Protein 2O2E (pdb70)

Structure (mmCIF, N/CA/C/O backbone):
data_2O2E
#
_entry.id   2O2E
#
_cell.length_a   125.984
_cell.length_b   56.461
_cell.length_c   120.545
_cell.angle_alpha   90.00
_cell.angle_beta   117.00
_cell.angle_gamma   90.00
#
_symmetry.space_group_name_H-M   'C 1 2 1'
#
loop_
_entity.id
_entity.type
_entity.pdbx_description
1 polymer 'Tryptophan synthase beta chain'
2 water water
#
loop_
_atom_site.group_PDB
_atom_site.id
_atom_site.type_symbol
_atom_site.label_atom_id
_atom_site.label_alt_id
_atom_site.label_comp_id
_atom_site.label_asym_id
_atom_site.label_entity_id
_atom_site.label_seq_id
_atom_site.pdbx_PDB_ins_code
_atom_site.Cartn_x
_atom_site.Cartn_y
_atom_site.Cartn_z
_atom_site.occupancy
_atom_site.B_iso_or_equiv
_atom_site.auth_seq_id
_atom_site.auth_comp_id
_atom_site.auth_asym_id
_atom_site.auth_atom_id
_atom_site.pdbx_PDB_model_num
ATOM 1 N N . TYR A 1 41 ? 39.953 -23.217 23.581 1.00 68.11 29 TYR A N 1
ATOM 2 C CA . TYR A 1 41 ? 38.982 -22.201 24.117 1.00 68.85 29 TYR A CA 1
ATOM 3 C C . TYR A 1 41 ? 39.167 -20.886 23.316 1.00 68.85 29 TYR A C 1
ATOM 4 O O . TYR A 1 41 ? 38.262 -20.456 22.588 1.00 68.70 29 TYR A O 1
ATOM 13 N N . VAL A 1 42 ? 40.358 -20.281 23.428 1.00 67.47 30 VAL A N 1
ATOM 14 C CA . VAL A 1 42 ? 40.835 -19.169 22.560 1.00 64.59 30 VAL A CA 1
ATOM 15 C C . VAL A 1 42 ? 42.022 -19.776 21.774 1.00 63.37 30 VAL A C 1
ATOM 16 O O . VAL A 1 42 ? 42.991 -20.275 22.361 1.00 62.57 30 VAL A O 1
ATOM 20 N N . PRO A 1 43 ? 41.972 -19.748 20.452 1.00 61.93 31 PRO A N 1
ATOM 21 C CA . PRO A 1 43 ? 43.167 -20.262 19.708 1.00 61.06 31 PRO A CA 1
ATOM 22 C C . PRO A 1 43 ? 44.482 -19.520 20.045 1.00 61.14 31 PRO A C 1
ATOM 23 O O . PRO A 1 43 ? 44.488 -18.275 20.244 1.00 60.18 31 PRO A O 1
ATOM 27 N N . GLU A 1 44 ? 45.584 -20.267 20.072 1.00 59.55 32 GLU A N 1
ATOM 28 C CA . GLU A 1 44 ? 46.845 -19.652 20.382 1.00 59.35 32 GLU A CA 1
ATOM 29 C C . GLU A 1 44 ? 47.295 -18.790 19.214 1.00 57.79 32 GLU A C 1
ATOM 30 O O . GLU A 1 44 ? 48.020 -17.772 19.410 1.00 57.27 32 GLU A O 1
ATOM 36 N N . ALA A 1 45 ? 46.799 -19.139 18.024 1.00 56.15 33 ALA A N 1
ATOM 37 C CA . ALA A 1 45 ? 47.009 -18.277 16.841 1.00 55.38 33 ALA A CA 1
ATOM 38 C C . ALA A 1 45 ? 46.595 -16.774 17.129 1.00 53.40 33 ALA A C 1
ATOM 39 O O . ALA A 1 45 ? 47.202 -15.816 16.669 1.00 53.02 33 ALA A O 1
ATOM 41 N N . LEU A 1 46 ? 45.685 -16.581 18.072 1.00 52.38 34 LEU A N 1
ATOM 42 C CA . LEU A 1 46 ? 45.186 -15.208 18.352 1.00 49.71 34 LEU A CA 1
ATOM 43 C C . LEU A 1 46 ? 46.093 -14.311 19.214 1.00 48.85 34 LEU A C 1
ATOM 44 O O . LEU A 1 46 ? 45.792 -13.098 19.372 1.00 47.23 34 LEU A O 1
ATOM 49 N N . MET A 1 47 ? 47.133 -14.906 19.796 1.00 46.92 35 M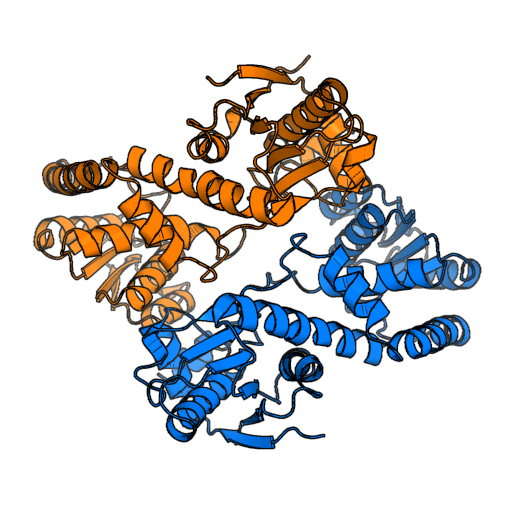ET A N 1
ATOM 50 C CA . MET A 1 47 ? 47.947 -14.194 20.805 1.00 44.78 35 MET A CA 1
ATOM 51 C C . MET A 1 47 ? 48.594 -12.938 20.348 1.00 42.54 35 MET A C 1
ATOM 52 O O . MET A 1 47 ? 48.621 -11.971 21.105 1.00 41.64 35 MET A O 1
ATOM 57 N N . ALA A 1 48 ? 49.180 -12.951 19.166 1.00 38.86 36 ALA A N 1
ATOM 58 C CA . ALA A 1 48 ? 49.823 -11.722 18.637 1.00 41.73 36 ALA A CA 1
ATOM 59 C C . ALA A 1 48 ? 48.874 -10.548 18.355 1.00 40.87 36 ALA A C 1
ATOM 60 O O . ALA A 1 48 ? 49.242 -9.382 18.457 1.00 41.34 36 ALA A O 1
ATOM 62 N N . VAL A 1 49 ? 47.664 -10.880 17.932 1.00 40.35 37 VAL A N 1
ATOM 63 C CA . VAL A 1 49 ? 46.688 -9.903 17.436 1.00 42.43 37 VAL A CA 1
ATOM 64 C C . VAL A 1 49 ? 46.097 -9.261 18.685 1.00 43.03 37 VAL A C 1
ATOM 65 O O . VAL A 1 49 ? 46.061 -7.999 18.790 1.00 42.78 37 VAL A O 1
ATOM 69 N N . ILE A 1 50 ? 45.801 -10.100 19.681 1.00 41.42 38 ILE A N 1
ATOM 70 C CA . ILE A 1 50 ? 45.317 -9.608 21.037 1.00 42.83 38 ILE A CA 1
ATOM 71 C C . ILE A 1 50 ? 46.406 -8.737 21.731 1.00 41.92 38 ILE A C 1
ATOM 72 O O . ILE A 1 50 ? 46.161 -7.703 22.343 1.00 41.64 38 ILE A O 1
ATOM 77 N N . GLU A 1 51 ? 47.653 -9.184 21.596 1.00 40.35 39 GLU A N 1
ATOM 78 C CA . GLU A 1 51 ? 48.749 -8.495 22.156 1.00 40.44 39 GLU A CA 1
ATOM 79 C C . GLU A 1 51 ? 48.902 -7.048 21.505 1.00 41.68 39 GLU A C 1
ATOM 80 O O . GLU A 1 51 ? 49.185 -6.113 22.218 1.00 39.52 39 GLU A O 1
ATOM 86 N N . GLU A 1 52 ? 48.693 -6.881 20.178 1.00 39.69 40 GLU A N 1
ATOM 87 C CA . GLU A 1 52 ? 48.775 -5.612 19.506 1.00 40.34 40 GLU A CA 1
ATOM 88 C C . GLU A 1 52 ? 47.713 -4.633 19.974 1.00 38.63 40 GLU A C 1
ATOM 89 O O . GLU A 1 52 ? 47.945 -3.514 20.134 1.00 37.18 40 GLU A O 1
ATOM 95 N N . VAL A 1 53 ? 46.475 -5.054 20.004 1.00 39.63 41 VAL A N 1
ATOM 96 C CA . VAL A 1 53 ? 45.373 -4.216 20.632 1.00 39.56 41 VAL A CA 1
ATOM 97 C C . VAL A 1 53 ? 45.613 -3.808 22.075 1.00 39.36 41 VAL A C 1
ATOM 98 O O . VAL A 1 53 ? 45.517 -2.604 22.405 1.00 41.69 41 VAL A O 1
ATOM 102 N N . THR A 1 54 ? 45.983 -4.743 22.949 1.00 37.00 42 THR A N 1
ATOM 103 C CA . THR A 1 54 ? 46.314 -4.352 24.355 1.00 37.45 42 THR A CA 1
ATOM 104 C C . THR A 1 54 ? 47.440 -3.361 24.431 1.00 37.01 42 THR A C 1
ATOM 105 O O . THR A 1 54 ? 47.363 -2.361 25.160 1.00 38.48 42 THR A O 1
ATOM 109 N N . ALA A 1 55 ? 48.511 -3.620 23.697 1.00 36.98 43 ALA A N 1
ATOM 110 C CA . ALA A 1 55 ? 49.680 -2.672 23.651 1.00 37.18 43 ALA A CA 1
ATOM 111 C C . ALA A 1 55 ? 49.176 -1.273 23.244 1.00 38.82 43 ALA A C 1
ATOM 112 O O . ALA A 1 55 ? 49.609 -0.226 23.763 1.00 41.65 43 ALA A O 1
ATOM 114 N N . ALA A 1 56 ? 48.292 -1.209 22.266 1.00 38.22 44 ALA A N 1
ATOM 115 C CA . ALA A 1 56 ? 47.961 0.130 21.641 1.00 38.03 44 ALA A CA 1
ATOM 116 C C . ALA A 1 56 ? 46.950 0.932 22.543 1.00 39.46 44 ALA A C 1
ATOM 117 O O . ALA A 1 56 ? 47.011 2.207 22.699 1.00 41.30 44 ALA A O 1
ATOM 119 N N . TYR A 1 57 ? 46.041 0.162 23.114 1.00 38.46 45 TYR A N 1
ATOM 120 C CA . TYR A 1 57 ? 45.156 0.631 24.116 1.00 39.93 45 TYR A CA 1
ATOM 121 C C . TYR A 1 57 ? 45.865 1.130 25.347 1.00 41.07 45 TYR A C 1
ATOM 122 O O . TYR A 1 57 ? 45.476 2.121 25.897 1.00 42.95 45 TYR A O 1
ATOM 131 N N . GLN A 1 58 ? 46.919 0.470 25.774 1.00 42.66 46 GLN A N 1
ATOM 132 C CA . GLN A 1 58 ? 47.613 0.904 26.976 1.00 45.08 46 GLN A CA 1
ATOM 133 C C . GLN A 1 58 ? 48.251 2.254 26.679 1.00 48.23 46 GLN A C 1
ATOM 134 O O . GLN A 1 58 ? 48.184 3.150 27.497 1.00 48.15 46 GLN A O 1
ATOM 140 N N . LYS A 1 59 ? 48.709 2.471 25.454 1.00 51.09 47 LYS A N 1
ATOM 141 C CA . LYS A 1 59 ? 49.192 3.803 25.058 1.00 52.38 47 LYS A CA 1
ATOM 142 C C . LYS A 1 59 ? 48.092 4.918 24.986 1.00 51.71 47 LYS A C 1
ATOM 143 O O . LYS A 1 59 ? 48.384 6.024 25.365 1.00 50.73 47 LYS A O 1
ATOM 149 N N . GLU A 1 60 ? 46.845 4.612 24.541 1.00 50.95 48 GLU A N 1
ATOM 150 C CA . GLU A 1 60 ? 45.710 5.539 24.683 1.00 50.66 48 GLU A CA 1
ATOM 151 C C . GLU A 1 60 ? 45.392 5.917 26.167 1.00 51.83 48 GLU A C 1
ATOM 152 O O . GLU A 1 60 ? 45.008 7.070 26.430 1.00 48.27 48 GLU A O 1
ATOM 158 N N . ARG A 1 61 ? 45.565 4.939 27.097 1.00 53.00 49 ARG A N 1
ATOM 159 C CA . ARG A 1 61 ? 45.155 5.040 28.521 1.00 55.46 49 ARG A CA 1
ATOM 160 C C . ARG A 1 61 ? 45.850 6.133 29.279 1.00 57.49 49 ARG A C 1
ATOM 161 O O . ARG A 1 61 ? 45.360 6.544 30.327 1.00 58.34 49 ARG A O 1
ATOM 169 N N . VAL A 1 62 ? 47.015 6.500 28.748 1.00 57.80 50 VAL A N 1
ATOM 170 C CA . VAL A 1 62 ? 47.919 7.560 29.173 1.00 58.13 50 VAL A CA 1
ATOM 171 C C . VAL A 1 62 ? 47.193 8.896 29.334 1.00 57.69 50 VAL A C 1
ATOM 172 O O . VAL A 1 62 ? 47.391 9.544 30.360 1.00 60.26 50 VAL A O 1
ATOM 176 N N . SER A 1 63 ? 46.414 9.354 28.328 1.00 55.27 51 SER A N 1
ATOM 177 C CA . SER A 1 63 ? 45.711 10.651 28.449 1.00 51.25 51 SER A CA 1
ATOM 178 C C . SER A 1 63 ? 44.214 10.508 28.243 1.00 48.68 51 SER A C 1
ATOM 179 O O . SER A 1 63 ? 43.795 9.464 27.802 1.00 46.13 51 SER A O 1
ATOM 182 N N . GLN A 1 64 ? 43.413 11.543 28.538 1.00 46.99 52 GLN A N 1
ATOM 183 C CA . GLN A 1 64 ? 41.927 11.497 28.337 1.00 47.44 52 GLN A CA 1
ATOM 184 C C . GLN A 1 64 ? 41.496 11.744 26.853 1.00 42.97 52 GLN A C 1
ATOM 185 O O . GLN A 1 64 ? 40.298 11.855 26.538 1.00 40.77 52 GLN A O 1
ATOM 191 N N . ASP A 1 65 ? 42.473 11.862 25.960 1.00 41.21 53 ASP A N 1
ATOM 192 C CA . ASP A 1 65 ? 42.257 12.075 24.522 1.00 41.27 53 ASP A CA 1
ATOM 193 C C . ASP A 1 65 ? 41.261 11.078 23.912 1.00 36.38 53 ASP A C 1
ATOM 194 O O . ASP A 1 65 ? 40.375 11.467 23.154 1.00 36.85 53 ASP A O 1
ATOM 199 N N . PHE A 1 66 ? 41.498 9.797 24.160 1.00 33.91 54 PHE A N 1
ATOM 200 C CA . PHE A 1 66 ? 40.709 8.772 23.572 1.00 33.85 54 PHE A CA 1
ATOM 201 C C . PHE A 1 66 ? 39.205 8.915 24.080 1.00 34.87 54 PHE A C 1
ATOM 202 O O . PHE A 1 66 ? 38.207 8.765 23.302 1.00 35.39 54 PHE A O 1
ATOM 210 N N . LEU A 1 67 ? 39.027 9.045 25.393 1.00 33.19 55 LEU A N 1
ATOM 211 C CA . LEU A 1 67 ? 37.721 9.218 25.953 1.00 34.87 55 LEU A CA 1
ATOM 212 C C . LEU A 1 67 ? 37.090 10.522 25.541 1.00 33.31 55 LEU A C 1
ATOM 213 O O . LEU A 1 67 ? 35.953 10.591 25.441 1.00 33.90 55 LEU A O 1
ATOM 218 N N . ASP A 1 68 ? 37.810 11.616 25.401 1.00 35.53 56 ASP A N 1
ATOM 219 C CA . ASP A 1 68 ? 37.191 12.874 25.004 1.00 36.32 56 ASP A CA 1
ATOM 220 C C . ASP A 1 68 ? 36.718 12.719 23.582 1.00 36.87 56 ASP A C 1
ATOM 221 O O . ASP A 1 68 ? 35.718 13.303 23.136 1.00 38.54 56 ASP A O 1
ATOM 226 N N . ASP A 1 69 ? 37.460 11.891 22.816 1.00 36.93 57 ASP A N 1
ATOM 227 C CA . ASP A 1 69 ? 37.069 11.642 21.394 1.00 36.13 57 ASP A CA 1
ATOM 228 C C . ASP A 1 69 ? 35.760 10.782 21.387 1.00 33.78 57 ASP A C 1
ATOM 229 O O . ASP A 1 69 ? 34.797 11.088 20.665 1.00 35.60 57 ASP A O 1
ATOM 234 N N . LEU A 1 70 ? 35.617 9.807 22.273 1.00 33.53 58 LEU A N 1
ATOM 235 C CA . LEU A 1 70 ? 34.390 8.959 22.327 1.00 33.97 58 LEU A CA 1
ATOM 236 C C . LEU A 1 70 ? 33.163 9.778 22.719 1.00 32.45 58 LEU A C 1
ATOM 237 O O . LEU A 1 70 ? 32.114 9.752 22.080 1.00 31.42 58 LEU A O 1
ATOM 242 N N . ASP A 1 71 ? 33.396 10.603 23.717 1.00 32.33 59 ASP A N 1
ATOM 243 C CA . ASP A 1 71 ? 32.383 11.521 24.273 1.00 34.44 59 ASP A CA 1
ATOM 244 C C . ASP A 1 71 ? 31.839 12.388 23.203 1.00 34.37 59 ASP A C 1
ATOM 245 O O . ASP A 1 71 ? 30.581 12.510 23.042 1.00 36.06 59 ASP A O 1
ATOM 250 N N . ARG A 1 72 ? 32.745 12.939 22.397 1.00 35.64 60 ARG A N 1
ATOM 251 C CA . ARG A 1 72 ? 32.344 13.887 21.336 1.00 37.77 60 ARG A CA 1
ATOM 252 C C . ARG A 1 72 ? 31.554 13.167 20.264 1.00 34.50 60 ARG A C 1
ATOM 253 O O . ARG A 1 72 ? 30.410 13.475 19.925 1.00 35.61 60 ARG A O 1
ATOM 261 N N . LEU A 1 73 ? 32.144 12.104 19.774 1.00 35.67 61 LEU A N 1
ATOM 262 C CA . LEU A 1 73 ? 31.515 11.204 18.808 1.00 33.88 61 LEU A CA 1
ATOM 263 C C . LEU A 1 73 ? 30.067 10.746 19.104 1.00 33.45 61 LEU A C 1
ATOM 264 O O . LEU A 1 73 ? 29.163 10.705 18.193 1.00 30.30 61 LEU A O 1
ATOM 269 N N . GLN A 1 74 ? 29.847 10.277 20.352 1.00 30.64 62 GLN A N 1
ATOM 270 C CA . GLN A 1 74 ? 28.588 9.709 20.713 1.00 25.76 62 GLN A CA 1
ATOM 271 C C . GLN A 1 74 ? 27.584 10.726 21.278 1.00 27.09 62 GLN A C 1
ATOM 272 O O . GLN A 1 74 ? 26.473 10.338 21.720 1.00 27.16 62 GLN A O 1
ATOM 278 N N . ALA A 1 75 ? 27.885 12.041 21.256 1.00 28.79 63 ALA A N 1
ATOM 279 C CA . ALA A 1 75 ? 26.977 12.974 21.912 1.00 27.90 63 ALA A CA 1
ATOM 280 C C . ALA A 1 75 ? 25.675 12.948 21.217 1.00 29.68 63 ALA A C 1
ATOM 281 O O . ALA A 1 75 ? 25.672 13.136 20.057 1.00 30.66 63 ALA A O 1
ATOM 283 N N . ASN A 1 76 ? 24.542 12.835 21.936 1.00 26.24 64 ASN A N 1
ATOM 284 C CA . ASN A 1 76 ? 23.281 12.852 21.290 1.00 29.39 64 ASN A CA 1
ATOM 285 C C . ASN A 1 76 ? 22.955 11.731 20.282 1.00 26.72 64 ASN A C 1
ATOM 286 O O . ASN A 1 76 ? 21.892 11.777 19.552 1.00 26.65 64 ASN A O 1
ATOM 291 N N . TYR A 1 77 ? 23.782 10.729 20.279 1.00 28.50 65 TYR A N 1
ATOM 292 C CA . TYR A 1 77 ? 23.713 9.739 19.224 1.00 28.18 65 TYR A CA 1
ATOM 293 C C . TYR A 1 77 ? 22.767 8.584 19.595 1.00 31.10 65 TYR A C 1
ATOM 294 O O . TYR A 1 77 ? 21.950 8.104 18.770 1.00 31.45 65 TYR A O 1
ATOM 303 N N . ALA A 1 78 ? 22.953 7.996 20.770 1.00 30.96 66 ALA A N 1
ATOM 304 C CA . ALA A 1 78 ? 22.145 6.814 21.024 1.00 33.31 66 ALA A CA 1
ATOM 305 C C . ALA A 1 78 ? 21.827 6.765 22.547 1.00 35.78 66 ALA A C 1
ATOM 306 O O . ALA A 1 78 ? 21.790 5.694 23.098 1.00 38.32 66 ALA A O 1
ATOM 308 N N . GLY A 1 79 ? 21.636 7.892 23.231 1.00 33.91 67 GLY A N 1
ATOM 309 C CA . GLY A 1 79 ? 21.462 7.798 24.655 1.00 34.50 67 GLY A CA 1
ATOM 310 C C . GLY A 1 79 ? 22.491 8.516 25.476 1.00 33.56 67 GLY A C 1
ATOM 311 O O . GLY A 1 79 ? 22.194 8.784 26.661 1.00 31.92 67 GLY A O 1
ATOM 312 N N . ARG A 1 80 ? 23.705 8.815 24.944 1.00 29.36 68 ARG A N 1
ATOM 313 C CA . ARG A 1 80 ? 24.657 9.417 25.916 1.00 28.65 68 ARG A CA 1
ATOM 314 C C . ARG A 1 80 ? 24.586 10.899 25.512 1.00 29.56 68 ARG A C 1
ATOM 315 O O . ARG A 1 80 ? 24.361 11.118 24.338 1.00 28.45 68 ARG A O 1
ATOM 323 N N . PRO A 1 81 ? 24.809 11.874 26.411 1.00 30.09 69 PRO A N 1
ATOM 324 C CA . PRO A 1 81 ? 25.121 11.787 27.869 1.00 30.54 69 PRO A CA 1
ATOM 325 C C . PRO A 1 81 ? 23.832 11.356 28.587 1.00 34.42 69 PRO A C 1
ATOM 326 O O . PRO A 1 81 ? 22.765 11.880 28.275 1.00 36.81 69 PRO A O 1
ATOM 330 N N . SER A 1 82 ? 23.866 10.339 29.489 1.00 32.57 70 SER A N 1
ATOM 331 C CA . SER A 1 82 ? 22.632 10.051 30.239 1.00 29.20 70 SER A CA 1
ATOM 332 C C . SER A 1 82 ? 22.307 11.330 31.032 1.00 29.14 70 SER A C 1
ATOM 333 O O . SER A 1 82 ? 23.191 12.126 31.292 1.00 30.38 70 SER A O 1
ATOM 336 N N . PRO A 1 83 ? 21.038 11.631 31.315 1.00 29.56 71 PRO A N 1
ATOM 337 C CA . PRO A 1 83 ? 20.648 12.895 32.035 1.00 30.77 71 PRO A CA 1
ATOM 338 C C . PRO A 1 83 ? 21.114 12.900 33.493 1.00 32.55 71 PRO A C 1
ATOM 339 O O . PRO A 1 83 ? 21.350 11.816 34.144 1.00 31.31 71 PRO A O 1
ATOM 343 N N . LEU A 1 84 ? 21.300 14.101 33.979 1.00 32.08 72 LEU A N 1
ATOM 344 C CA . LEU A 1 84 ? 21.574 14.340 35.375 1.00 35.10 72 LEU A CA 1
ATOM 345 C C . LEU A 1 84 ? 20.277 15.043 35.930 1.00 34.88 72 LEU A C 1
ATOM 346 O O . LEU A 1 84 ? 19.888 16.041 35.406 1.00 35.85 72 LEU A O 1
ATOM 351 N N . TYR A 1 85 ? 19.589 14.435 36.898 1.00 36.47 73 TYR A N 1
ATOM 352 C CA . TYR A 1 85 ? 18.280 14.855 37.339 1.00 35.20 73 TYR A CA 1
ATOM 353 C C . TYR A 1 85 ? 18.258 15.355 38.845 1.00 35.08 73 TYR A C 1
ATOM 354 O O . TYR A 1 85 ? 18.623 14.613 39.775 1.00 34.24 73 TYR A O 1
ATOM 363 N N . GLU A 1 86 ? 17.880 16.611 39.116 1.00 35.79 74 GLU A N 1
ATOM 364 C CA . GLU A 1 86 ? 17.909 17.115 40.532 1.00 37.54 74 GLU A CA 1
ATOM 365 C C . GLU A 1 86 ? 16.681 16.605 41.208 1.00 38.08 74 GLU A C 1
ATOM 366 O O . GLU A 1 86 ? 15.590 16.884 40.710 1.00 38.01 74 GLU A O 1
ATOM 372 N N . ALA A 1 87 ? 16.821 15.786 42.264 1.00 40.74 75 ALA A N 1
ATOM 373 C CA . ALA A 1 87 ? 15.676 15.021 42.844 1.00 42.39 75 ALA A CA 1
ATOM 374 C C . ALA A 1 87 ? 15.197 15.900 43.989 1.00 43.55 75 ALA A C 1
ATOM 375 O O . ALA A 1 87 ? 15.591 15.613 45.128 1.00 44.28 75 ALA A O 1
ATOM 377 N N . THR A 1 88 ? 14.456 16.991 43.696 1.00 43.50 76 THR A N 1
ATOM 378 C CA . THR A 1 88 ? 14.096 18.083 44.670 1.00 43.02 76 THR A CA 1
ATOM 379 C C . THR A 1 88 ? 13.082 17.574 45.740 1.00 43.07 76 THR A C 1
ATOM 380 O O . THR A 1 88 ? 13.136 18.004 46.896 1.00 41.30 76 THR A O 1
ATOM 384 N N . ARG A 1 89 ? 12.240 16.579 45.425 1.00 42.50 77 ARG A N 1
ATOM 385 C CA . ARG A 1 89 ? 11.396 15.972 46.539 1.00 45.02 77 ARG A CA 1
ATOM 386 C C . ARG A 1 89 ? 12.244 15.268 47.599 1.00 44.80 77 ARG A C 1
ATOM 387 O O . ARG A 1 89 ? 11.836 15.159 48.771 1.00 44.28 77 ARG A O 1
ATOM 395 N N . LEU A 1 90 ? 13.470 14.853 47.250 1.00 44.46 78 LEU A N 1
ATOM 396 C CA . LEU A 1 90 ? 14.331 14.096 48.252 1.00 44.81 78 LEU A CA 1
ATOM 397 C C . LEU A 1 90 ? 15.056 15.031 49.250 1.00 46.43 78 LEU A C 1
ATOM 398 O O . LEU A 1 90 ? 15.531 14.603 50.263 1.00 45.79 78 LEU A O 1
ATOM 403 N N . SER A 1 91 ? 15.170 16.301 48.897 1.00 47.90 79 SER A N 1
ATOM 404 C CA . SER A 1 91 ? 15.950 17.269 49.674 1.00 49.00 79 SER A CA 1
ATOM 405 C C . SER A 1 91 ? 15.490 17.367 51.117 1.00 52.34 79 SER A C 1
ATOM 406 O O . SER A 1 91 ? 16.296 17.649 52.026 1.00 55.50 79 SER A O 1
ATOM 409 N N . GLN A 1 92 ? 14.173 17.187 51.304 1.00 53.04 80 GLN A N 1
ATOM 410 C CA . GLN A 1 92 ? 13.461 17.255 52.589 1.00 54.42 80 GLN A CA 1
ATOM 411 C C . GLN A 1 92 ? 14.185 16.291 53.483 1.00 53.40 80 GLN A C 1
ATOM 412 O O . GLN A 1 92 ? 14.413 16.584 54.675 1.00 52.04 80 GLN A O 1
ATOM 418 N N . HIS A 1 93 ? 14.569 15.146 52.853 1.00 50.24 81 HIS A N 1
ATOM 419 C CA . HIS A 1 93 ? 15.101 14.001 53.553 1.00 48.48 81 HIS A CA 1
ATOM 420 C C . HIS A 1 93 ? 16.577 13.910 53.660 1.00 47.32 81 HIS A C 1
ATOM 421 O O . HIS A 1 93 ? 17.081 12.862 54.094 1.00 48.55 81 HIS A O 1
ATOM 428 N N . ALA A 1 94 ? 17.281 15.013 53.391 1.00 45.56 82 ALA A N 1
ATOM 429 C CA . ALA A 1 94 ? 18.758 14.936 53.282 1.00 44.23 82 ALA A CA 1
ATOM 430 C C . ALA A 1 94 ? 19.275 16.283 53.770 1.00 44.35 82 ALA A C 1
ATOM 431 O O . ALA A 1 94 ? 20.105 16.907 53.113 1.00 40.24 82 ALA A O 1
ATOM 433 N N . GLY A 1 95 ? 18.819 16.728 54.962 1.00 45.74 83 GLY A N 1
ATOM 434 C CA . GLY A 1 95 ? 19.490 17.898 55.574 1.00 44.94 83 GLY A CA 1
ATOM 435 C C . GLY A 1 95 ? 19.153 19.022 54.596 1.00 47.34 83 GLY A C 1
ATOM 436 O O . GLY A 1 95 ? 19.703 20.089 54.623 1.00 46.87 83 GLY A O 1
ATOM 437 N N . SER A 1 96 ? 18.235 18.776 53.677 1.00 49.10 84 SER A N 1
ATOM 438 C CA . SER A 1 96 ? 17.979 19.843 52.721 1.00 51.45 84 SER A CA 1
ATOM 439 C C . SER A 1 96 ? 19.241 20.128 51.797 1.00 49.20 84 SER A C 1
ATOM 440 O O . SER A 1 96 ? 19.423 21.179 51.151 1.00 49.13 84 SER A O 1
ATOM 443 N N . ALA A 1 97 ? 20.095 19.108 51.691 1.00 47.22 85 ALA A N 1
ATOM 444 C CA . ALA A 1 97 ? 21.094 19.078 50.615 1.00 45.20 85 ALA A CA 1
ATOM 445 C C . ALA A 1 97 ? 20.349 19.006 49.249 1.00 43.56 85 ALA A C 1
ATOM 446 O O . ALA A 1 97 ? 19.212 18.612 49.206 1.00 45.49 85 ALA A O 1
ATOM 448 N N . ARG A 1 98 ? 20.979 19.363 48.131 1.00 42.37 86 ARG A N 1
ATOM 449 C CA . ARG A 1 98 ? 20.423 19.014 46.778 1.00 38.70 86 ARG A CA 1
ATOM 450 C C . ARG A 1 98 ? 20.938 17.657 46.192 1.00 38.46 86 ARG A C 1
ATOM 451 O O . ARG A 1 98 ? 22.128 17.518 45.885 1.00 38.32 86 ARG A O 1
ATOM 459 N N . ILE A 1 99 ? 20.075 16.665 46.009 1.00 37.47 87 ILE A N 1
ATOM 460 C CA . ILE A 1 99 ? 20.489 15.359 45.498 1.00 35.90 87 ILE A CA 1
ATOM 461 C C . ILE A 1 99 ? 20.211 15.293 43.942 1.00 36.23 87 ILE A C 1
ATOM 462 O O . ILE A 1 99 ? 19.042 15.364 43.496 1.00 32.90 87 ILE A O 1
ATOM 467 N N . PHE A 1 100 ? 21.291 15.106 43.168 1.00 33.07 88 PHE A N 1
ATOM 468 C CA . PHE A 1 100 ? 21.239 14.964 41.684 1.00 33.67 88 PHE A CA 1
ATOM 469 C C . PHE A 1 100 ? 21.473 13.528 41.308 1.00 34.22 88 PHE A C 1
ATOM 470 O O . PHE A 1 100 ? 22.400 12.908 41.776 1.00 32.75 88 PHE A O 1
ATOM 478 N N . LEU A 1 101 ? 20.566 12.995 40.493 1.00 36.96 89 LEU A N 1
ATOM 479 C CA . LEU A 1 101 ? 20.654 11.602 40.094 1.00 35.94 89 LEU A CA 1
ATOM 480 C C . LEU A 1 101 ? 21.199 11.416 38.654 1.00 33.49 89 LEU A C 1
ATOM 481 O O . LEU A 1 101 ? 20.680 11.938 37.719 1.00 33.88 89 LEU A O 1
ATOM 486 N N . LYS A 1 102 ? 22.249 10.657 38.511 1.00 31.32 90 LYS A N 1
ATOM 487 C CA . LYS A 1 102 ? 22.963 10.463 37.210 1.00 31.72 90 LYS A CA 1
ATOM 488 C C . LYS A 1 102 ? 22.248 9.247 36.715 1.00 31.52 90 LYS A C 1
ATOM 489 O O . LYS A 1 102 ? 22.394 8.185 37.321 1.00 31.28 90 LYS A O 1
ATOM 495 N N . ARG A 1 103 ? 21.460 9.422 35.643 1.00 28.27 91 ARG A N 1
ATOM 496 C CA . ARG A 1 103 ? 20.356 8.551 35.337 1.00 30.16 91 ARG A CA 1
ATOM 497 C C . ARG A 1 103 ? 20.836 7.384 34.440 1.00 32.52 91 ARG A C 1
ATOM 498 O O . ARG A 1 103 ? 20.396 7.264 33.291 1.00 29.04 91 ARG A O 1
ATOM 506 N N . GLU A 1 104 ? 21.841 6.651 34.918 1.00 31.62 92 GLU A N 1
ATOM 507 C CA . GLU A 1 104 ? 22.240 5.399 34.224 1.00 35.00 92 GLU A CA 1
ATOM 508 C C . GLU A 1 104 ? 21.108 4.445 33.976 1.00 35.26 92 GLU A C 1
ATOM 509 O O . GLU A 1 104 ? 21.158 3.647 32.968 1.00 33.91 92 GLU A O 1
ATOM 515 N N . ASP A 1 105 ? 20.100 4.490 34.868 1.00 36.21 93 ASP A N 1
ATOM 516 C CA . ASP A 1 105 ? 18.842 3.650 34.774 1.00 36.14 93 ASP A CA 1
ATOM 517 C C . ASP A 1 105 ? 18.046 4.002 33.503 1.00 38.41 93 ASP A C 1
ATOM 518 O O . ASP A 1 105 ? 17.210 3.218 33.115 1.00 35.76 93 ASP A O 1
ATOM 523 N N . LEU A 1 106 ? 18.261 5.188 32.881 1.00 37.99 94 LEU A N 1
ATOM 524 C CA . LEU A 1 106 ? 17.461 5.474 31.690 1.00 42.24 94 LEU A CA 1
ATOM 525 C C . LEU A 1 106 ? 18.074 4.750 30.479 1.00 44.26 94 LEU A C 1
ATOM 526 O O . LEU A 1 106 ? 17.500 4.757 29.423 1.00 44.90 94 LEU A O 1
ATOM 531 N N . ASN A 1 107 ? 19.231 4.110 30.631 1.00 48.93 95 ASN A N 1
ATOM 532 C CA . ASN A 1 107 ? 19.673 3.105 29.564 1.00 54.72 95 ASN A CA 1
ATOM 533 C C . ASN A 1 107 ? 18.594 2.185 29.035 1.00 58.43 95 ASN A C 1
ATOM 534 O O . ASN A 1 107 ? 17.714 1.728 29.793 1.00 57.24 95 ASN A O 1
ATOM 539 N N . HIS A 1 108 ? 18.574 2.049 27.709 1.00 64.14 96 HIS A N 1
ATOM 540 C CA . HIS A 1 108 ? 17.784 0.939 27.114 1.00 70.98 96 HIS A CA 1
ATOM 541 C C . HIS A 1 108 ? 18.473 -0.435 27.456 1.00 72.02 96 HIS A C 1
ATOM 542 O O . HIS A 1 108 ? 19.668 -0.459 27.843 1.00 71.16 96 HIS A O 1
ATOM 549 N N . THR A 1 109 ? 17.695 -1.517 27.513 1.00 74.27 97 THR A N 1
ATOM 550 C CA . THR A 1 109 ? 18.342 -2.824 27.621 1.00 76.66 97 THR A CA 1
ATOM 551 C C . THR A 1 109 ? 18.792 -3.007 26.175 1.00 77.77 97 THR A C 1
ATOM 552 O O . THR A 1 109 ? 17.940 -3.182 25.289 1.00 78.07 97 THR A O 1
ATOM 556 N N . GLY A 1 110 ? 20.101 -2.927 25.937 1.00 78.15 98 GLY A N 1
ATOM 557 C CA . GLY A 1 110 ? 20.591 -2.577 24.590 1.00 78.93 98 GLY A CA 1
ATOM 558 C C . GLY A 1 110 ? 21.546 -1.381 24.637 1.00 79.22 98 GLY A C 1
ATOM 559 O O . GLY A 1 110 ? 22.675 -1.434 24.106 1.00 80.89 98 GLY A O 1
ATOM 560 N N . SER A 1 111 ? 21.128 -0.290 25.261 1.00 78.42 99 SER A N 1
ATOM 561 C CA . SER A 1 111 ? 22.045 0.837 25.434 1.00 77.20 99 SER A CA 1
ATOM 562 C C . SER A 1 111 ? 23.172 0.194 26.228 1.00 77.42 99 SER A C 1
ATOM 563 O O . SER A 1 111 ? 23.003 -0.104 27.433 1.00 79.03 99 SER A O 1
ATOM 566 N N . HIS A 1 112 ? 24.304 -0.077 25.577 1.00 75.61 100 HIS A N 1
ATOM 567 C CA . HIS A 1 112 ? 25.463 -0.520 26.329 1.00 74.69 100 HIS A CA 1
ATOM 568 C C . HIS A 1 112 ? 26.287 -1.349 25.375 1.00 71.65 100 HIS A C 1
ATOM 569 O O . HIS A 1 112 ? 27.557 -1.463 25.526 1.00 68.79 100 HIS A O 1
ATOM 576 N N . LYS A 1 113 ? 25.514 -1.943 24.433 1.00 67.41 101 LYS A N 1
ATOM 577 C CA . LYS A 1 113 ? 26.079 -2.732 23.351 1.00 62.67 101 LYS A CA 1
ATOM 578 C C . LYS A 1 113 ? 26.552 -1.701 22.368 1.00 57.78 101 LYS A C 1
ATOM 579 O O . LYS A 1 113 ? 27.693 -1.756 22.070 1.00 55.71 101 LYS A O 1
ATOM 585 N N . ILE A 1 114 ? 25.749 -0.737 21.878 1.00 52.69 102 ILE A N 1
ATOM 586 C CA . ILE A 1 114 ? 26.463 0.207 21.013 1.00 50.47 102 ILE A CA 1
ATOM 587 C C . ILE A 1 114 ? 27.561 0.977 21.788 1.00 46.58 102 ILE A C 1
ATOM 588 O O . ILE A 1 114 ? 28.582 1.322 21.207 1.00 45.86 102 ILE A O 1
ATOM 593 N N . ASN A 1 115 ? 27.344 1.291 23.055 1.00 43.58 103 ASN A N 1
ATOM 594 C CA . ASN A 1 115 ? 28.333 2.074 23.831 1.00 42.01 103 ASN A CA 1
ATOM 595 C C . ASN A 1 115 ? 29.708 1.331 23.840 1.00 40.66 103 ASN A C 1
ATOM 596 O O . ASN A 1 115 ? 30.747 1.838 23.525 1.00 39.82 103 ASN A O 1
ATOM 601 N N . ASN A 1 116 ? 29.693 0.079 24.111 1.00 38.94 104 ASN A N 1
ATOM 602 C CA . ASN A 1 116 ? 30.940 -0.605 24.046 1.00 41.66 104 ASN A CA 1
ATOM 603 C C . ASN A 1 116 ? 31.477 -0.781 22.672 1.00 38.62 104 ASN A C 1
ATOM 604 O O . ASN A 1 116 ? 32.683 -0.772 22.478 1.00 41.12 104 ASN A O 1
ATOM 609 N N . VAL A 1 117 ? 30.589 -1.033 21.726 1.00 36.82 105 VAL A N 1
ATOM 610 C CA . VAL A 1 117 ? 31.019 -1.241 20.319 1.00 37.19 105 VAL A CA 1
ATOM 611 C C . VAL A 1 117 ? 31.576 0.060 19.681 1.00 37.25 105 VAL A C 1
ATOM 612 O O . VAL A 1 117 ? 32.587 0.039 18.970 1.00 37.95 105 VAL A O 1
ATOM 616 N N . LEU A 1 118 ? 30.964 1.225 19.977 1.00 36.96 106 LEU A N 1
ATOM 617 C CA . LEU A 1 118 ? 31.478 2.482 19.450 1.00 38.05 106 LEU A CA 1
ATOM 618 C C . LEU A 1 118 ? 32.933 2.656 19.992 1.00 37.14 106 LEU A C 1
ATOM 619 O O . LEU A 1 118 ? 33.773 3.096 19.208 1.00 36.71 106 LEU A O 1
ATOM 624 N N . GLY A 1 119 ? 33.191 2.280 21.299 1.00 33.88 107 GLY A N 1
ATOM 625 C CA . GLY A 1 119 ? 34.501 2.544 21.902 1.00 30.90 107 GLY A CA 1
ATOM 626 C C . GLY A 1 119 ? 35.513 1.742 21.087 1.00 33.31 107 GLY A C 1
ATOM 627 O O . GLY A 1 119 ? 36.510 2.303 20.694 1.00 32.52 107 GLY A O 1
ATOM 628 N N . GLN A 1 120 ? 35.227 0.425 20.840 1.00 30.90 108 GLN A N 1
ATOM 629 C CA . GLN A 1 120 ? 36.184 -0.467 20.217 1.00 32.07 108 GLN A CA 1
ATOM 630 C C . GLN A 1 120 ? 36.389 0.017 18.805 1.00 31.14 108 GLN A C 1
ATOM 631 O O . GLN A 1 120 ? 37.542 0.176 18.348 1.00 31.52 108 GLN A O 1
ATOM 637 N N . ALA A 1 121 ? 35.271 0.343 18.139 1.00 32.78 109 ALA A N 1
ATOM 638 C CA . ALA A 1 121 ? 35.390 0.901 16.725 1.00 32.50 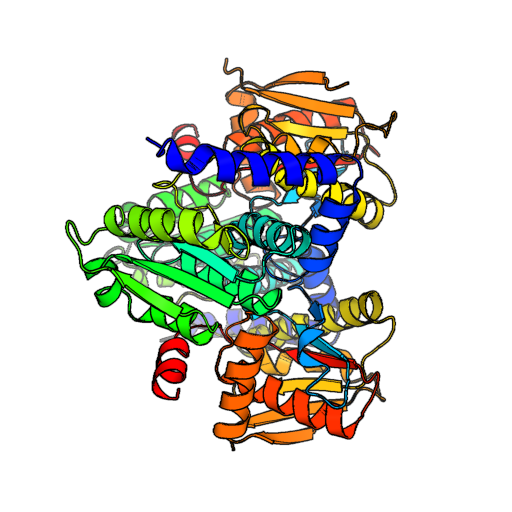109 ALA A CA 1
ATOM 639 C C . ALA A 1 121 ? 36.175 2.176 16.596 1.00 32.76 109 ALA A C 1
ATOM 640 O O . ALA A 1 121 ? 36.933 2.372 15.633 1.00 34.62 109 ALA A O 1
ATOM 642 N N . LEU A 1 122 ? 36.072 3.053 17.564 1.00 32.49 110 LEU A N 1
ATOM 643 C CA . LEU A 1 122 ? 36.896 4.276 17.516 1.00 34.05 110 LEU A CA 1
ATOM 644 C C . LEU A 1 122 ? 38.351 3.893 17.807 1.00 34.86 110 LEU A C 1
ATOM 645 O O . LEU A 1 122 ? 39.319 4.432 17.270 1.00 34.36 110 LEU A O 1
ATOM 650 N N . LEU A 1 123 ? 38.553 2.902 18.658 1.00 35.04 111 LEU A N 1
ATOM 651 C CA . LEU A 1 123 ? 39.954 2.534 18.838 1.00 37.58 111 LEU A CA 1
ATOM 652 C C . LEU A 1 123 ? 40.599 1.876 17.572 1.00 37.61 111 LEU A C 1
ATOM 653 O O . LEU A 1 123 ? 41.768 2.006 17.327 1.00 37.06 111 LEU A O 1
ATOM 658 N N . ALA A 1 124 ? 39.830 1.043 16.866 1.00 36.10 112 ALA A N 1
ATOM 659 C CA . ALA A 1 124 ? 40.303 0.461 15.637 1.00 35.25 112 ALA A CA 1
ATOM 660 C C . ALA A 1 124 ? 40.680 1.608 14.677 1.00 35.02 112 ALA A C 1
ATOM 661 O O . ALA A 1 124 ? 41.765 1.639 14.157 1.00 32.71 112 ALA A O 1
ATOM 663 N N . ARG A 1 125 ? 39.804 2.605 14.510 1.00 35.91 113 ARG A N 1
ATOM 664 C CA . ARG A 1 125 ? 40.167 3.688 13.623 1.00 37.69 113 ARG A CA 1
ATOM 665 C C . ARG A 1 125 ? 41.398 4.452 14.093 1.00 38.93 113 ARG A C 1
ATOM 666 O O . ARG A 1 125 ? 42.295 4.775 13.286 1.00 39.35 113 ARG A O 1
ATOM 674 N N . ARG A 1 126 ? 41.483 4.710 15.417 1.00 40.19 114 ARG A N 1
ATOM 675 C CA . ARG A 1 126 ? 42.654 5.431 15.976 1.00 38.72 114 ARG A CA 1
ATOM 676 C C . ARG A 1 126 ? 43.934 4.634 15.870 1.00 40.48 114 ARG A C 1
ATOM 677 O O . ARG A 1 126 ? 45.029 5.261 15.923 1.00 39.58 114 ARG A O 1
ATOM 685 N N . MET A 1 127 ? 43.829 3.253 15.866 1.00 38.51 115 MET A N 1
ATOM 686 C CA . MET A 1 127 ? 45.019 2.408 15.551 1.00 38.65 115 MET A CA 1
ATOM 687 C C . MET A 1 127 ? 45.384 2.341 14.027 1.00 38.63 115 MET A C 1
ATOM 688 O O . MET A 1 127 ? 46.378 1.702 13.692 1.00 39.28 115 MET A O 1
ATOM 693 N N . GLY A 1 128 ? 44.570 2.910 13.136 1.00 38.92 116 GLY A N 1
ATOM 694 C CA . GLY A 1 128 ? 44.819 2.776 11.701 1.00 41.31 116 GLY A CA 1
ATOM 695 C C . GLY A 1 128 ? 44.122 1.611 10.938 1.00 41.61 116 GLY A C 1
ATOM 696 O O . GLY A 1 128 ? 44.394 1.403 9.758 1.00 40.19 116 GLY A O 1
ATOM 697 N N . LYS A 1 129 ? 43.230 0.872 11.606 1.00 40.66 117 LYS A N 1
ATOM 698 C CA . LYS A 1 129 ? 42.535 -0.245 11.009 1.00 38.03 117 LYS A CA 1
ATOM 699 C C . LYS A 1 129 ? 41.509 0.466 10.136 1.00 39.16 117 LYS A C 1
ATOM 700 O O . LYS A 1 129 ? 41.077 1.594 10.525 1.00 36.59 117 LYS A O 1
ATOM 706 N N . THR A 1 130 ? 41.077 -0.196 9.011 1.00 38.59 118 THR A N 1
ATOM 707 C CA . THR A 1 130 ? 40.097 0.358 8.046 1.00 35.21 118 THR A CA 1
ATOM 708 C C . THR A 1 130 ? 38.854 -0.500 8.028 1.00 34.24 118 THR A C 1
ATOM 709 O O . THR A 1 130 ? 37.835 -0.183 7.371 1.00 31.43 118 THR A O 1
ATOM 713 N N . ARG A 1 131 ? 38.890 -1.585 8.808 1.00 32.99 119 ARG A N 1
ATOM 714 C CA . ARG A 1 131 ? 37.908 -2.672 8.613 1.00 30.44 119 ARG A CA 1
ATOM 715 C C . ARG A 1 131 ? 37.686 -3.340 9.945 1.00 29.72 119 ARG A C 1
ATOM 716 O O . ARG A 1 131 ? 38.611 -3.438 10.749 1.00 33.34 119 ARG A O 1
ATOM 724 N N . VAL A 1 132 ? 36.474 -3.734 10.230 1.00 30.61 120 VAL A N 1
ATOM 725 C CA . VAL A 1 132 ? 36.044 -4.325 11.551 1.00 32.02 120 VAL A CA 1
ATOM 726 C C . VAL A 1 132 ? 35.137 -5.504 11.265 1.00 31.07 120 VAL A C 1
ATOM 727 O O . VAL A 1 132 ? 34.325 -5.480 10.351 1.00 30.79 120 VAL A O 1
ATOM 731 N N . ILE A 1 133 ? 35.440 -6.599 11.934 1.00 32.69 121 ILE A N 1
ATOM 732 C CA . ILE A 1 133 ? 34.670 -7.910 11.731 1.00 32.53 121 ILE A CA 1
ATOM 733 C C . ILE A 1 133 ? 34.140 -8.377 13.105 1.00 33.73 121 ILE A C 1
ATOM 734 O O . ILE A 1 133 ? 34.640 -7.977 14.127 1.00 31.05 121 ILE A O 1
ATOM 739 N N . ALA A 1 134 ? 33.143 -9.266 13.108 1.00 35.00 122 ALA A N 1
ATOM 740 C CA . ALA A 1 134 ? 32.613 -9.760 14.358 1.00 37.06 122 ALA A CA 1
ATOM 741 C C . ALA A 1 134 ? 31.868 -11.040 14.000 1.00 36.05 122 ALA A C 1
ATOM 742 O O . ALA A 1 134 ? 31.609 -11.289 12.866 1.00 37.87 122 ALA A O 1
ATOM 744 N N . GLU A 1 135 ? 31.388 -11.766 14.971 1.00 36.54 123 GLU A N 1
ATOM 745 C CA . GLU A 1 135 ? 30.488 -12.884 14.633 1.00 38.25 123 GLU A CA 1
ATOM 746 C C . GLU A 1 135 ? 29.183 -12.498 15.267 1.00 38.22 123 GLU A C 1
ATOM 747 O O . GLU A 1 135 ? 29.130 -11.728 16.250 1.00 39.29 123 GLU A O 1
ATOM 753 N N . THR A 1 136 ? 28.070 -12.958 14.759 1.00 38.82 124 THR A N 1
ATOM 754 C CA . THR A 1 136 ? 26.867 -12.754 15.627 1.00 36.86 124 THR A CA 1
ATOM 755 C C . THR A 1 136 ? 25.945 -14.029 15.622 1.00 38.39 124 THR A C 1
ATOM 756 O O . THR A 1 136 ? 25.922 -14.798 14.637 1.00 35.96 124 THR A O 1
ATOM 760 N N . GLY A 1 137 ? 25.188 -14.187 16.697 1.00 40.66 125 GLY A N 1
ATOM 761 C CA . GLY A 1 137 ? 24.198 -15.253 16.829 1.00 45.92 125 GLY A CA 1
ATOM 762 C C . GLY A 1 137 ? 22.818 -14.908 16.248 1.00 45.90 125 GLY A C 1
ATOM 763 O O . GLY A 1 137 ? 22.534 -15.118 15.068 1.00 47.37 125 GLY A O 1
ATOM 764 N N . ALA A 1 138 ? 22.028 -14.280 17.082 1.00 45.64 126 ALA A N 1
ATOM 765 C CA . ALA A 1 138 ? 20.697 -13.795 16.667 1.00 46.81 126 ALA A CA 1
ATOM 766 C C . ALA A 1 138 ? 20.775 -12.415 16.010 1.00 46.53 126 ALA A C 1
ATOM 767 O O . ALA A 1 138 ? 19.748 -11.889 15.660 1.00 47.59 126 ALA A O 1
ATOM 769 N N . GLY A 1 139 ? 21.969 -11.841 15.830 1.00 44.51 127 GLY A N 1
ATOM 770 C CA . GLY A 1 139 ? 22.086 -10.596 15.076 1.00 42.78 127 GLY A CA 1
ATOM 771 C C . GLY A 1 139 ? 22.357 -9.300 15.802 1.00 40.77 127 GLY A C 1
ATOM 772 O O . GLY A 1 139 ? 22.662 -8.313 15.133 1.00 40.62 127 GLY A O 1
ATOM 773 N N . GLN A 1 140 ? 22.228 -9.271 17.134 1.00 40.27 128 GLN A N 1
ATOM 774 C CA . GLN A 1 140 ? 22.297 -7.946 17.877 1.00 40.33 128 GLN A CA 1
ATOM 775 C C . GLN A 1 140 ? 23.677 -7.380 17.872 1.00 39.39 128 GLN A C 1
ATOM 776 O O . GLN A 1 140 ? 23.841 -6.149 17.638 1.00 40.31 128 GLN A O 1
ATOM 782 N N . HIS A 1 141 ? 24.669 -8.251 18.108 1.00 35.50 129 HIS A N 1
ATOM 783 C CA . HIS A 1 141 ? 26.056 -7.768 18.099 1.00 34.80 129 HIS A CA 1
ATOM 784 C C . HIS A 1 141 ? 26.434 -7.349 16.683 1.00 34.11 129 HIS A C 1
ATOM 785 O O . HIS A 1 141 ? 27.137 -6.314 16.499 1.00 34.69 129 HIS A O 1
ATOM 792 N N . GLY A 1 142 ? 25.882 -8.062 15.682 1.00 34.08 130 GLY A N 1
ATOM 793 C CA . GLY A 1 142 ? 26.228 -7.817 14.313 1.00 34.08 130 GLY A CA 1
ATOM 794 C C . GLY A 1 142 ? 25.688 -6.391 13.970 1.00 34.44 130 GLY A C 1
ATOM 795 O O . GLY A 1 142 ? 26.409 -5.600 13.385 1.00 35.71 130 GLY A O 1
ATOM 796 N N . VAL A 1 143 ? 24.431 -6.106 14.326 1.00 32.63 131 VAL A N 1
ATOM 797 C CA . VAL A 1 143 ? 23.678 -4.798 14.053 1.00 32.73 131 VAL A CA 1
ATOM 798 C C . VAL A 1 143 ? 24.445 -3.616 14.814 1.00 33.38 131 VAL A C 1
ATOM 799 O O . VAL A 1 143 ? 24.778 -2.626 14.228 1.00 30.70 131 VAL A O 1
ATOM 803 N N . ALA A 1 144 ? 24.780 -3.841 16.077 1.00 32.07 132 ALA A N 1
ATOM 804 C CA . ALA A 1 144 ? 25.554 -2.885 16.823 1.00 33.77 132 ALA A CA 1
ATOM 805 C C . ALA A 1 144 ? 26.892 -2.581 16.093 1.00 34.76 132 ALA A C 1
ATOM 806 O O . ALA A 1 144 ? 27.348 -1.437 16.005 1.00 34.75 132 ALA A O 1
ATOM 808 N N . THR A 1 145 ? 27.587 -3.637 15.699 1.00 35.09 133 THR A N 1
ATOM 809 C CA . THR A 1 145 ? 28.902 -3.513 15.148 1.00 36.17 133 THR A CA 1
ATOM 810 C C . THR A 1 145 ? 28.743 -2.762 13.793 1.00 33.71 133 THR A C 1
ATOM 811 O O . THR A 1 145 ? 29.435 -1.767 13.602 1.00 35.53 133 THR A O 1
ATOM 815 N N . ALA A 1 146 ? 27.782 -3.173 12.936 1.00 29.39 134 ALA A N 1
ATOM 816 C CA . ALA A 1 146 ? 27.646 -2.528 11.617 1.00 29.63 134 ALA A CA 1
ATOM 817 C C . ALA A 1 146 ? 27.318 -1.002 11.773 1.00 28.20 134 ALA A C 1
ATOM 818 O O . ALA A 1 146 ? 27.603 -0.237 10.839 1.00 26.52 134 ALA A O 1
ATOM 820 N N . THR A 1 147 ? 26.522 -0.680 12.798 1.00 26.43 135 THR A N 1
ATOM 821 C CA . THR A 1 147 ? 26.013 0.732 13.101 1.00 30.60 135 THR A CA 1
ATOM 822 C C . THR A 1 147 ? 27.274 1.548 13.414 1.00 29.68 135 THR A C 1
ATOM 823 O O . THR A 1 147 ? 27.433 2.504 12.838 1.00 32.12 135 THR A O 1
ATOM 827 N N . ALA A 1 148 ? 28.191 1.066 14.311 1.00 29.74 136 ALA A N 1
ATOM 828 C CA . ALA A 1 148 ? 29.426 1.730 14.706 1.00 29.50 136 ALA A CA 1
ATOM 829 C C . ALA A 1 148 ? 30.353 1.974 13.454 1.00 29.30 136 ALA A C 1
ATOM 830 O O . ALA A 1 148 ? 30.801 3.063 13.310 1.00 28.56 136 ALA A O 1
ATOM 832 N N . CYS A 1 149 ? 30.678 0.937 12.645 1.00 28.46 137 CYS A N 1
ATOM 833 C CA . CYS A 1 149 ? 31.338 1.032 11.313 1.00 27.10 137 CYS A CA 1
ATOM 834 C C . CYS A 1 149 ? 30.711 2.077 10.365 1.00 29.39 137 CYS A C 1
ATOM 835 O O . CYS A 1 149 ? 31.459 2.791 9.742 1.00 27.55 137 CYS A O 1
ATOM 838 N N . ALA A 1 150 ? 29.375 2.146 10.231 1.00 28.51 138 ALA A N 1
ATOM 839 C CA . ALA A 1 150 ? 28.762 3.059 9.282 1.00 25.61 138 ALA A CA 1
ATOM 840 C C . ALA A 1 150 ? 29.068 4.483 9.775 1.00 30.08 138 ALA A C 1
ATOM 841 O O . ALA A 1 150 ? 29.597 5.270 8.979 1.00 28.93 138 ALA A O 1
ATOM 843 N N . LEU A 1 151 ? 28.828 4.721 11.072 1.00 29.46 139 LEU A N 1
ATOM 844 C CA . LEU A 1 151 ? 29.168 5.981 11.764 1.00 31.60 139 LEU A CA 1
ATOM 845 C C . LEU A 1 151 ? 30.568 6.502 11.567 1.00 34.22 139 LEU A C 1
ATOM 846 O O . LEU A 1 151 ? 30.793 7.734 11.281 1.00 32.75 139 LEU A O 1
ATOM 851 N N . LEU A 1 152 ? 31.525 5.608 11.737 1.00 33.65 140 LEU A N 1
ATOM 852 C CA . LEU A 1 152 ? 32.942 5.969 11.705 1.00 33.88 140 LEU A CA 1
ATOM 853 C C . LEU A 1 152 ? 33.538 5.813 10.271 1.00 34.92 140 LEU A C 1
ATOM 854 O O . LEU A 1 152 ? 34.687 6.136 10.044 1.00 33.11 140 LEU A O 1
ATOM 859 N N . GLY A 1 153 ? 32.768 5.390 9.272 1.00 34.30 141 GLY A N 1
ATOM 860 C CA . GLY A 1 153 ? 33.448 5.384 8.013 1.00 34.33 141 GLY A CA 1
ATOM 861 C C . GLY A 1 153 ? 34.194 4.061 7.808 1.00 35.29 141 GLY A C 1
ATOM 862 O O . GLY A 1 153 ? 35.099 4.053 6.992 1.00 33.69 141 GLY A O 1
ATOM 863 N N . LEU A 1 154 ? 33.876 2.960 8.539 1.00 34.62 142 LEU A N 1
ATOM 864 C CA . LEU A 1 154 ? 34.768 1.798 8.436 1.00 34.31 142 LEU A CA 1
ATOM 865 C C . LEU A 1 154 ? 34.106 0.669 7.653 1.00 34.62 142 LEU A C 1
ATOM 866 O O . LEU A 1 154 ? 32.910 0.614 7.696 1.00 31.34 142 LEU A O 1
ATOM 871 N N . ASP A 1 155 ? 34.882 -0.233 6.984 1.00 35.91 143 ASP A N 1
ATOM 872 C CA . ASP A 1 155 ? 34.290 -1.382 6.269 1.00 37.94 143 ASP A CA 1
ATOM 873 C C . ASP A 1 155 ? 33.906 -2.399 7.393 1.00 35.65 143 ASP A C 1
ATOM 874 O O . ASP A 1 155 ? 34.583 -2.522 8.372 1.00 34.25 143 ASP A O 1
ATOM 879 N N . CYS A 1 156 ? 32.798 -3.078 7.188 1.00 34.52 144 CYS A N 1
ATOM 880 C CA . CYS A 1 156 ? 32.322 -4.007 8.093 1.00 35.74 144 CYS A CA 1
ATOM 881 C C . CYS A 1 156 ? 32.011 -5.401 7.445 1.00 33.27 144 CYS A C 1
ATOM 882 O O . CYS A 1 156 ? 31.213 -5.511 6.545 1.00 33.15 144 CYS A O 1
ATOM 885 N N . VAL A 1 157 ? 32.409 -6.440 8.154 1.00 33.50 145 VAL A N 1
ATOM 886 C CA . VAL A 1 157 ? 32.079 -7.862 7.798 1.00 31.58 145 VAL A CA 1
ATOM 887 C C . VAL A 1 157 ? 31.601 -8.583 9.064 1.00 31.39 145 VAL A C 1
ATOM 888 O O . VAL A 1 157 ? 32.290 -8.649 10.046 1.00 30.88 145 VAL A O 1
ATOM 892 N N . ILE A 1 158 ? 30.438 -9.202 8.970 1.00 30.60 146 ILE A N 1
ATOM 893 C CA . ILE A 1 158 ? 29.939 -9.941 10.011 1.00 32.16 146 ILE A CA 1
ATOM 894 C C . ILE A 1 158 ? 29.764 -11.478 9.506 1.00 32.78 146 ILE A C 1
ATOM 895 O O . ILE A 1 158 ? 29.154 -11.711 8.476 1.00 32.14 146 ILE A O 1
ATOM 900 N N . TYR A 1 159 ? 30.198 -12.437 10.319 1.00 32.90 147 TYR A N 1
ATOM 901 C CA . TYR A 1 159 ? 30.164 -13.861 9.985 1.00 33.74 147 TYR A CA 1
ATOM 902 C C . TYR A 1 159 ? 29.006 -14.383 10.835 1.00 38.40 147 TYR A C 1
ATOM 903 O O . TYR A 1 159 ? 29.000 -14.164 12.080 1.00 39.01 147 TYR A O 1
ATOM 912 N N . MET A 1 160 ? 27.976 -14.930 10.196 1.00 38.86 148 MET A N 1
ATOM 913 C CA . MET A 1 160 ? 26.802 -15.509 10.872 1.00 43.92 148 MET A CA 1
ATOM 914 C C . MET A 1 160 ? 26.705 -16.972 10.497 1.00 45.27 148 MET A C 1
ATOM 915 O O . MET A 1 160 ? 27.039 -17.350 9.338 1.00 45.66 148 MET A O 1
ATOM 920 N N . GLY A 1 161 ? 26.291 -17.824 11.435 1.00 49.24 149 GLY A N 1
ATOM 921 C CA . GLY A 1 161 ? 25.889 -19.207 11.022 1.00 53.09 149 GLY A CA 1
ATOM 922 C C . GLY A 1 161 ? 24.834 -19.144 9.824 1.00 55.18 149 GLY A C 1
ATOM 923 O O . GLY A 1 161 ? 23.801 -18.392 9.963 1.00 53.71 149 GLY A O 1
ATOM 924 N N . GLY A 1 162 ? 25.123 -19.870 8.681 1.00 54.45 150 GLY A N 1
ATOM 925 C CA . GLY A 1 162 ? 24.278 -20.020 7.517 1.00 55.31 150 GLY A CA 1
ATOM 926 C C . GLY A 1 162 ? 22.809 -20.161 7.900 1.00 57.42 150 GLY A C 1
ATOM 927 O O . GLY A 1 162 ? 21.913 -19.593 7.254 1.00 60.11 150 GLY A O 1
ATOM 928 N N . ILE A 1 163 ? 22.556 -20.848 9.006 1.00 58.59 151 ILE A N 1
ATOM 929 C CA . ILE A 1 163 ? 21.214 -21.103 9.586 1.00 59.47 151 ILE A CA 1
ATOM 930 C C . ILE A 1 163 ? 20.543 -19.905 10.395 1.00 61.96 151 ILE A C 1
ATOM 931 O O . ILE A 1 163 ? 19.249 -19.580 10.296 1.00 60.30 151 ILE A O 1
ATOM 936 N N . ASP A 1 164 ? 21.414 -19.365 11.263 1.00 62.13 152 ASP A N 1
ATOM 937 C CA . ASP A 1 164 ? 21.224 -18.086 11.976 1.00 64.64 152 ASP A CA 1
ATOM 938 C C . ASP A 1 164 ? 20.831 -16.907 11.047 1.00 65.78 152 ASP A C 1
ATOM 939 O O . ASP A 1 164 ? 20.081 -16.024 11.442 1.00 66.87 152 ASP A O 1
ATOM 944 N N . THR A 1 165 ? 21.307 -16.967 9.807 1.00 67.95 153 THR A N 1
ATOM 945 C CA . THR A 1 165 ? 21.081 -15.988 8.720 1.00 69.62 153 THR A CA 1
ATOM 946 C C . THR A 1 165 ? 19.633 -16.031 8.215 1.00 71.24 153 THR A C 1
ATOM 947 O O . THR A 1 165 ? 19.018 -14.980 7.868 1.00 70.85 153 THR A O 1
ATOM 951 N N . ALA A 1 166 ? 19.127 -17.284 8.182 1.00 72.65 154 ALA A N 1
ATOM 952 C CA . ALA A 1 166 ? 17.827 -17.643 7.663 1.00 71.57 154 ALA A CA 1
ATOM 953 C C . ALA A 1 166 ? 16.884 -17.262 8.741 1.00 70.96 154 ALA A C 1
ATOM 954 O O . ALA A 1 166 ? 15.927 -16.584 8.436 1.00 72.94 154 ALA A O 1
ATOM 956 N N . ARG A 1 167 ? 17.130 -17.665 9.993 1.00 68.95 155 ARG A N 1
ATOM 957 C CA . ARG A 1 167 ? 16.138 -17.401 11.051 1.00 67.29 155 ARG A CA 1
ATOM 958 C C . ARG A 1 167 ? 16.017 -15.883 11.412 1.00 66.91 155 ARG A C 1
ATOM 959 O O . ARG A 1 167 ? 14.903 -15.403 11.709 1.00 64.43 155 ARG A O 1
ATOM 967 N N . GLN A 1 168 ? 17.179 -15.166 11.383 1.00 65.73 156 GLN A N 1
ATOM 968 C CA . GLN A 1 168 ? 17.314 -13.740 11.898 1.00 63.12 156 GLN A CA 1
ATOM 969 C C . GLN A 1 168 ? 17.457 -12.701 10.785 1.00 58.08 156 GLN A C 1
ATOM 970 O O . GLN A 1 168 ? 18.329 -11.839 10.693 1.00 57.33 156 GLN A O 1
ATOM 976 N N . ALA A 1 169 ? 16.430 -12.820 10.002 1.00 53.01 157 ALA A N 1
ATOM 977 C CA . ALA A 1 169 ? 16.334 -12.316 8.726 1.00 52.49 157 ALA A CA 1
ATOM 978 C C . ALA A 1 169 ? 16.329 -10.757 8.633 1.00 50.91 157 ALA A C 1
ATOM 979 O O . ALA A 1 169 ? 16.769 -10.180 7.623 1.00 49.27 157 ALA A O 1
ATOM 981 N N . LEU A 1 170 ? 15.749 -10.126 9.631 1.00 50.59 158 LEU A N 1
ATOM 982 C CA . LEU A 1 170 ? 15.659 -8.652 9.665 1.00 50.84 158 LEU A CA 1
ATOM 983 C C . LEU A 1 170 ? 16.848 -8.007 10.375 1.00 46.93 158 LEU A C 1
ATOM 984 O O . LEU A 1 170 ? 17.128 -6.859 10.084 1.00 49.29 158 LEU A O 1
ATOM 989 N N . ASN A 1 171 ? 17.502 -8.708 11.317 1.00 43.61 159 ASN A N 1
ATOM 990 C CA . ASN A 1 171 ? 18.846 -8.320 11.771 1.00 42.11 159 ASN A CA 1
ATOM 991 C C . ASN A 1 171 ? 19.866 -8.316 10.596 1.00 41.09 159 ASN A C 1
ATOM 992 O O . ASN A 1 171 ? 20.554 -7.287 10.365 1.00 39.47 159 ASN A O 1
ATOM 997 N N . VAL A 1 172 ? 19.896 -9.405 9.795 1.00 37.65 160 VAL A N 1
ATOM 998 C CA . VAL A 1 172 ? 20.574 -9.405 8.470 1.00 36.00 160 VAL A CA 1
ATOM 999 C C . VAL A 1 172 ? 20.195 -8.221 7.538 1.00 37.25 160 VAL A C 1
ATOM 1000 O O . VAL A 1 172 ? 21.089 -7.568 6.899 1.00 37.80 160 VAL A O 1
ATOM 1004 N N . ALA A 1 173 ? 18.906 -7.970 7.354 1.00 35.69 161 ALA A N 1
ATOM 1005 C CA . ALA A 1 173 ? 18.578 -6.804 6.502 1.00 37.41 161 ALA A CA 1
ATOM 1006 C C . ALA A 1 173 ? 19.086 -5.452 7.110 1.00 35.60 161 ALA A C 1
ATOM 1007 O O . ALA A 1 173 ? 19.507 -4.574 6.377 1.00 35.89 161 ALA A O 1
ATOM 1009 N N . ARG A 1 174 ? 19.055 -5.297 8.432 1.00 35.87 162 ARG A N 1
ATOM 1010 C CA . ARG A 1 174 ? 19.540 -4.084 9.118 1.00 33.59 162 ARG A CA 1
ATOM 1011 C C . ARG A 1 174 ? 21.006 -3.906 8.850 1.00 34.93 162 ARG A C 1
ATOM 1012 O O . ARG A 1 174 ? 21.466 -2.848 8.327 1.00 35.63 162 ARG A O 1
ATOM 1020 N N . MET A 1 175 ? 21.711 -4.965 9.058 1.00 32.41 163 MET A N 1
ATOM 1021 C CA . MET A 1 175 ? 23.135 -5.020 8.727 1.00 34.35 163 MET A CA 1
ATOM 1022 C C . MET A 1 175 ? 23.538 -4.598 7.351 1.00 33.79 163 MET A C 1
ATOM 1023 O O . MET A 1 175 ? 24.509 -3.845 7.253 1.00 33.50 163 MET A O 1
ATOM 1028 N N . ARG A 1 176 ? 22.861 -5.142 6.332 1.00 33.44 164 ARG A N 1
ATOM 1029 C CA . ARG A 1 176 ? 23.128 -4.787 4.951 1.00 33.44 164 ARG A CA 1
ATOM 1030 C C . ARG A 1 176 ? 22.626 -3.342 4.647 1.00 32.93 164 ARG A C 1
ATOM 1031 O O . ARG A 1 176 ? 23.322 -2.677 3.908 1.00 27.72 164 ARG A O 1
ATOM 1039 N N . LEU A 1 177 ? 21.433 -2.907 5.141 1.00 33.00 165 LEU A N 1
ATOM 1040 C CA . LEU A 1 177 ? 20.955 -1.416 5.045 1.00 32.44 165 LEU A CA 1
ATOM 1041 C C . LEU A 1 177 ? 22.071 -0.584 5.587 1.00 32.23 165 LEU A C 1
ATOM 1042 O O . LEU A 1 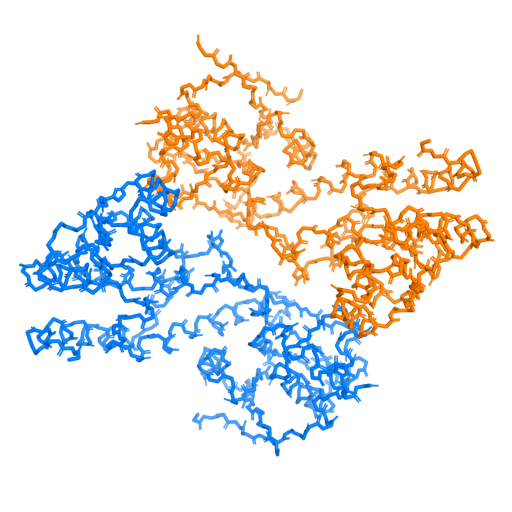177 ? 22.525 0.283 4.924 1.00 32.47 165 LEU A O 1
ATOM 1047 N N . LEU A 1 178 ? 22.688 -1.061 6.675 1.00 32.96 166 LEU A N 1
ATOM 1048 C CA . LEU A 1 178 ? 23.891 -0.407 7.275 1.00 34.30 166 LEU A CA 1
ATOM 1049 C C . LEU A 1 178 ? 25.113 -0.418 6.405 1.00 36.32 166 LEU A C 1
ATOM 1050 O O . LEU A 1 178 ? 26.119 0.279 6.754 1.00 37.04 166 LEU A O 1
ATOM 1055 N N . GLY A 1 179 ? 25.077 -1.111 5.250 1.00 38.81 167 GLY A N 1
ATOM 1056 C CA . GLY A 1 179 ? 26.292 -1.161 4.429 1.00 38.34 167 GLY A CA 1
ATOM 1057 C C . GLY A 1 179 ? 27.311 -2.253 4.834 1.00 39.93 167 GLY A C 1
ATOM 1058 O O . GLY A 1 179 ? 28.455 -2.299 4.267 1.00 35.92 167 GLY A O 1
ATOM 1059 N N . ALA A 1 180 ? 26.935 -3.144 5.765 1.00 35.53 168 ALA A N 1
ATOM 1060 C CA . ALA A 1 180 ? 27.940 -4.138 6.175 1.00 36.60 168 ALA A CA 1
ATOM 1061 C C . ALA A 1 180 ? 27.810 -5.328 5.185 1.00 38.04 168 ALA A C 1
ATOM 1062 O O . ALA A 1 180 ? 26.754 -5.538 4.625 1.00 35.52 168 ALA A O 1
ATOM 1064 N N . GLU A 1 181 ? 28.897 -6.085 4.984 1.00 37.51 169 GLU A N 1
ATOM 1065 C CA . GLU A 1 181 ? 28.765 -7.322 4.321 1.00 38.07 169 GLU A CA 1
ATOM 1066 C C . GLU A 1 181 ? 28.470 -8.460 5.353 1.00 36.06 169 GLU A C 1
ATOM 1067 O O . GLU A 1 181 ? 29.159 -8.556 6.434 1.00 33.02 169 GLU A O 1
ATOM 1073 N N . VAL A 1 182 ? 27.457 -9.311 5.052 1.00 36.07 170 VAL A N 1
ATOM 1074 C CA . VAL A 1 182 ? 27.051 -10.417 5.921 1.00 37.34 170 VAL A CA 1
ATOM 1075 C C . VAL A 1 182 ? 27.385 -11.824 5.331 1.00 40.63 170 VAL A C 1
ATOM 1076 O O . VAL A 1 182 ? 26.793 -12.228 4.331 1.00 41.39 170 VAL A O 1
ATOM 1080 N N . VAL A 1 183 ? 28.318 -12.543 5.952 1.00 39.80 171 VAL A N 1
ATOM 1081 C CA . VAL A 1 183 ? 28.817 -13.833 5.464 1.00 39.76 171 VAL A CA 1
ATOM 1082 C C . VAL A 1 183 ? 28.035 -14.942 6.250 1.00 39.63 171 VAL A C 1
ATOM 1083 O O . VAL A 1 183 ? 28.210 -15.097 7.485 1.00 36.81 171 VAL A O 1
ATOM 1087 N N . ALA A 1 184 ? 27.177 -15.644 5.509 1.00 37.08 172 ALA A N 1
ATOM 1088 C CA . ALA A 1 184 ? 26.440 -16.874 5.968 1.00 39.12 172 ALA A CA 1
ATOM 1089 C C . ALA A 1 184 ? 27.381 -18.032 5.818 1.00 36.41 172 ALA A C 1
ATOM 1090 O O . ALA A 1 184 ? 27.718 -18.462 4.697 1.00 36.07 172 ALA A O 1
ATOM 1092 N N . VAL A 1 185 ? 27.980 -18.389 6.932 1.00 35.93 173 VAL A N 1
ATOM 1093 C CA . VAL A 1 185 ? 29.126 -19.305 6.889 1.00 37.49 173 VAL A CA 1
ATOM 1094 C C . VAL A 1 185 ? 28.694 -20.752 6.438 1.00 39.67 173 VAL A C 1
ATOM 1095 O O . VAL A 1 185 ? 27.752 -21.299 6.958 1.00 37.08 173 VAL A O 1
ATOM 1099 N N . GLN A 1 186 ? 29.375 -21.304 5.411 1.00 43.73 174 GLN A N 1
ATOM 1100 C CA . GLN A 1 186 ? 28.940 -22.600 4.840 1.00 46.29 174 GLN A CA 1
ATOM 1101 C C . GLN A 1 186 ? 29.757 -23.848 5.359 1.00 46.50 174 GLN A C 1
ATOM 1102 O O . GLN A 1 186 ? 29.371 -24.971 5.227 1.00 47.47 174 GLN A O 1
ATOM 1108 N N . THR A 1 187 ? 30.804 -23.559 6.092 1.00 46.32 175 THR A N 1
ATOM 1109 C CA . THR A 1 187 ? 31.797 -24.444 6.613 1.00 44.25 175 THR A CA 1
ATOM 1110 C C . THR A 1 187 ? 31.292 -25.274 7.886 1.00 43.33 175 THR A C 1
ATOM 1111 O O . THR A 1 187 ? 30.336 -24.875 8.542 1.00 39.54 175 THR A O 1
ATOM 1115 N N . GLY A 1 188 ? 31.918 -26.421 8.245 1.00 42.55 176 GLY A N 1
ATOM 1116 C CA . GLY A 1 188 ? 31.460 -27.203 9.455 1.00 41.47 176 GLY A CA 1
ATOM 1117 C C . GLY A 1 188 ? 30.007 -27.589 9.242 1.00 41.87 176 GLY A C 1
ATOM 1118 O O . GLY A 1 188 ? 29.617 -27.938 8.156 1.00 40.54 176 GLY A O 1
ATOM 1119 N N . SER A 1 189 ? 29.172 -27.393 10.262 1.00 41.61 177 SER A N 1
ATOM 1120 C CA . SER A 1 189 ? 27.736 -27.562 10.094 1.00 43.25 177 SER A CA 1
ATOM 1121 C C . SER A 1 189 ? 26.994 -26.203 10.138 1.00 43.78 177 SER A C 1
ATOM 1122 O O . SER A 1 189 ? 25.847 -26.127 10.614 1.00 42.86 177 SER A O 1
ATOM 1125 N N . LYS A 1 190 ? 27.654 -25.135 9.636 1.00 42.13 178 LYS A N 1
ATOM 1126 C CA . LYS A 1 190 ? 26.986 -23.815 9.484 1.00 42.50 178 LYS A CA 1
ATOM 1127 C C . LYS A 1 190 ? 26.427 -23.234 10.756 1.00 39.36 178 LYS A C 1
ATOM 1128 O O . LYS A 1 190 ? 25.446 -22.644 10.746 1.00 38.48 178 LYS A O 1
ATOM 1134 N N . THR A 1 191 ? 27.172 -23.387 11.827 1.00 40.56 179 THR A N 1
ATOM 1135 C CA . THR A 1 191 ? 26.885 -23.029 13.226 1.00 41.63 179 THR A CA 1
ATOM 1136 C C . THR A 1 191 ? 27.579 -21.649 13.636 1.00 42.41 179 THR A C 1
ATOM 1137 O O . THR A 1 191 ? 28.544 -21.255 12.943 1.00 39.86 179 THR A O 1
ATOM 1141 N N . LEU A 1 192 ? 27.121 -21.019 14.761 1.00 42.06 180 LEU A N 1
ATOM 1142 C CA . LEU A 1 192 ? 27.787 -19.838 15.450 1.00 42.00 180 LEU A CA 1
ATOM 1143 C C . LEU A 1 192 ? 29.281 -20.105 15.682 1.00 43.06 180 LEU A C 1
ATOM 1144 O O . LEU A 1 192 ? 30.123 -19.224 15.385 1.00 40.55 180 LEU A O 1
ATOM 1149 N N . LYS A 1 193 ? 29.575 -21.356 16.171 1.00 41.32 181 LYS A N 1
ATOM 1150 C CA . LYS A 1 193 ? 30.902 -21.878 16.429 1.00 41.57 181 LYS A CA 1
ATOM 1151 C C . LYS A 1 193 ? 31.709 -21.795 15.162 1.00 38.15 181 LYS A C 1
ATOM 1152 O O . LYS A 1 193 ? 32.879 -21.466 15.194 1.00 35.06 181 LYS A O 1
ATOM 1158 N N . ASP A 1 194 ? 31.083 -22.100 14.060 1.00 37.39 182 ASP A N 1
ATOM 1159 C CA . ASP A 1 194 ? 31.811 -22.128 12.753 1.00 37.53 182 ASP A CA 1
ATOM 1160 C C . ASP A 1 194 ? 32.050 -20.733 12.284 1.00 36.92 182 ASP A C 1
ATOM 1161 O O . ASP A 1 194 ? 33.124 -20.448 11.650 1.00 36.27 182 ASP A O 1
ATOM 1166 N N . ALA A 1 195 ? 31.046 -19.880 12.571 1.00 36.21 183 ALA A N 1
ATOM 1167 C CA . ALA A 1 195 ? 31.138 -18.378 12.299 1.00 36.56 183 ALA A CA 1
ATOM 1168 C C . ALA A 1 195 ? 32.318 -17.747 12.974 1.00 35.82 183 ALA A C 1
ATOM 1169 O O . ALA A 1 195 ? 33.119 -17.105 12.367 1.00 38.78 183 ALA A O 1
ATOM 1171 N N . ILE A 1 196 ? 32.497 -18.025 14.260 1.00 39.89 184 ILE A N 1
ATOM 1172 C CA . ILE A 1 196 ? 33.582 -17.482 15.041 1.00 38.59 184 ILE A CA 1
ATOM 1173 C C . ILE A 1 196 ? 34.913 -17.892 14.540 1.00 38.14 184 ILE A C 1
ATOM 1174 O O . ILE A 1 196 ? 35.920 -17.131 14.560 1.00 38.36 184 ILE A O 1
ATOM 1179 N N . ASN A 1 197 ? 34.966 -19.138 14.166 1.00 36.42 185 ASN A N 1
ATOM 1180 C CA . ASN A 1 197 ? 36.198 -19.654 13.691 1.00 37.27 185 ASN A CA 1
ATOM 1181 C C . ASN A 1 197 ? 36.659 -18.989 12.352 1.00 35.68 185 ASN A C 1
ATOM 1182 O O . ASN A 1 197 ? 37.825 -18.858 12.157 1.00 34.64 185 ASN A O 1
ATOM 1187 N N . GLU A 1 198 ? 35.741 -18.761 11.393 1.00 37.13 186 GLU A N 1
ATOM 1188 C CA . GLU A 1 198 ? 36.003 -18.011 10.097 1.00 35.96 186 GLU A CA 1
ATOM 1189 C C . GLU A 1 198 ? 36.435 -16.570 10.435 1.00 34.52 186 GLU A C 1
ATOM 1190 O O . GLU A 1 198 ? 37.378 -16.090 9.805 1.00 33.60 186 GLU A O 1
ATOM 1196 N N . ALA A 1 199 ? 35.839 -15.997 11.497 1.00 33.06 187 ALA A N 1
ATOM 1197 C CA . ALA A 1 199 ? 36.113 -14.590 11.860 1.00 34.90 187 ALA A CA 1
ATOM 1198 C C . ALA A 1 199 ? 37.481 -14.578 12.479 1.00 36.43 187 ALA A C 1
ATOM 1199 O O . ALA A 1 199 ? 38.279 -13.692 12.144 1.00 36.29 187 ALA A O 1
ATOM 1201 N N . PHE A 1 200 ? 37.839 -15.643 13.256 1.00 38.29 188 PHE A N 1
ATOM 1202 C CA . PHE A 1 200 ? 39.193 -15.644 13.847 1.00 38.91 188 PHE A CA 1
ATOM 1203 C C . PHE A 1 200 ? 40.227 -15.753 12.661 1.00 39.71 188 PHE A C 1
ATOM 1204 O O . PHE A 1 200 ? 41.364 -15.125 12.701 1.00 39.27 188 PHE A O 1
ATOM 1212 N N . ARG A 1 201 ? 39.881 -16.528 11.625 1.00 38.47 189 ARG A N 1
ATOM 1213 C CA . ARG A 1 201 ? 40.837 -16.768 10.494 1.00 41.39 189 ARG A CA 1
ATOM 1214 C C . ARG A 1 201 ? 41.068 -15.474 9.698 1.00 39.65 189 ARG A C 1
ATOM 1215 O O . ARG A 1 201 ? 42.159 -15.206 9.227 1.00 40.11 189 ARG A O 1
ATOM 1223 N N . ASP A 1 202 ? 39.996 -14.703 9.516 1.00 37.24 190 ASP A N 1
ATOM 1224 C CA . ASP A 1 202 ? 40.026 -13.455 8.725 1.00 37.02 190 ASP A CA 1
ATOM 1225 C C . ASP A 1 202 ? 40.841 -12.517 9.613 1.00 34.79 190 ASP A C 1
ATOM 1226 O O . ASP A 1 202 ? 41.739 -11.814 9.155 1.00 36.29 190 ASP A O 1
ATOM 1231 N N . TRP A 1 203 ? 40.587 -12.524 10.919 1.00 36.76 191 TRP A N 1
ATOM 1232 C CA . TRP A 1 203 ? 41.359 -11.538 11.828 1.00 36.99 191 TRP A CA 1
ATOM 1233 C C . TRP A 1 203 ? 42.845 -11.674 11.725 1.00 37.32 191 TRP A C 1
ATOM 1234 O O . TRP A 1 203 ? 43.628 -10.709 11.458 1.00 35.49 191 TRP A O 1
ATOM 1245 N N . VAL A 1 204 ? 43.259 -12.937 11.856 1.00 37.15 192 VAL A N 1
ATOM 1246 C CA . VAL A 1 204 ? 44.660 -13.270 11.727 1.00 37.20 192 VAL A CA 1
ATOM 1247 C C . VAL A 1 204 ? 45.233 -12.960 10.356 1.00 37.42 192 VAL A C 1
ATOM 1248 O O . VAL A 1 204 ? 46.288 -12.485 10.297 1.00 36.97 192 VAL A O 1
ATOM 1252 N N . ALA A 1 205 ? 44.521 -13.197 9.259 1.00 36.46 193 ALA A N 1
ATOM 1253 C CA . ALA A 1 205 ? 45.095 -12.959 8.018 1.00 39.24 193 ALA A CA 1
ATOM 1254 C C . ALA A 1 205 ? 45.128 -11.446 7.615 1.00 39.95 193 ALA A C 1
ATOM 1255 O O . ALA A 1 205 ? 46.029 -11.011 6.894 1.00 39.59 193 ALA A O 1
ATOM 1257 N N . ASN A 1 206 ? 44.237 -10.620 8.222 1.00 37.88 194 ASN A N 1
ATOM 1258 C CA . ASN A 1 206 ? 44.067 -9.313 7.754 1.00 34.91 194 ASN A CA 1
ATOM 1259 C C . ASN A 1 206 ? 44.383 -8.329 8.897 1.00 35.94 194 ASN A C 1
ATOM 1260 O O . ASN A 1 206 ? 43.991 -7.195 8.853 1.00 33.59 194 ASN A O 1
ATOM 1265 N N . ALA A 1 207 ? 45.089 -8.808 9.919 1.00 36.82 195 ALA A N 1
ATOM 1266 C CA . ALA A 1 207 ? 45.331 -8.006 11.144 1.00 37.32 195 ALA A CA 1
ATOM 1267 C C . ALA A 1 207 ? 45.907 -6.613 10.912 1.00 37.28 195 ALA A C 1
ATOM 1268 O O . ALA A 1 207 ? 45.638 -5.792 11.743 1.00 36.83 195 ALA A O 1
ATOM 1270 N N . ASP A 1 208 ? 46.725 -6.405 9.839 1.00 37.01 196 ASP A N 1
ATOM 1271 C CA . ASP A 1 208 ? 47.348 -5.099 9.479 1.00 37.95 196 ASP A CA 1
ATOM 1272 C C . ASP A 1 208 ? 46.245 -3.964 9.329 1.00 38.14 196 ASP A C 1
ATOM 1273 O O . ASP A 1 208 ? 46.424 -2.849 9.712 1.00 34.14 196 ASP A O 1
ATOM 1278 N N . ASN A 1 209 ? 45.052 -4.289 8.810 1.00 36.20 197 ASN A N 1
ATOM 1279 C CA . ASN A 1 209 ? 44.019 -3.252 8.506 1.00 35.83 197 ASN A CA 1
ATOM 1280 C C . ASN A 1 209 ? 42.658 -3.580 9.238 1.00 33.86 197 ASN A C 1
ATOM 1281 O O . ASN A 1 209 ? 41.728 -2.848 9.168 1.00 32.41 197 ASN A O 1
ATOM 1286 N N . THR A 1 210 ? 42.560 -4.757 9.845 1.00 32.32 198 THR A N 1
ATOM 1287 C CA . THR A 1 210 ? 41.323 -5.293 10.369 1.00 33.92 198 THR A CA 1
ATOM 1288 C C . THR A 1 210 ? 41.328 -5.426 11.915 1.00 34.28 198 THR A C 1
ATOM 1289 O O . THR A 1 210 ? 42.253 -5.956 12.468 1.00 32.68 198 THR A O 1
ATOM 1293 N N . TYR A 1 211 ? 40.247 -4.964 12.548 1.00 35.39 199 TYR A N 1
ATOM 1294 C CA . TYR A 1 211 ? 40.012 -5.056 14.020 1.00 34.34 199 TYR A CA 1
ATOM 1295 C C . TYR A 1 211 ? 38.812 -6.049 14.265 1.00 34.81 199 TYR A C 1
ATOM 1296 O O . TYR A 1 211 ? 37.787 -6.108 13.530 1.00 29.14 199 TYR A O 1
ATOM 1305 N N . TYR A 1 212 ? 38.935 -6.862 15.304 1.00 34.83 200 TYR A N 1
ATOM 1306 C CA . TYR A 1 212 ? 37.879 -7.696 15.645 1.00 34.72 200 TYR A CA 1
ATOM 1307 C C . TYR A 1 212 ? 37.032 -7.114 16.752 1.00 36.77 200 TYR A C 1
ATOM 1308 O O . TYR A 1 212 ? 37.506 -6.885 17.803 1.00 35.47 200 TYR A O 1
ATOM 1317 N N . CYS A 1 213 ? 35.750 -6.937 16.566 1.00 39.63 201 CYS A N 1
ATOM 1318 C CA . CYS A 1 213 ? 34.880 -6.391 17.651 1.00 42.70 201 CYS A CA 1
ATOM 1319 C C . CYS A 1 213 ? 34.265 -7.471 18.562 1.00 44.68 201 CYS A C 1
ATOM 1320 O O . CYS A 1 213 ? 33.474 -8.310 18.129 1.00 44.41 201 CYS A O 1
ATOM 1323 N N . PHE A 1 214 ? 34.679 -7.491 19.825 1.00 47.39 202 PHE A N 1
ATOM 1324 C CA . PHE A 1 214 ? 34.103 -8.418 20.843 1.00 49.55 202 PHE A CA 1
ATOM 1325 C C . PHE A 1 214 ? 32.790 -8.083 21.454 1.00 48.26 202 PHE A C 1
ATOM 1326 O O . PHE A 1 214 ? 32.475 -6.936 21.620 1.00 44.73 202 PHE A O 1
ATOM 1334 N N . GLY A 1 215 ? 32.046 -9.112 21.849 1.00 50.12 203 GLY A N 1
ATOM 1335 C CA . GLY A 1 215 ? 30.983 -8.931 22.881 1.00 54.17 203 GLY A CA 1
ATOM 1336 C C . GLY A 1 215 ? 29.656 -9.714 22.804 1.00 56.44 203 GLY A C 1
ATOM 1337 O O . GLY A 1 215 ? 28.646 -9.308 23.429 1.00 57.02 203 GLY A O 1
ATOM 1338 N N . THR A 1 216 ? 29.663 -10.770 21.977 1.00 58.26 204 THR A N 1
ATOM 1339 C CA . THR A 1 216 ? 28.716 -11.862 21.930 1.00 59.37 204 THR A CA 1
ATOM 1340 C C . THR A 1 216 ? 28.926 -12.679 23.231 1.00 61.46 204 THR A C 1
ATOM 1341 O O . THR A 1 216 ? 29.948 -12.550 23.869 1.00 62.19 204 THR A O 1
ATOM 1345 N N . ALA A 1 217 ? 27.976 -13.532 23.641 1.00 64.15 205 ALA A N 1
ATOM 1346 C CA . ALA A 1 217 ? 28.182 -14.399 24.840 1.00 64.85 205 ALA A CA 1
ATOM 1347 C C . ALA A 1 217 ? 29.161 -15.565 24.553 1.00 65.53 205 ALA A C 1
ATOM 1348 O O . ALA A 1 217 ? 30.066 -15.837 25.386 1.00 64.97 205 ALA A O 1
ATOM 1350 N N . ALA A 1 218 ? 29.032 -16.176 23.352 1.00 65.12 206 ALA A N 1
ATOM 1351 C CA . ALA A 1 218 ? 29.923 -17.274 22.915 1.00 65.77 206 ALA A CA 1
ATOM 1352 C C . ALA A 1 218 ? 31.339 -16.828 22.524 1.00 65.61 206 ALA A C 1
ATOM 1353 O O . ALA A 1 218 ? 32.209 -17.662 22.190 1.00 67.99 206 ALA A O 1
ATOM 1355 N N . GLY A 1 219 ? 31.610 -15.524 22.555 1.00 63.44 207 GLY A N 1
ATOM 1356 C CA . GLY A 1 219 ? 32.913 -15.080 22.098 1.00 58.49 207 GLY A CA 1
ATOM 1357 C C . GLY A 1 219 ? 33.739 -14.734 23.291 1.00 56.53 207 GLY A C 1
ATOM 1358 O O . GLY A 1 219 ? 33.234 -14.706 24.457 1.00 55.93 207 GLY A O 1
ATOM 1359 N N . PRO A 1 220 ? 35.031 -14.477 23.024 1.00 54.66 208 PRO A N 1
ATOM 1360 C CA . PRO A 1 220 ? 35.942 -14.111 24.044 1.00 53.52 208 PRO A CA 1
ATOM 1361 C C . PRO A 1 220 ? 35.833 -12.609 24.363 1.00 53.71 208 PRO A C 1
ATOM 1362 O O . PRO A 1 220 ? 35.219 -11.840 23.579 1.00 51.54 208 PRO A O 1
ATOM 1366 N N . HIS A 1 221 ? 36.484 -12.254 25.478 1.00 52.12 209 HIS A N 1
ATOM 1367 C CA . HIS A 1 221 ? 36.540 -10.916 26.046 1.00 53.71 209 HIS A CA 1
ATOM 1368 C C . HIS A 1 221 ? 38.005 -10.621 26.477 1.00 51.21 209 HIS A C 1
ATOM 1369 O O . HIS A 1 221 ? 38.324 -10.596 27.696 1.00 50.46 209 HIS A O 1
ATOM 1376 N N . PRO A 1 222 ? 38.901 -10.444 25.452 1.00 48.27 210 PRO A N 1
ATOM 1377 C CA . PRO A 1 222 ? 40.339 -10.370 25.679 1.00 48.37 210 PRO A CA 1
ATOM 1378 C C . PRO A 1 222 ? 40.766 -9.083 26.285 1.00 48.69 210 PRO A C 1
ATOM 1379 O O . PRO A 1 222 ? 41.968 -8.982 26.681 1.00 49.86 210 PRO A O 1
ATOM 1383 N N . PHE A 1 223 ? 39.849 -8.097 26.390 1.00 47.94 211 PHE A N 1
ATOM 1384 C CA . PHE A 1 223 ? 40.251 -6.753 26.921 1.00 46.65 211 PHE A CA 1
ATOM 1385 C C . PHE A 1 223 ? 39.470 -6.110 28.099 1.00 47.59 211 PHE A C 1
ATOM 1386 O O . PHE A 1 223 ? 39.002 -4.948 28.003 1.00 49.97 211 PHE A O 1
ATOM 1394 N N . PRO A 1 224 ? 39.436 -6.751 29.274 1.00 48.07 212 PRO A N 1
ATOM 1395 C CA . PRO A 1 224 ? 38.608 -6.190 30.395 1.00 47.80 212 PRO A CA 1
ATOM 1396 C C . PRO A 1 224 ? 38.966 -4.805 30.866 1.00 48.36 212 PRO A C 1
ATOM 1397 O O . PRO A 1 224 ? 38.104 -4.097 31.390 1.00 47.02 212 PRO A O 1
ATOM 1401 N N . THR A 1 225 ? 40.235 -4.404 30.705 1.00 47.63 213 THR A N 1
ATOM 1402 C CA . THR A 1 225 ? 40.608 -3.079 31.136 1.00 47.99 213 THR A CA 1
ATOM 1403 C C . THR A 1 225 ? 39.817 -2.106 30.275 1.00 50.02 213 THR A C 1
ATOM 1404 O O . THR A 1 225 ? 39.053 -1.339 30.791 1.00 52.09 213 THR A O 1
ATOM 1408 N N . MET A 1 226 ? 39.977 -2.206 28.971 1.00 49.88 214 MET A N 1
ATOM 1409 C CA . MET A 1 226 ? 39.300 -1.346 28.016 1.00 49.19 214 MET A CA 1
ATOM 1410 C C . MET A 1 226 ? 37.848 -1.118 28.419 1.00 47.68 214 MET A C 1
ATOM 1411 O O . MET A 1 226 ? 37.457 0.041 28.576 1.00 46.23 214 MET A O 1
ATOM 1416 N N . VAL A 1 227 ? 37.088 -2.201 28.563 1.00 45.28 215 VAL A N 1
ATOM 1417 C CA . VAL A 1 227 ? 35.684 -2.167 28.943 1.00 47.47 215 VAL A CA 1
ATOM 1418 C C . VAL A 1 227 ? 35.384 -1.432 30.315 1.00 48.62 215 VAL A C 1
ATOM 1419 O O . VAL A 1 227 ? 34.412 -0.659 30.396 1.00 49.81 215 VAL A O 1
ATOM 1423 N N . ARG A 1 228 ? 36.209 -1.677 31.343 1.00 46.74 216 ARG A N 1
ATOM 1424 C CA . ARG A 1 228 ? 36.133 -0.929 32.588 1.00 48.05 216 ARG A CA 1
ATOM 1425 C C . ARG A 1 228 ? 36.337 0.528 32.422 1.00 45.72 216 ARG A C 1
ATOM 1426 O O . ARG A 1 228 ? 35.606 1.271 33.107 1.00 46.74 216 ARG A O 1
ATOM 1434 N N . ASP A 1 229 ? 37.327 0.938 31.576 1.00 41.65 217 ASP A N 1
ATOM 1435 C CA . ASP A 1 229 ? 37.655 2.311 31.352 1.00 39.44 217 ASP A CA 1
ATOM 1436 C C . ASP A 1 229 ? 36.544 3.088 30.672 1.00 38.38 217 ASP A C 1
ATOM 1437 O O . ASP A 1 229 ? 36.373 4.330 30.986 1.00 37.93 217 ASP A O 1
ATOM 1442 N N . PHE A 1 230 ? 35.826 2.434 29.763 1.00 34.99 218 PHE A N 1
ATOM 1443 C CA . PHE A 1 230 ? 34.752 3.088 28.999 1.00 37.47 218 PHE A CA 1
ATOM 1444 C C . PHE A 1 230 ? 33.736 3.698 29.945 1.00 38.34 218 PHE A C 1
ATOM 1445 O O . PHE A 1 230 ? 33.121 4.726 29.631 1.00 38.74 218 PHE A O 1
ATOM 1453 N N . GLN A 1 231 ? 33.646 3.080 31.119 1.00 38.65 219 GLN A N 1
ATOM 1454 C CA . GLN A 1 231 ? 32.729 3.501 32.163 1.00 39.79 219 GLN A CA 1
ATOM 1455 C C . GLN A 1 231 ? 33.160 4.799 32.736 1.00 38.52 219 GLN A C 1
ATOM 1456 O O . GLN A 1 231 ? 32.372 5.439 33.276 1.00 39.96 219 GLN A O 1
ATOM 1462 N N . ARG A 1 232 ? 34.415 5.205 32.580 1.00 37.49 220 ARG A N 1
ATOM 1463 C CA . ARG A 1 232 ? 34.808 6.539 32.984 1.00 36.27 220 ARG A CA 1
ATOM 1464 C C . ARG A 1 232 ? 34.041 7.683 32.367 1.00 37.31 220 ARG A C 1
ATOM 1465 O O . ARG A 1 232 ? 34.077 8.847 32.882 1.00 36.52 220 ARG A O 1
ATOM 1473 N N . ILE A 1 233 ? 33.322 7.374 31.297 1.00 35.26 221 ILE A N 1
ATOM 1474 C CA . ILE A 1 233 ? 32.614 8.424 30.572 1.00 34.72 221 ILE A CA 1
ATOM 1475 C C . ILE A 1 233 ? 31.461 9.011 31.418 1.00 35.34 221 ILE A C 1
ATOM 1476 O O . ILE A 1 233 ? 31.165 10.252 31.340 1.00 35.06 221 ILE A O 1
ATOM 1481 N N . ILE A 1 234 ? 30.911 8.166 32.290 1.00 30.46 222 ILE A N 1
ATOM 1482 C CA . ILE A 1 234 ? 29.873 8.543 33.288 1.00 31.58 222 ILE A CA 1
ATOM 1483 C C . ILE A 1 234 ? 30.229 9.742 34.101 1.00 31.71 222 ILE A C 1
ATOM 1484 O O . ILE A 1 234 ? 29.442 10.674 34.085 1.00 33.76 222 ILE A O 1
ATOM 1489 N N . GLY A 1 235 ? 31.421 9.800 34.724 1.00 31.00 223 GLY A N 1
ATOM 1490 C CA . GLY A 1 235 ? 31.747 10.949 35.577 1.00 31.37 223 GLY A CA 1
ATOM 1491 C C . GLY A 1 235 ? 32.159 12.127 34.707 1.00 33.53 223 GLY A C 1
ATOM 1492 O O . GLY A 1 235 ? 32.008 13.313 35.126 1.00 31.55 223 GLY A O 1
ATOM 1493 N N . MET A 1 236 ? 32.719 11.858 33.513 1.00 32.40 224 MET A N 1
ATOM 1494 C CA . MET A 1 236 ? 33.061 13.004 32.609 1.00 34.58 224 MET A CA 1
ATOM 1495 C C . MET A 1 236 ? 31.839 13.732 32.193 1.00 35.66 224 MET A C 1
ATOM 1496 O O . MET A 1 236 ? 31.797 15.020 32.227 1.00 36.30 224 MET A O 1
ATOM 1501 N N . GLU A 1 237 ? 30.838 12.968 31.723 1.00 32.72 225 GLU A N 1
ATOM 1502 C CA . GLU A 1 237 ? 29.473 13.556 31.557 1.00 32.65 225 GLU A CA 1
ATOM 1503 C C . GLU A 1 237 ? 28.990 14.302 32.783 1.00 34.13 225 GLU A C 1
ATOM 1504 O O . GLU A 1 237 ? 28.670 15.512 32.740 1.00 33.91 225 GLU A O 1
ATOM 1510 N N . ALA A 1 238 ? 28.886 13.603 33.897 1.00 33.05 226 ALA A N 1
ATOM 1511 C CA . ALA A 1 238 ? 28.302 14.253 35.062 1.00 31.03 226 ALA A CA 1
ATOM 1512 C C . ALA A 1 238 ? 29.080 15.498 35.532 1.00 31.72 226 ALA A C 1
ATOM 1513 O O . ALA A 1 238 ? 28.464 16.380 36.130 1.00 34.30 226 ALA A O 1
ATOM 1515 N N . ARG A 1 239 ? 30.393 15.555 35.363 1.00 31.89 227 ARG A N 1
ATOM 1516 C CA . ARG A 1 239 ? 31.216 16.745 35.719 1.00 33.55 227 ARG A CA 1
ATOM 1517 C C . ARG A 1 239 ? 30.844 17.963 34.921 1.00 35.77 227 ARG A C 1
ATOM 1518 O O . ARG A 1 239 ? 30.826 19.107 35.465 1.00 37.88 227 ARG A O 1
ATOM 1526 N N . VAL A 1 240 ? 30.483 17.749 33.655 1.00 38.13 228 VAL A N 1
ATOM 1527 C CA . VAL A 1 240 ? 29.985 18.866 32.812 1.00 39.96 228 VAL A CA 1
ATOM 1528 C C . VAL A 1 240 ? 28.588 19.189 33.224 1.00 39.06 228 VAL A C 1
ATOM 1529 O O . VAL A 1 240 ? 28.241 20.322 33.282 1.00 41.57 228 VAL A O 1
ATOM 1533 N N . GLN A 1 241 ? 27.736 18.210 33.437 1.00 38.38 229 GLN A N 1
ATOM 1534 C CA . GLN A 1 241 ? 26.353 18.492 33.582 1.00 37.68 229 GLN A CA 1
ATOM 1535 C C . GLN A 1 241 ? 26.180 19.173 34.999 1.00 40.09 229 GLN A C 1
ATOM 1536 O O . GLN A 1 241 ? 25.301 19.994 35.185 1.00 43.57 229 GLN A O 1
ATOM 1542 N N . ILE A 1 242 ? 26.997 18.869 35.994 1.00 40.66 230 ILE A N 1
ATOM 1543 C CA . ILE A 1 242 ? 26.694 19.395 37.382 1.00 40.55 230 ILE A CA 1
ATOM 1544 C C . ILE A 1 242 ? 27.064 20.891 37.505 1.00 42.77 230 ILE A C 1
ATOM 1545 O O . ILE A 1 242 ? 26.386 21.627 38.229 1.00 42.24 230 ILE A O 1
ATOM 1550 N N . GLN A 1 243 ? 28.040 21.310 36.712 1.00 40.76 231 GLN A N 1
ATOM 1551 C CA . GLN A 1 243 ? 28.379 22.701 36.629 1.00 44.58 231 GLN A CA 1
ATOM 1552 C C . GLN A 1 243 ? 27.398 23.491 35.832 1.00 46.01 231 GLN A C 1
ATOM 1553 O O . GLN A 1 243 ? 27.286 24.702 36.072 1.00 49.29 231 GLN A O 1
ATOM 1559 N N . GLY A 1 244 ? 26.673 22.901 34.875 1.00 47.19 232 GLY A N 1
ATOM 1560 C CA . GLY A 1 244 ? 25.683 23.716 34.140 1.00 46.75 232 GLY A CA 1
ATOM 1561 C C . GLY A 1 244 ? 24.468 23.733 35.021 1.00 47.78 232 GLY A C 1
ATOM 1562 O O . GLY A 1 244 ? 23.866 24.731 35.239 1.00 49.16 232 GLY A O 1
ATOM 1563 N N . GLN A 1 245 ? 24.095 22.613 35.610 1.00 47.80 233 GLN A N 1
ATOM 1564 C CA . GLN A 1 245 ? 22.842 22.641 36.314 1.00 46.33 233 GLN A CA 1
ATOM 1565 C C . GLN A 1 245 ? 22.913 23.237 37.636 1.00 47.12 233 GLN A C 1
ATOM 1566 O O . GLN A 1 245 ? 22.032 24.031 37.902 1.00 47.56 233 GLN A O 1
ATOM 1572 N N . ALA A 1 246 ? 23.937 22.897 38.439 1.00 45.59 234 ALA A N 1
ATOM 1573 C CA . ALA A 1 246 ? 24.192 23.553 39.701 1.00 47.51 234 ALA A CA 1
ATOM 1574 C C . ALA A 1 246 ? 25.104 24.787 39.666 1.00 49.47 234 ALA A C 1
ATOM 1575 O O . ALA A 1 246 ? 25.290 25.414 40.715 1.00 52.31 234 ALA A O 1
ATOM 1577 N N . GLY A 1 247 ? 25.752 25.123 38.565 1.00 50.05 235 GLY A N 1
ATOM 1578 C CA . GLY A 1 247 ? 26.690 26.278 38.633 1.00 50.81 235 GLY A CA 1
ATOM 1579 C C . GLY A 1 247 ? 28.058 26.106 39.274 1.00 51.15 235 GLY A C 1
ATOM 1580 O O . GLY A 1 247 ? 28.816 27.067 39.379 1.00 52.89 235 GLY A O 1
ATOM 1581 N N . ARG A 1 248 ? 28.450 24.870 39.605 1.00 49.64 236 ARG A N 1
ATOM 1582 C CA . ARG A 1 248 ? 29.737 24.599 40.207 1.00 46.20 236 ARG A CA 1
ATOM 1583 C C . ARG A 1 248 ? 29.980 23.070 40.424 1.00 45.15 236 ARG A C 1
ATOM 1584 O O . ARG A 1 248 ? 29.085 22.319 40.367 1.00 44.59 236 ARG A O 1
ATOM 1592 N N . LEU A 1 249 ? 31.193 22.659 40.700 1.00 44.34 237 LEU A N 1
ATOM 1593 C CA . LEU A 1 249 ? 31.532 21.255 41.041 1.00 45.56 237 LEU A CA 1
ATOM 1594 C C . LEU A 1 249 ? 30.802 20.812 42.304 1.00 46.29 237 LEU A C 1
ATOM 1595 O O . LEU A 1 249 ? 30.357 21.623 43.064 1.00 47.11 237 LEU A O 1
ATOM 1600 N N . PRO A 1 250 ? 30.572 19.491 42.448 1.00 45.52 238 PRO A N 1
ATOM 1601 C CA . PRO A 1 250 ? 29.733 19.266 43.580 1.00 43.57 238 PRO A CA 1
ATOM 1602 C C . PRO A 1 250 ? 30.525 19.178 44.956 1.00 44.91 238 PRO A C 1
ATOM 1603 O O . PRO A 1 250 ? 31.769 19.147 44.959 1.00 43.05 238 PRO A O 1
ATOM 1607 N N . ASP A 1 251 ? 29.814 19.060 46.088 1.00 44.06 239 ASP A N 1
ATOM 1608 C CA . ASP A 1 251 ? 30.399 18.626 47.391 1.00 43.36 239 ASP A CA 1
ATOM 1609 C C . ASP A 1 251 ? 30.712 17.135 47.524 1.00 43.01 239 ASP A C 1
ATOM 1610 O O . ASP A 1 251 ? 31.658 16.691 48.270 1.00 43.44 239 ASP A O 1
ATOM 1615 N N . ALA A 1 252 ? 29.942 16.320 46.833 1.00 38.92 240 ALA A N 1
ATOM 1616 C CA . ALA A 1 252 ? 30.351 14.926 46.801 1.00 39.19 240 ALA A CA 1
ATOM 1617 C C . ALA A 1 252 ? 29.776 14.294 45.527 1.00 38.17 240 ALA A C 1
ATOM 1618 O O . ALA A 1 252 ? 28.733 14.777 44.973 1.00 36.44 240 ALA A O 1
ATOM 1620 N N . VAL A 1 253 ? 30.396 13.164 45.189 1.00 37.22 241 VAL A N 1
ATOM 1621 C CA . VAL A 1 253 ? 29.894 12.282 44.154 1.00 35.92 241 VAL A CA 1
ATOM 1622 C C . VAL A 1 253 ? 29.925 10.910 44.796 1.00 36.58 241 VAL A C 1
ATOM 1623 O O . VAL A 1 253 ? 30.976 10.547 45.355 1.00 38.90 241 VAL A O 1
ATOM 1627 N N . VAL A 1 254 ? 28.902 10.081 44.570 1.00 34.85 242 VAL A N 1
ATOM 1628 C CA . VAL A 1 254 ? 28.625 8.950 45.367 1.00 33.73 242 VAL A CA 1
ATOM 1629 C C . VAL A 1 254 ? 28.177 7.754 44.537 1.00 33.91 242 VAL A C 1
ATOM 1630 O O . VAL A 1 254 ? 27.491 8.001 43.521 1.00 35.03 242 VAL A O 1
ATOM 1634 N N . ALA A 1 255 ? 28.576 6.514 44.878 1.00 31.03 243 ALA A N 1
ATOM 1635 C CA . ALA A 1 255 ? 28.165 5.320 44.108 1.00 33.35 243 ALA A CA 1
ATOM 1636 C C . ALA A 1 255 ? 28.203 4.043 44.949 1.00 36.28 243 ALA A C 1
ATOM 1637 O O . ALA A 1 255 ? 28.924 3.943 45.928 1.00 37.75 243 ALA A O 1
ATOM 1639 N N . CYS A 1 256 ? 27.452 3.051 44.565 1.00 40.25 244 CYS A N 1
ATOM 1640 C CA . CYS A 1 256 ? 27.427 1.859 45.328 1.00 44.56 244 CYS A CA 1
ATOM 1641 C C . CYS A 1 256 ? 28.461 0.952 44.721 1.00 46.61 244 CYS A C 1
ATOM 1642 O O . CYS A 1 256 ? 28.388 0.712 43.522 1.00 48.43 244 CYS A O 1
ATOM 1645 N N . VAL A 1 257 ? 29.379 0.436 45.547 1.00 46.88 245 VAL A N 1
ATOM 1646 C CA . VAL A 1 257 ? 30.595 -0.236 45.079 1.00 50.67 245 VAL A CA 1
ATOM 1647 C C . VAL A 1 257 ? 30.409 -1.727 44.660 1.00 53.59 245 VAL A C 1
ATOM 1648 O O . VAL A 1 257 ? 31.064 -2.233 43.720 1.00 55.40 245 VAL A O 1
ATOM 1652 N N . GLY A 1 258 ? 29.443 -2.453 45.200 1.00 57.30 246 GLY A N 1
ATOM 1653 C CA . GLY A 1 258 ? 29.033 -3.751 44.522 1.00 58.15 246 GLY A CA 1
ATOM 1654 C C . GLY A 1 258 ? 28.578 -3.676 43.048 1.00 59.37 246 GLY A C 1
ATOM 1655 O O . GLY A 1 258 ? 28.428 -4.707 42.353 1.00 58.78 246 GLY A O 1
ATOM 1656 N N . GLY A 1 259 ? 28.351 -2.449 42.539 1.00 60.43 247 GLY A N 1
ATOM 1657 C CA . GLY A 1 259 ? 27.868 -2.306 41.160 1.00 60.31 247 GLY A CA 1
ATOM 1658 C C . GLY A 1 259 ? 28.960 -2.364 40.087 1.00 61.19 247 GLY A C 1
ATOM 1659 O O . GLY A 1 259 ? 28.773 -1.854 38.982 1.00 57.91 247 GLY A O 1
ATOM 1660 N N . GLY A 1 260 ? 30.114 -2.930 40.444 1.00 62.08 248 GLY A N 1
ATOM 1661 C CA . GLY A 1 260 ? 31.306 -2.845 39.560 1.00 65.30 248 GLY A CA 1
ATOM 1662 C C . GLY A 1 260 ? 31.713 -1.543 38.788 1.00 65.23 248 GLY A C 1
ATOM 1663 O O . GLY A 1 260 ? 31.511 -0.371 39.235 1.00 63.59 248 GLY A O 1
ATOM 1664 N N . SER A 1 261 ? 32.264 -1.764 37.595 1.00 65.30 249 SER A N 1
ATOM 1665 C CA . SER A 1 261 ? 32.885 -0.643 36.917 1.00 64.88 249 SER A CA 1
ATOM 1666 C C . SER A 1 261 ? 31.795 0.346 36.577 1.00 63.87 249 SER A C 1
ATOM 1667 O O . SER A 1 261 ? 32.082 1.591 36.532 1.00 60.95 249 SER A O 1
ATOM 1670 N N . ASN A 1 262 ? 30.544 -0.168 36.444 1.00 62.37 250 ASN A N 1
ATOM 1671 C CA . ASN A 1 262 ? 29.413 0.691 35.907 1.00 62.52 250 ASN A CA 1
ATOM 1672 C C . ASN A 1 262 ? 28.985 1.685 36.992 1.00 61.16 250 ASN A C 1
ATOM 1673 O O . ASN A 1 262 ? 28.304 2.704 36.724 1.00 60.44 250 ASN A O 1
ATOM 1678 N N . ALA A 1 263 ? 29.286 1.267 38.231 1.00 59.85 251 ALA A N 1
ATOM 1679 C CA . ALA A 1 263 ? 29.038 2.057 39.448 1.00 58.16 251 ALA A CA 1
ATOM 1680 C C . ALA A 1 263 ? 30.182 3.078 39.656 1.00 56.33 251 ALA A C 1
ATOM 1681 O O . ALA A 1 263 ? 30.006 4.336 39.558 1.00 55.57 251 ALA A O 1
ATOM 1683 N N . ILE A 1 264 ? 31.355 2.495 39.829 1.00 53.18 252 ILE A N 1
ATOM 1684 C CA . ILE A 1 264 ? 32.539 3.160 40.276 1.00 52.01 252 ILE A CA 1
ATOM 1685 C C . ILE A 1 264 ? 33.157 4.129 39.235 1.00 49.92 252 ILE A C 1
ATOM 1686 O O . ILE A 1 264 ? 33.996 4.956 39.594 1.00 47.98 252 ILE A O 1
ATOM 1691 N N . GLY A 1 265 ? 32.726 4.012 37.951 1.00 46.34 253 GLY A N 1
ATOM 1692 C CA . GLY A 1 265 ? 33.239 4.825 36.808 1.00 44.82 253 GLY A CA 1
ATOM 1693 C C . GLY A 1 265 ? 32.813 6.322 36.908 1.00 41.31 253 GLY A C 1
ATOM 1694 O O . GLY A 1 265 ? 33.412 7.139 36.281 1.00 40.12 253 GLY A O 1
ATOM 1695 N N . ILE A 1 266 ? 31.855 6.677 37.766 1.00 37.30 254 ILE A N 1
ATOM 1696 C CA . ILE A 1 266 ? 31.534 8.122 37.962 1.00 36.27 254 ILE A CA 1
ATOM 1697 C C . ILE A 1 266 ? 32.661 8.943 38.600 1.00 36.52 254 ILE A C 1
ATOM 1698 O O . ILE A 1 266 ? 32.712 10.223 38.457 1.00 39.11 254 ILE A O 1
ATOM 1703 N N . PHE A 1 267 ? 33.579 8.242 39.302 1.00 36.84 255 PHE A N 1
ATOM 1704 C CA . PHE A 1 267 ? 34.576 8.950 40.250 1.00 36.73 255 PHE A CA 1
ATOM 1705 C C . PHE A 1 267 ? 35.760 9.605 39.540 1.00 36.73 255 PHE A C 1
ATOM 1706 O O . PHE A 1 267 ? 36.248 10.745 39.862 1.00 35.84 255 PHE A O 1
ATOM 1714 N N . HIS A 1 268 ? 36.229 8.858 38.534 1.00 37.35 256 HIS A N 1
ATOM 1715 C CA . HIS A 1 268 ? 37.522 9.143 37.931 1.00 38.48 256 HIS A CA 1
ATOM 1716 C C . HIS A 1 268 ? 37.673 10.635 37.581 1.00 36.86 256 HIS A C 1
ATOM 1717 O O . HIS A 1 268 ? 38.641 11.314 38.036 1.00 39.79 256 HIS A O 1
ATOM 1724 N N . ALA A 1 269 ? 36.675 11.223 36.936 1.00 35.48 257 ALA A N 1
ATOM 1725 C CA . ALA A 1 269 ? 36.826 12.599 36.421 1.00 35.57 257 ALA A CA 1
ATOM 1726 C C . ALA A 1 269 ? 36.946 13.632 37.504 1.00 36.95 257 ALA A C 1
ATOM 1727 O O . ALA A 1 269 ? 37.346 14.717 37.232 1.00 39.57 257 ALA A O 1
ATOM 1729 N N . PHE A 1 270 ? 36.536 13.341 38.737 1.00 39.30 258 PHE A N 1
ATOM 1730 C CA . PHE A 1 270 ? 36.607 14.320 39.820 1.00 37.75 258 PHE A CA 1
ATOM 1731 C C . PHE A 1 270 ? 37.810 14.066 40.729 1.00 39.97 258 PHE A C 1
ATOM 1732 O O . PHE A 1 270 ? 37.918 14.721 41.735 1.00 41.44 258 PHE A O 1
ATOM 1740 N N . LEU A 1 271 ? 38.680 13.093 40.401 1.00 41.17 259 LEU A N 1
ATOM 1741 C CA . LEU A 1 271 ? 39.786 12.714 41.223 1.00 41.40 259 LEU A CA 1
ATOM 1742 C C . LEU A 1 271 ? 40.671 13.903 41.475 1.00 42.91 259 LEU A C 1
ATOM 1743 O O . LEU A 1 271 ? 41.229 14.026 42.602 1.00 40.96 259 LEU A O 1
ATOM 1748 N N . ASP A 1 272 ? 40.883 14.720 40.450 1.00 44.21 260 ASP A N 1
ATOM 1749 C CA . ASP A 1 272 ? 41.723 15.849 40.663 1.00 46.82 260 ASP A CA 1
ATOM 1750 C C . ASP A 1 272 ? 41.037 17.081 41.087 1.00 47.26 260 ASP A C 1
ATOM 1751 O O . ASP A 1 272 ? 41.673 18.107 40.973 1.00 48.34 260 ASP A O 1
ATOM 1756 N N . ASP A 1 273 ? 39.782 16.979 41.512 1.00 47.88 261 ASP A N 1
ATOM 1757 C CA . ASP A 1 273 ? 39.030 18.087 42.076 1.00 47.99 261 ASP A CA 1
ATOM 1758 C C . ASP A 1 273 ? 39.028 17.981 43.588 1.00 49.49 261 ASP A C 1
ATOM 1759 O O . ASP A 1 273 ? 38.095 17.464 44.185 1.00 47.51 261 ASP A O 1
ATOM 1764 N N . PRO A 1 274 ? 40.091 18.469 44.203 1.00 53.56 262 PRO A N 1
ATOM 1765 C CA . PRO A 1 274 ? 40.185 18.469 45.657 1.00 54.43 262 PRO A CA 1
ATOM 1766 C C . PRO A 1 274 ? 39.114 19.398 46.179 1.00 55.42 262 PRO A C 1
ATOM 1767 O O . PRO A 1 274 ? 39.004 20.521 45.703 1.00 57.22 262 PRO A O 1
ATOM 1771 N N . GLY A 1 275 ? 38.313 18.935 47.123 1.00 53.03 263 GLY A N 1
ATOM 1772 C CA . GLY A 1 275 ? 37.100 19.645 47.449 1.00 49.55 263 GLY A CA 1
ATOM 1773 C C . GLY A 1 275 ? 35.868 18.852 47.105 1.00 46.86 263 GLY A C 1
ATOM 1774 O O . GLY A 1 275 ? 34.833 19.032 47.730 1.00 45.33 263 GLY A O 1
ATOM 1775 N N . VAL A 1 276 ? 35.972 17.967 46.121 1.00 43.95 264 VAL A N 1
ATOM 1776 C CA . VAL A 1 276 ? 34.845 16.991 45.876 1.00 41.13 264 VAL A CA 1
ATOM 1777 C C . VAL A 1 276 ? 35.055 15.645 46.644 1.00 41.51 264 VAL A C 1
ATOM 1778 O O . VAL A 1 276 ? 36.063 14.907 46.416 1.00 40.31 264 VAL A O 1
ATOM 1782 N N . ARG A 1 277 ? 34.127 15.292 47.533 1.00 41.20 265 ARG A N 1
ATOM 1783 C CA . ARG A 1 277 ? 34.327 14.092 48.313 1.00 41.60 265 ARG A CA 1
ATOM 1784 C C . ARG A 1 277 ? 33.947 12.966 47.374 1.00 41.12 265 ARG A C 1
ATOM 1785 O O . ARG A 1 277 ? 33.019 13.170 46.596 1.00 43.33 265 ARG A O 1
ATOM 1793 N N . LEU A 1 278 ? 34.581 11.792 47.490 1.00 39.66 266 LEU A N 1
ATOM 1794 C CA . LEU A 1 278 ? 34.253 10.657 46.704 1.00 38.37 266 LEU A CA 1
ATOM 1795 C C . LEU A 1 278 ? 33.885 9.474 47.666 1.00 38.40 266 LEU A C 1
ATOM 1796 O O . LEU A 1 278 ? 34.753 8.986 48.436 1.00 36.82 266 LEU A O 1
ATOM 1801 N N . VAL A 1 279 ? 32.593 9.065 47.674 1.00 38.93 267 VAL A N 1
ATOM 1802 C CA . VAL A 1 279 ? 32.133 8.074 48.603 1.00 36.46 267 VAL A CA 1
ATOM 1803 C C . VAL A 1 279 ? 31.549 6.826 47.970 1.00 36.20 267 VAL A C 1
ATOM 1804 O O . VAL A 1 279 ? 30.647 6.936 47.149 1.00 33.86 267 VAL A O 1
ATOM 1808 N N . GLY A 1 280 ? 32.125 5.648 48.283 1.00 33.44 268 GLY A N 1
ATOM 1809 C CA . GLY A 1 280 ? 31.592 4.435 47.839 1.00 36.65 268 GLY A CA 1
ATOM 1810 C C . GLY A 1 280 ? 30.843 3.666 48.962 1.00 39.35 268 GLY A C 1
ATOM 1811 O O . GLY A 1 280 ? 31.430 3.378 50.050 1.00 38.86 268 GLY A O 1
ATOM 1812 N N . PHE A 1 281 ? 29.597 3.289 48.679 1.00 40.22 269 PHE A N 1
ATOM 1813 C CA . PHE A 1 281 ? 28.698 2.716 49.658 1.00 42.03 269 PHE A CA 1
ATOM 1814 C C . PHE A 1 281 ? 28.685 1.194 49.466 1.00 43.56 269 PHE A C 1
ATOM 1815 O O . PHE A 1 281 ? 28.681 0.754 48.355 1.00 45.66 269 PHE A O 1
ATOM 1823 N N . GLU A 1 282 ? 28.833 0.391 50.513 1.00 44.78 270 GLU A N 1
ATOM 1824 C CA . GLU A 1 282 ? 28.747 -1.034 50.265 1.00 47.72 270 GLU A CA 1
ATOM 1825 C C . GLU A 1 282 ? 27.692 -1.645 51.104 1.00 49.80 270 GLU A C 1
ATOM 1826 O O . GLU A 1 282 ? 27.380 -1.119 52.232 1.00 52.30 270 GLU A O 1
ATOM 1832 N N . ALA A 1 283 ? 27.139 -2.741 50.585 1.00 51.79 271 ALA A N 1
ATOM 1833 C CA . ALA A 1 283 ? 26.068 -3.447 51.294 1.00 55.42 271 ALA A CA 1
ATOM 1834 C C . ALA A 1 283 ? 26.623 -4.034 52.610 1.00 56.32 271 ALA A C 1
ATOM 1835 O O . ALA A 1 283 ? 27.329 -5.024 52.506 1.00 56.96 271 ALA A O 1
ATOM 1837 N N . ALA A 1 284 ? 26.331 -3.425 53.790 1.00 57.09 272 ALA A N 1
ATOM 1838 C CA . ALA A 1 284 ? 26.837 -3.923 55.120 1.00 58.28 272 ALA A CA 1
ATOM 1839 C C . ALA A 1 284 ? 26.383 -5.373 55.459 1.00 60.44 272 ALA A C 1
ATOM 1840 O O . ALA A 1 284 ? 25.453 -5.927 54.801 1.00 61.93 272 ALA A O 1
ATOM 1842 N N . GLY A 1 346 ? 41.289 5.726 45.308 1.00 61.27 334 GLY A N 1
ATOM 1843 C CA . GLY A 1 346 ? 42.666 5.903 45.941 1.00 59.47 334 GLY A CA 1
ATOM 1844 C C . GLY A 1 346 ? 42.507 7.046 46.942 1.00 58.23 334 GLY A C 1
ATOM 1845 O O . GLY A 1 346 ? 43.053 6.998 48.093 1.00 58.80 334 GLY A O 1
ATOM 1846 N N . ARG A 1 347 ? 41.749 8.076 46.528 1.00 53.66 335 ARG A N 1
ATOM 1847 C CA . ARG A 1 347 ? 41.178 8.959 47.503 1.00 48.79 335 ARG A CA 1
ATOM 1848 C C . ARG A 1 347 ? 39.678 8.745 47.775 1.00 47.63 335 ARG A C 1
ATOM 1849 O O . ARG A 1 347 ? 39.021 9.627 48.318 1.00 46.88 335 ARG A O 1
ATOM 1857 N N . VAL A 1 348 ? 39.122 7.607 47.350 1.00 45.52 336 VAL A N 1
ATOM 1858 C CA . VAL A 1 348 ? 37.736 7.284 47.680 1.00 46.99 336 VAL A CA 1
ATOM 1859 C C . VAL A 1 348 ? 37.545 6.843 49.171 1.00 46.19 336 VAL A C 1
ATOM 1860 O O . VAL A 1 348 ? 38.419 6.210 49.736 1.00 46.71 336 VAL A O 1
ATOM 1864 N N . ASP A 1 349 ? 36.400 7.209 49.771 1.00 45.51 337 ASP A N 1
ATOM 1865 C CA . ASP A 1 349 ? 36.057 6.859 51.142 1.00 42.09 337 ASP A CA 1
ATOM 1866 C C . ASP A 1 349 ? 34.969 5.757 50.993 1.00 43.17 337 ASP A C 1
ATOM 1867 O O . ASP A 1 349 ? 34.003 5.974 50.223 1.00 41.93 337 ASP A O 1
ATOM 1872 N N . TYR A 1 350 ? 35.111 4.607 51.694 1.00 40.19 338 TYR A N 1
ATOM 1873 C CA . TYR A 1 350 ? 34.065 3.549 51.724 1.00 40.43 338 TYR A CA 1
ATOM 1874 C C . TYR A 1 350 ? 33.268 3.716 53.080 1.00 40.79 338 TYR A C 1
ATOM 1875 O O . TYR A 1 350 ? 33.859 4.063 54.113 1.00 40.28 338 TYR A O 1
ATOM 1884 N N . ARG A 1 351 ? 31.947 3.583 53.033 1.00 40.33 339 ARG A N 1
ATOM 1885 C CA . ARG A 1 351 ? 31.041 3.586 54.190 1.00 40.75 339 ARG A CA 1
ATOM 1886 C C . ARG A 1 351 ? 30.028 2.443 54.009 1.00 42.25 339 ARG A C 1
ATOM 1887 O O . ARG A 1 351 ? 29.682 2.146 52.841 1.00 42.58 339 ARG A O 1
ATOM 1895 N N . PRO A 1 352 ? 29.509 1.833 55.162 1.00 42.79 340 PRO A N 1
ATOM 1896 C CA . PRO A 1 352 ? 28.531 0.682 55.016 1.00 40.97 340 PRO A CA 1
ATOM 1897 C C . PRO A 1 352 ? 27.099 1.211 54.981 1.00 41.37 340 PRO A C 1
ATOM 1898 O O . PRO A 1 352 ? 26.780 2.315 55.537 1.00 40.74 340 PRO A O 1
ATOM 1902 N N . ILE A 1 353 ? 26.257 0.522 54.232 1.00 40.41 341 ILE A N 1
ATOM 1903 C CA . ILE A 1 353 ? 24.820 0.850 54.231 1.00 42.10 341 ILE A CA 1
ATOM 1904 C C . ILE A 1 353 ? 24.118 -0.489 54.381 1.00 43.77 341 ILE A C 1
ATOM 1905 O O . ILE A 1 353 ? 24.404 -1.440 53.640 1.00 44.00 341 ILE A O 1
ATOM 1910 N N . THR A 1 354 ? 23.216 -0.546 55.367 1.00 47.74 342 THR A N 1
ATOM 1911 C CA . THR A 1 354 ? 22.489 -1.772 55.728 1.00 48.44 342 THR A CA 1
ATOM 1912 C C . THR A 1 354 ? 21.320 -1.928 54.752 1.00 49.70 342 THR A C 1
ATOM 1913 O O . THR A 1 354 ? 20.826 -0.935 54.098 1.00 43.85 342 THR A O 1
ATOM 1917 N N . ASP A 1 355 ? 20.895 -3.190 54.658 1.00 51.75 343 ASP A N 1
ATOM 1918 C CA . ASP A 1 355 ? 19.670 -3.577 54.013 1.00 54.73 343 ASP A CA 1
ATOM 1919 C C . ASP A 1 355 ? 18.498 -2.606 54.328 1.00 54.87 343 ASP A C 1
ATOM 1920 O O . ASP A 1 355 ? 17.708 -2.205 53.442 1.00 53.93 343 ASP A O 1
ATOM 1925 N N . SER A 1 356 ? 18.331 -2.219 55.584 1.00 54.24 344 SER A N 1
ATOM 1926 C CA . SER A 1 356 ? 17.073 -1.510 55.853 1.00 54.68 344 SER A CA 1
ATOM 1927 C C . SER A 1 356 ? 17.256 -0.013 55.638 1.00 53.85 344 SER A C 1
ATOM 1928 O O . SER A 1 356 ? 16.309 0.735 55.430 1.00 54.16 344 SER A O 1
ATOM 1931 N N . GLU A 1 357 ? 18.479 0.467 55.726 1.00 52.29 345 GLU A N 1
ATOM 1932 C CA . GLU A 1 357 ? 18.733 1.801 55.212 1.00 51.28 345 GLU A CA 1
ATOM 1933 C C . GLU A 1 357 ? 18.453 1.887 53.687 1.00 50.14 345 GLU A C 1
ATOM 1934 O O . GLU A 1 357 ? 17.793 2.828 53.255 1.00 49.86 345 GLU A O 1
ATOM 1940 N N . ALA A 1 358 ? 18.874 0.870 52.936 1.00 47.48 346 ALA A N 1
ATOM 1941 C CA . ALA A 1 358 ? 18.634 0.779 51.516 1.00 47.36 346 ALA A CA 1
ATOM 1942 C C . ALA A 1 358 ? 17.159 0.717 51.106 1.00 48.22 346 ALA A C 1
ATOM 1943 O O . ALA A 1 358 ? 16.700 1.469 50.232 1.00 46.90 346 ALA A O 1
ATOM 1945 N N . MET A 1 359 ? 16.374 -0.163 51.771 1.00 50.07 347 MET A N 1
ATOM 1946 C CA . MET A 1 359 ? 14.975 -0.354 51.467 1.00 47.74 347 MET A CA 1
ATOM 1947 C C . MET A 1 359 ? 14.211 0.840 51.869 1.00 48.12 347 MET A C 1
ATOM 1948 O O . MET A 1 359 ? 13.274 1.201 51.143 1.00 48.87 347 MET A O 1
ATOM 1953 N N . ASP A 1 360 ? 14.586 1.527 52.947 1.00 47.62 348 ASP A N 1
ATOM 1954 C CA . ASP A 1 360 ? 13.896 2.813 53.197 1.00 49.77 348 ASP A CA 1
ATOM 1955 C C . ASP A 1 360 ? 14.211 3.876 52.131 1.00 49.79 348 ASP A C 1
ATOM 1956 O O . ASP A 1 360 ? 13.401 4.828 51.872 1.00 50.42 348 ASP A O 1
ATOM 1961 N N . ALA A 1 361 ? 15.434 3.837 51.582 1.00 48.02 349 ALA A N 1
ATOM 1962 C CA . ALA A 1 361 ? 15.742 4.766 50.508 1.00 45.14 349 ALA A CA 1
ATOM 1963 C C . ALA A 1 361 ? 14.952 4.375 49.260 1.00 42.58 349 ALA A C 1
ATOM 1964 O O . ALA A 1 361 ? 14.454 5.269 48.601 1.00 45.14 349 ALA A O 1
ATOM 1966 N N . PHE A 1 362 ? 14.849 3.086 48.953 1.00 43.19 350 PHE A N 1
ATOM 1967 C CA . PHE A 1 362 ? 14.009 2.497 47.852 1.00 43.03 350 PHE A CA 1
ATOM 1968 C C . PHE A 1 362 ? 12.568 3.032 47.821 1.00 44.16 350 PHE A C 1
ATOM 1969 O O . PHE A 1 362 ? 12.063 3.538 46.772 1.00 45.61 350 PHE A O 1
ATOM 1977 N N . GLY A 1 363 ? 11.897 2.940 48.989 1.00 44.55 351 GLY A N 1
ATOM 1978 C CA . GLY A 1 363 ? 10.507 3.306 49.064 1.00 41.64 351 GLY A CA 1
ATOM 1979 C C . GLY A 1 363 ? 10.495 4.788 48.997 1.00 41.32 351 GLY A C 1
ATOM 1980 O O . GLY A 1 363 ? 9.678 5.383 48.359 1.00 40.91 351 GLY A O 1
ATOM 1981 N N . LEU A 1 364 ? 11.385 5.443 49.691 1.00 42.11 352 LEU A N 1
ATOM 1982 C CA . LEU A 1 364 ? 11.414 6.919 49.528 1.00 45.28 352 LEU A CA 1
ATOM 1983 C C . LEU A 1 364 ? 11.599 7.409 48.085 1.00 45.61 352 LEU A C 1
ATOM 1984 O O . LEU A 1 364 ? 11.054 8.389 47.704 1.00 47.82 352 LEU A O 1
ATOM 1989 N N . LEU A 1 365 ? 12.361 6.724 47.261 1.00 46.01 353 LEU A N 1
ATOM 1990 C CA . LEU A 1 365 ? 12.587 7.283 45.910 1.00 44.08 353 LEU A CA 1
ATOM 1991 C C . LEU A 1 365 ? 11.368 7.141 45.057 1.00 42.42 353 LEU A C 1
ATOM 1992 O O . LEU A 1 365 ? 11.028 8.101 44.387 1.00 41.14 353 LEU A O 1
ATOM 1997 N N . CYS A 1 366 ? 10.732 5.962 45.078 1.00 42.21 354 CYS A N 1
ATOM 1998 C CA . CYS A 1 366 ? 9.408 5.657 44.418 1.00 42.36 354 CYS A CA 1
ATOM 1999 C C . CYS A 1 366 ? 8.353 6.641 44.796 1.00 42.57 354 CYS A C 1
ATOM 2000 O O . CYS A 1 366 ? 7.619 7.107 43.961 1.00 41.78 354 CYS A O 1
ATOM 2003 N N . ARG A 1 367 ? 8.326 6.979 46.056 1.00 43.30 355 ARG A N 1
ATOM 2004 C CA . ARG A 1 367 ? 7.228 7.735 46.567 1.00 46.40 355 ARG A CA 1
ATOM 2005 C C . ARG A 1 367 ? 7.429 9.228 46.385 1.00 44.67 355 ARG A C 1
ATOM 2006 O O . ARG A 1 367 ? 6.475 9.963 46.167 1.00 46.00 355 ARG A O 1
ATOM 2014 N N . MET A 1 368 ? 8.634 9.684 46.431 1.00 42.62 356 MET A N 1
ATOM 2015 C CA . MET A 1 368 ? 8.870 11.142 46.261 1.00 44.23 356 MET A CA 1
ATOM 2016 C C . MET A 1 368 ? 9.079 11.584 44.805 1.00 42.43 356 MET A C 1
ATOM 2017 O O . MET A 1 368 ? 8.786 12.765 44.441 1.00 43.43 356 MET A O 1
ATOM 2022 N N . GLU A 1 369 ? 9.613 10.644 44.001 1.00 40.83 357 GLU A N 1
ATOM 2023 C CA . GLU A 1 369 ? 10.128 10.925 42.621 1.00 39.08 357 GLU A CA 1
ATOM 2024 C C . GLU A 1 369 ? 9.473 9.986 41.616 1.00 39.72 357 GLU A C 1
ATOM 2025 O O . GLU A 1 369 ? 9.658 10.143 40.400 1.00 41.78 357 GLU A O 1
ATOM 2031 N N . GLY A 1 370 ? 8.735 8.991 42.079 1.00 38.83 358 GLY A N 1
ATOM 2032 C CA . GLY A 1 370 ? 8.218 8.003 41.165 1.00 36.57 358 GLY A CA 1
ATOM 2033 C C . GLY A 1 370 ? 9.308 7.277 40.413 1.00 36.86 358 GLY A C 1
ATOM 2034 O O . GLY A 1 370 ? 9.010 6.616 39.427 1.00 35.24 358 GLY A O 1
ATOM 2035 N N . ILE A 1 371 ? 10.554 7.296 40.918 1.00 36.67 359 ILE A N 1
ATOM 2036 C CA . ILE A 1 371 ? 11.629 6.428 40.298 1.00 37.18 359 ILE A CA 1
ATOM 2037 C C . ILE A 1 371 ? 11.743 5.048 41.054 1.00 36.78 359 ILE A C 1
ATOM 2038 O O . ILE A 1 371 ? 12.062 4.999 42.179 1.00 33.85 359 ILE A O 1
ATOM 2043 N N . ILE A 1 372 ? 11.561 3.917 40.383 1.00 38.68 360 ILE A N 1
ATOM 2044 C CA . ILE A 1 372 ? 11.831 2.633 41.070 1.00 40.33 360 ILE A CA 1
ATOM 2045 C C . ILE A 1 372 ? 13.318 2.264 40.817 1.00 40.30 360 ILE A C 1
ATOM 2046 O O . ILE A 1 372 ? 13.710 2.100 39.641 1.00 40.62 360 ILE A O 1
ATOM 2051 N N . PRO A 1 373 ? 14.176 2.240 41.907 1.00 40.65 361 PRO A N 1
ATOM 2052 C CA . PRO A 1 373 ? 15.602 1.945 41.677 1.00 40.29 361 PRO A CA 1
ATOM 2053 C C . PRO A 1 373 ? 15.905 0.421 41.720 1.00 43.12 361 PRO A C 1
ATOM 2054 O O . PRO A 1 373 ? 15.017 -0.339 42.142 1.00 45.14 361 PRO A O 1
ATOM 2058 N N . ALA A 1 374 ? 17.094 0.014 41.238 1.00 41.36 362 ALA A N 1
ATOM 2059 C CA . ALA A 1 374 ? 17.779 -1.275 41.527 1.00 41.31 362 ALA A CA 1
ATOM 2060 C C . ALA A 1 374 ? 18.088 -1.182 43.002 1.00 40.66 362 ALA A C 1
ATOM 2061 O O . ALA A 1 374 ? 18.190 -0.048 43.520 1.00 39.14 362 ALA A O 1
ATOM 2063 N N . ILE A 1 375 ? 18.236 -2.291 43.703 1.00 39.35 363 ILE A N 1
ATOM 2064 C CA . ILE A 1 375 ? 18.560 -2.239 45.169 1.00 40.75 363 ILE A CA 1
ATOM 2065 C C . ILE A 1 375 ? 19.932 -1.566 45.320 1.00 41.88 363 ILE A C 1
ATOM 2066 O O . ILE A 1 375 ? 20.235 -0.736 46.242 1.00 38.79 363 ILE A O 1
ATOM 2071 N N . GLU A 1 376 ? 20.776 -1.886 44.325 1.00 42.16 364 GLU A N 1
ATOM 2072 C CA . GLU A 1 376 ? 22.121 -1.313 44.230 1.00 43.55 364 GLU A CA 1
ATOM 2073 C C . GLU A 1 376 ? 22.099 0.221 44.203 1.00 42.72 364 GLU A C 1
ATOM 2074 O O . GLU A 1 376 ? 22.909 0.865 44.884 1.00 43.01 364 GLU A O 1
ATOM 2080 N N . SER A 1 377 ? 21.267 0.801 43.343 1.00 39.37 365 SER A N 1
ATOM 2081 C CA . SER A 1 377 ? 21.065 2.239 43.394 1.00 39.67 365 SER A CA 1
ATOM 2082 C C . SER A 1 377 ? 20.521 2.674 44.714 1.00 38.44 365 SER A C 1
ATOM 2083 O O . SER A 1 377 ? 20.769 3.844 45.118 1.00 40.94 365 SER A O 1
ATOM 2086 N N . ALA A 1 378 ? 19.716 1.821 45.341 1.00 35.46 366 ALA A N 1
ATOM 2087 C CA . ALA A 1 378 ? 19.099 2.252 46.571 1.00 37.41 366 ALA A CA 1
ATOM 2088 C C . ALA A 1 378 ? 20.097 2.432 47.731 1.00 36.95 366 ALA A C 1
ATOM 2089 O O . ALA A 1 378 ? 19.976 3.441 48.568 1.00 36.92 366 ALA A O 1
ATOM 2091 N N . HIS A 1 379 ? 21.206 1.643 47.709 1.00 37.72 367 HIS A N 1
ATOM 2092 C CA . HIS A 1 379 ? 22.221 1.800 48.744 1.00 38.28 367 HIS A CA 1
ATOM 2093 C C . HIS A 1 379 ? 22.904 3.121 48.578 1.00 38.40 367 HIS A C 1
ATOM 2094 O O . HIS A 1 379 ? 23.197 3.821 49.558 1.00 38.58 367 HIS A O 1
ATOM 2101 N N . ALA A 1 380 ? 23.172 3.489 47.321 1.00 39.90 368 ALA A N 1
ATOM 2102 C CA . ALA A 1 380 ? 23.888 4.759 47.136 1.00 40.17 368 ALA A CA 1
ATOM 2103 C C . ALA A 1 380 ? 22.944 5.840 47.471 1.00 38.10 368 ALA A C 1
ATOM 2104 O O . ALA A 1 380 ? 23.348 6.905 47.940 1.00 37.13 368 ALA A O 1
ATOM 2106 N N . VAL A 1 381 ? 21.676 5.633 47.098 1.00 37.65 369 VAL A N 1
ATOM 2107 C CA . VAL A 1 381 ? 20.718 6.723 47.474 1.00 39.26 369 VAL A CA 1
ATOM 2108 C C . VAL A 1 381 ? 20.580 6.866 49.047 1.00 38.46 369 VAL A C 1
ATOM 2109 O O . VAL A 1 381 ? 20.696 7.944 49.580 1.00 38.08 369 VAL A O 1
ATOM 2113 N N . ALA A 1 382 ? 20.469 5.760 49.746 1.00 36.86 370 ALA A N 1
ATOM 2114 C CA . ALA A 1 382 ? 20.543 5.862 51.228 1.00 39.44 370 ALA A CA 1
ATOM 2115 C C . ALA A 1 382 ? 21.773 6.625 51.717 1.00 41.76 370 ALA A C 1
ATOM 2116 O O . ALA A 1 382 ? 21.683 7.541 52.592 1.00 44.62 370 ALA A O 1
ATOM 2118 N N . GLY A 1 383 ? 22.915 6.389 51.065 1.00 43.64 371 GLY A N 1
ATOM 2119 C CA . GLY A 1 383 ? 24.195 6.953 51.539 1.00 39.44 371 GLY A CA 1
ATOM 2120 C C . GLY A 1 383 ? 24.161 8.386 51.245 1.00 41.02 371 GLY A C 1
ATOM 2121 O O . GLY A 1 383 ? 24.746 9.238 51.946 1.00 39.41 371 GLY A O 1
ATOM 2122 N N . ALA A 1 384 ? 23.535 8.717 50.130 1.00 40.50 372 ALA A N 1
ATOM 2123 C CA . ALA A 1 384 ? 23.539 10.148 49.815 1.00 40.88 372 ALA A CA 1
ATOM 2124 C C . ALA A 1 384 ? 22.627 10.869 50.771 1.00 41.72 372 ALA A C 1
ATOM 2125 O O . ALA A 1 384 ? 22.798 12.059 50.897 1.00 40.71 372 ALA A O 1
ATOM 2127 N N . LEU A 1 385 ? 21.609 10.177 51.335 1.00 41.74 373 LEU A N 1
ATOM 2128 C CA . LEU A 1 385 ? 20.645 10.904 52.286 1.00 45.45 373 LEU A CA 1
ATOM 2129 C C . LEU A 1 385 ? 21.308 11.294 53.643 1.00 45.53 373 LEU A C 1
ATOM 2130 O O . LEU A 1 385 ? 21.243 12.403 54.054 1.00 46.22 373 LEU A O 1
ATOM 2135 N N . LYS A 1 386 ? 22.025 10.353 54.279 1.00 47.94 374 LYS A N 1
ATOM 2136 C CA . LYS A 1 386 ? 22.943 10.650 55.391 1.00 46.63 374 LYS A CA 1
ATOM 2137 C C . LYS A 1 386 ? 23.961 11.700 55.061 1.00 48.28 374 LYS A C 1
ATOM 2138 O O . LYS A 1 386 ? 24.129 12.640 55.822 1.00 50.29 374 LYS A O 1
ATOM 2144 N N . LEU A 1 387 ? 24.654 11.584 53.942 1.00 45.35 375 LEU A N 1
ATOM 2145 C CA . LEU A 1 387 ? 25.666 12.528 53.708 1.00 45.09 375 LEU A CA 1
ATOM 2146 C C . LEU A 1 387 ? 25.229 13.999 53.518 1.00 46.17 375 LEU A C 1
ATOM 2147 O O . LEU A 1 387 ? 26.041 14.938 53.733 1.00 47.22 375 LEU A O 1
ATOM 2152 N N . GLY A 1 388 ? 23.991 14.221 53.054 1.00 46.65 376 GLY A N 1
ATOM 2153 C CA . GLY A 1 388 ? 23.400 15.554 52.958 1.00 45.98 376 GLY A CA 1
ATOM 2154 C C . GLY A 1 388 ? 23.061 16.053 54.410 1.00 47.29 376 GLY A C 1
ATOM 2155 O O . GLY A 1 388 ? 23.364 17.217 54.793 1.00 43.54 376 GLY A O 1
ATOM 2156 N N . VAL A 1 389 ? 22.472 15.162 55.213 1.00 46.59 377 VAL A N 1
ATOM 2157 C CA . VAL A 1 389 ? 22.313 15.454 56.638 1.00 51.04 377 VAL A CA 1
ATOM 2158 C C . VAL A 1 389 ? 23.654 15.924 57.209 1.00 52.27 377 VAL A C 1
ATOM 2159 O O . VAL A 1 389 ? 23.688 16.922 57.932 1.00 52.27 377 VAL A O 1
ATOM 2163 N N . GLU A 1 390 ? 24.762 15.292 56.760 1.00 50.73 378 GLU A N 1
ATOM 2164 C CA . GLU A 1 390 ? 26.030 15.540 57.382 1.00 50.27 378 GLU A CA 1
ATOM 2165 C C . GLU A 1 390 ? 26.798 16.753 56.804 1.00 51.85 378 GLU A C 1
ATOM 2166 O O . GLU A 1 390 ? 27.526 17.359 57.550 1.00 50.53 378 GLU A O 1
ATOM 2172 N N . LEU A 1 391 ? 26.585 17.115 55.511 1.00 51.44 379 LEU A N 1
ATOM 2173 C CA . LEU A 1 391 ? 27.120 18.290 54.853 1.00 52.43 379 LEU A CA 1
ATOM 2174 C C . LEU A 1 391 ? 26.109 19.458 54.903 1.00 53.65 379 LEU A C 1
ATOM 2175 O O . LEU A 1 391 ? 26.490 20.596 54.668 1.00 55.65 379 LEU A O 1
ATOM 2180 N N . GLY A 1 392 ? 24.833 19.164 55.109 1.00 54.82 380 GLY A N 1
ATOM 2181 C CA . GLY A 1 392 ? 23.730 20.147 55.292 1.00 56.75 380 GLY A CA 1
ATOM 2182 C C . GLY A 1 392 ? 23.219 20.961 54.084 1.00 58.87 380 GLY A C 1
ATOM 2183 O O . GLY A 1 392 ? 23.495 20.627 52.891 1.00 59.69 380 GLY A O 1
ATOM 2184 N N . ARG A 1 393 ? 22.571 22.086 54.393 1.00 58.07 381 ARG A N 1
ATOM 2185 C CA . ARG A 1 393 ? 21.829 22.883 53.429 1.00 59.20 381 ARG A CA 1
ATOM 2186 C C . ARG A 1 393 ? 22.652 23.338 52.229 1.00 56.56 381 ARG A C 1
ATOM 2187 O O . ARG A 1 393 ? 23.725 23.840 52.391 1.00 56.11 381 ARG A O 1
ATOM 2195 N N . GLY A 1 394 ? 22.088 23.177 51.027 1.00 55.20 382 GLY A N 1
ATOM 2196 C CA . GLY A 1 394 ? 22.752 23.620 49.827 1.00 54.16 382 GLY A CA 1
ATOM 2197 C C . GLY A 1 394 ? 23.910 22.753 49.370 1.00 52.44 382 GLY A C 1
ATOM 2198 O O . GLY A 1 394 ? 24.620 23.134 48.475 1.00 54.92 382 GLY A O 1
ATOM 2199 N N . ALA A 1 395 ? 24.150 21.629 50.015 1.00 50.24 383 ALA A N 1
ATOM 2200 C CA . ALA A 1 395 ? 25.227 20.718 49.594 1.00 48.22 383 ALA A CA 1
ATOM 2201 C C . ALA A 1 395 ? 24.818 19.948 48.332 1.00 46.27 383 ALA A C 1
ATOM 2202 O O . ALA A 1 395 ? 23.731 19.364 48.270 1.00 47.22 383 ALA A O 1
ATOM 2204 N N . VAL A 1 396 ? 25.673 19.907 47.336 1.00 46.01 384 VAL A N 1
ATOM 2205 C CA . VAL A 1 396 ? 25.332 19.338 46.001 1.00 41.75 384 VAL A CA 1
ATOM 2206 C C . VAL A 1 396 ? 25.898 17.939 45.987 1.00 43.33 384 VAL A C 1
ATOM 2207 O O . VAL A 1 396 ? 27.118 17.755 46.150 1.00 42.73 384 VAL A O 1
ATOM 2211 N N . ILE A 1 397 ? 25.023 16.942 45.869 1.00 41.59 385 ILE A N 1
ATOM 2212 C CA . ILE A 1 397 ? 25.495 15.589 45.960 1.00 39.57 385 ILE A CA 1
ATOM 2213 C C . ILE A 1 397 ? 24.994 14.897 44.707 1.00 39.05 385 ILE A C 1
ATOM 2214 O O . ILE A 1 397 ? 23.818 14.916 44.465 1.00 40.08 385 ILE A O 1
ATOM 2219 N N . VAL A 1 398 ? 25.928 14.329 43.942 1.00 38.42 386 VAL A N 1
ATOM 2220 C CA . VAL A 1 398 ? 25.721 13.665 42.665 1.00 38.44 386 VAL A CA 1
ATOM 2221 C C . VAL A 1 398 ? 25.755 12.166 42.979 1.00 36.94 386 VAL A C 1
ATOM 2222 O O . VAL A 1 398 ? 26.663 11.733 43.575 1.00 39.64 386 VAL A O 1
ATOM 2226 N N . VAL A 1 399 ? 24.712 11.427 42.600 1.00 36.87 387 VAL A N 1
ATOM 2227 C CA . VAL A 1 399 ? 24.581 10.029 42.869 1.00 35.85 387 VAL A CA 1
ATOM 2228 C C . VAL A 1 399 ? 24.519 9.205 41.553 1.00 36.83 387 VAL A C 1
ATOM 2229 O O . VAL A 1 399 ? 23.709 9.498 40.640 1.00 38.03 387 VAL A O 1
ATOM 2233 N N . ASN A 1 400 ? 25.334 8.178 41.457 1.00 38.08 388 ASN A N 1
ATOM 2234 C CA . ASN A 1 400 ? 25.248 7.248 40.368 1.00 36.54 388 ASN A CA 1
ATOM 2235 C C . ASN A 1 400 ? 24.096 6.306 40.548 1.00 38.08 388 ASN A C 1
ATOM 2236 O O . ASN A 1 400 ? 24.082 5.416 41.446 1.00 38.23 388 ASN A O 1
ATOM 2241 N N . LEU A 1 401 ? 23.108 6.415 39.666 1.00 38.18 389 LEU A N 1
ATOM 2242 C CA . LEU A 1 401 ? 21.984 5.436 39.739 1.00 41.81 389 LEU A CA 1
ATOM 2243 C C . LEU A 1 401 ? 22.173 4.243 38.802 1.00 43.25 389 LEU A C 1
ATOM 2244 O O . LEU A 1 401 ? 21.587 4.180 37.742 1.00 46.26 389 LEU A O 1
ATOM 2249 N N . SER A 1 402 ? 23.088 3.411 39.132 1.00 45.22 390 SER A N 1
ATOM 2250 C CA . SER A 1 402 ? 23.585 2.278 38.355 1.00 49.65 390 SER A CA 1
ATOM 2251 C C . SER A 1 402 ? 22.816 1.031 38.629 1.00 52.77 390 SER A C 1
ATOM 2252 O O . SER A 1 402 ? 22.181 0.895 39.653 1.00 54.50 390 SER A O 1
ATOM 2255 N N . GLY A 1 403 ? 22.934 0.036 37.780 1.00 58.21 391 GLY A N 1
ATOM 2256 C CA . GLY A 1 403 ? 21.900 -1.046 37.804 1.00 62.15 391 GLY A CA 1
ATOM 2257 C C . GLY A 1 403 ? 20.565 -0.489 37.278 1.00 64.97 391 GLY A C 1
ATOM 2258 O O . GLY A 1 403 ? 20.352 0.767 37.046 1.00 64.15 391 GLY A O 1
ATOM 2259 N N . ARG A 1 404 ? 19.666 -1.452 37.160 1.00 67.85 392 ARG A N 1
ATOM 2260 C CA . ARG A 1 404 ? 18.405 -1.386 36.384 1.00 71.76 392 ARG A CA 1
ATOM 2261 C C . ARG A 1 404 ? 17.168 -1.537 37.269 1.00 71.73 392 ARG A C 1
ATOM 2262 O O . ARG A 1 404 ? 17.004 -2.534 37.964 1.00 71.81 392 ARG A O 1
ATOM 2270 N N . GLY A 1 405 ? 16.293 -0.560 37.222 1.00 73.63 393 GLY A N 1
ATOM 2271 C CA . GLY A 1 405 ? 15.151 -0.517 38.136 1.00 76.10 393 GLY A CA 1
ATOM 2272 C C . GLY A 1 405 ? 14.141 -1.660 38.160 1.00 76.68 393 GLY A C 1
ATOM 2273 O O . GLY A 1 405 ? 12.932 -1.342 38.234 1.00 75.62 393 GLY A O 1
ATOM 2274 N N . ASP A 1 406 ? 14.634 -2.950 38.201 1.00 78.13 394 ASP A N 1
ATOM 2275 C CA . ASP A 1 406 ? 13.920 -4.237 37.732 1.00 78.10 394 ASP A CA 1
ATOM 2276 C C . ASP A 1 406 ? 14.496 -5.576 38.162 1.00 78.18 394 ASP A C 1
ATOM 2277 O O . ASP A 1 406 ? 15.693 -5.728 38.123 1.00 79.30 394 ASP A O 1
ATOM 2282 N N . LYS A 1 407 ? 13.645 -6.572 38.473 1.00 78.09 395 LYS A N 1
ATOM 2283 C CA . LYS A 1 407 ? 14.059 -7.915 39.105 1.00 76.25 395 LYS A CA 1
ATOM 2284 C C . LYS A 1 407 ? 14.354 -7.872 40.620 1.00 72.56 395 LYS A C 1
ATOM 2285 O O . LYS A 1 407 ? 14.205 -8.865 41.388 1.00 73.19 395 LYS A O 1
ATOM 2291 N N . ASP A 1 408 ? 14.736 -6.657 41.021 1.00 68.75 396 ASP A N 1
ATOM 2292 C CA . ASP A 1 408 ? 14.674 -6.121 42.374 1.00 62.62 396 ASP A CA 1
ATOM 2293 C C . ASP A 1 408 ? 13.274 -5.708 42.695 1.00 60.45 396 ASP A C 1
ATOM 2294 O O . ASP A 1 408 ? 12.965 -5.451 43.871 1.00 60.35 396 ASP A O 1
ATOM 2299 N N . VAL A 1 409 ? 12.419 -5.591 41.675 1.00 58.69 397 VAL A N 1
ATOM 2300 C CA . VAL A 1 409 ? 10.991 -5.255 41.917 1.00 57.24 397 VAL A CA 1
ATOM 2301 C C . VAL A 1 409 ? 10.313 -6.261 42.842 1.00 56.05 397 VAL A C 1
ATOM 2302 O O . VAL A 1 409 ? 9.823 -5.887 43.889 1.00 56.06 397 VAL A O 1
ATOM 2306 N N . GLU A 1 410 ? 10.305 -7.531 42.461 1.00 56.74 398 GLU A N 1
ATOM 2307 C CA . GLU A 1 410 ? 9.909 -8.635 43.394 1.00 58.38 398 GLU A CA 1
ATOM 2308 C C . GLU A 1 410 ? 10.491 -8.492 44.760 1.00 57.17 398 GLU A C 1
ATOM 2309 O O . GLU A 1 410 ? 9.767 -8.369 45.811 1.00 56.36 398 GLU A O 1
ATOM 2315 N N . THR A 1 411 ? 11.823 -8.519 44.766 1.00 55.07 399 THR A N 1
ATOM 2316 C CA . THR A 1 411 ? 12.462 -8.489 46.065 1.00 56.09 399 THR A CA 1
ATOM 2317 C C . THR A 1 411 ? 12.024 -7.301 46.890 1.00 54.54 399 THR A C 1
ATOM 2318 O O . THR A 1 411 ? 11.990 -7.380 48.124 1.00 52.90 399 THR A O 1
ATOM 2322 N N . ALA A 1 412 ? 11.805 -6.168 46.212 1.00 53.69 400 ALA A N 1
ATOM 2323 C CA . ALA A 1 412 ? 11.348 -4.976 46.936 1.00 54.03 400 ALA A CA 1
ATOM 2324 C C . ALA A 1 412 ? 9.892 -5.114 47.395 1.00 53.18 400 ALA A C 1
ATOM 2325 O O . ALA A 1 412 ? 9.527 -4.624 48.468 1.00 52.85 400 ALA A O 1
ATOM 2327 N N . ALA A 1 413 ? 9.078 -5.739 46.561 1.00 53.51 401 ALA A N 1
ATOM 2328 C CA . ALA A 1 413 ? 7.692 -5.993 46.917 1.00 56.94 401 ALA A CA 1
ATOM 2329 C C . ALA A 1 413 ? 7.576 -6.922 48.181 1.00 57.88 401 ALA A C 1
ATOM 2330 O O . ALA A 1 413 ? 6.970 -6.516 49.214 1.00 56.99 401 ALA A O 1
ATOM 2332 N N . LYS A 1 414 ? 8.231 -8.106 48.113 1.00 58.40 402 LYS A N 1
ATOM 2333 C CA . LYS A 1 414 ? 8.309 -9.019 49.278 1.00 58.97 402 LYS A CA 1
ATOM 2334 C C . LYS A 1 414 ? 8.561 -8.213 50.536 1.00 58.27 402 LYS A C 1
ATOM 2335 O O . LYS A 1 414 ? 7.744 -8.144 51.420 1.00 59.09 402 LYS A O 1
ATOM 2341 N N . TRP A 1 415 ? 9.702 -7.548 50.568 1.00 58.19 403 TRP A N 1
ATOM 2342 C CA . TRP A 1 415 ? 10.092 -6.701 51.681 1.00 57.17 403 TRP A CA 1
ATOM 2343 C C . TRP A 1 415 ? 8.956 -5.818 52.186 1.00 57.64 403 TRP A C 1
ATOM 2344 O O . TRP A 1 415 ? 8.796 -5.571 53.400 1.00 57.47 403 TRP A O 1
ATOM 2355 N N . PHE A 1 416 ? 8.219 -5.216 51.265 1.00 57.96 404 PHE A N 1
ATOM 2356 C CA . PHE A 1 416 ? 7.269 -4.341 51.797 1.00 58.40 404 PHE A CA 1
ATOM 2357 C C . PHE A 1 416 ? 5.973 -5.182 51.951 1.00 60.39 404 PHE A C 1
ATOM 2358 O O . PHE A 1 416 ? 5.080 -4.692 52.626 1.00 61.28 404 PHE A O 1
ATOM 2366 N N . TYR B 1 41 ? -19.987 4.058 23.104 1.00 66.21 29 TYR B N 1
ATOM 2367 C CA . TYR B 1 41 ? -18.612 4.478 22.903 1.00 70.35 29 TYR B CA 1
ATOM 2368 C C . TYR B 1 41 ? -18.046 5.346 24.090 1.00 70.02 29 TYR B C 1
ATOM 2369 O O . TYR B 1 41 ? -16.844 5.278 24.383 1.00 71.09 29 TYR B O 1
ATOM 2378 N N . VAL B 1 42 ? -18.915 6.127 24.756 1.00 68.70 30 VAL B N 1
ATOM 2379 C CA . VAL B 1 42 ? -18.599 7.005 25.892 1.00 67.53 30 VAL B CA 1
ATOM 2380 C C . VAL B 1 42 ? -19.946 7.215 26.563 1.00 66.93 30 VAL B C 1
ATOM 2381 O O . VAL B 1 42 ? -20.853 7.721 25.920 1.00 68.55 30 VAL B O 1
ATOM 2385 N N . PRO B 1 43 ? -20.117 6.858 27.840 1.00 65.59 31 PRO B N 1
ATOM 2386 C CA . PRO B 1 43 ? -21.298 7.418 28.526 1.00 64.01 31 PRO B CA 1
ATOM 2387 C C . PRO B 1 43 ? -21.508 8.956 28.397 1.00 62.98 31 PRO B C 1
ATOM 2388 O O . PRO B 1 43 ? -20.537 9.753 28.596 1.00 60.65 31 PRO B O 1
ATOM 2392 N N . GLU B 1 44 ? -22.771 9.334 28.094 1.00 61.17 32 GLU B N 1
ATOM 2393 C CA . GLU B 1 44 ? -23.330 10.708 28.263 1.00 59.67 32 GLU B CA 1
ATOM 2394 C C . GLU B 1 44 ? -23.037 11.248 29.629 1.00 58.57 32 GLU B C 1
ATOM 2395 O O . GLU B 1 44 ? -22.786 12.486 29.816 1.00 57.92 32 GLU B O 1
ATOM 2401 N N . ALA B 1 45 ? -23.090 10.349 30.634 1.00 57.44 33 ALA B N 1
ATOM 2402 C CA . ALA B 1 45 ? -22.728 10.732 32.020 1.00 54.81 33 ALA B CA 1
ATOM 2403 C C . ALA B 1 45 ? -21.318 11.400 32.112 1.00 54.39 33 ALA B C 1
ATOM 2404 O O . ALA B 1 45 ? -21.048 12.222 33.009 1.00 53.22 33 ALA B O 1
ATOM 2406 N N . LEU B 1 46 ? -20.452 11.142 31.120 1.00 53.61 34 LEU B N 1
ATOM 2407 C CA . LEU B 1 46 ? -19.059 11.767 31.071 1.00 53.10 34 LEU B CA 1
ATOM 2408 C C . LEU B 1 46 ? -18.965 13.243 30.638 1.00 52.89 34 LEU B C 1
ATOM 2409 O O . LEU B 1 46 ? -17.875 13.911 30.768 1.00 52.48 34 LEU B O 1
ATOM 2414 N N . MET B 1 47 ? -20.111 13.736 30.148 1.00 51.31 35 MET B N 1
ATOM 2415 C CA . MET B 1 47 ? -20.175 14.992 29.422 1.00 48.61 35 MET B CA 1
ATOM 2416 C C . MET B 1 47 ? -19.883 16.140 30.304 1.00 46.89 35 MET B C 1
ATOM 2417 O O . MET B 1 47 ? -19.123 16.959 29.889 1.00 46.33 35 MET B O 1
ATOM 2422 N N . ALA B 1 48 ? -20.401 16.224 31.532 1.00 43.23 36 ALA B N 1
ATOM 2423 C CA . ALA B 1 48 ? -20.126 17.448 32.222 1.00 44.65 36 ALA B CA 1
ATOM 2424 C C . ALA B 1 48 ? -18.695 17.397 32.692 1.00 45.03 36 ALA B C 1
ATOM 2425 O O . ALA B 1 48 ? -18.047 18.435 32.893 1.00 46.78 36 ALA B O 1
ATOM 2427 N N . VAL B 1 49 ? -18.216 16.186 32.898 1.00 43.41 37 VAL B N 1
ATOM 2428 C CA . VAL B 1 49 ? -16.932 15.946 33.413 1.00 43.05 37 VAL B CA 1
ATOM 2429 C C . VAL B 1 49 ? -15.791 16.276 32.376 1.00 43.33 37 VAL B C 1
ATOM 2430 O O . VAL B 1 49 ? -14.801 17.031 32.688 1.00 44.25 37 VAL B O 1
ATOM 2434 N N . ILE B 1 50 ? -16.018 15.859 31.138 1.00 41.43 38 ILE B N 1
ATOM 2435 C CA . ILE B 1 50 ? -15.167 16.144 30.025 1.00 41.11 38 ILE B CA 1
ATOM 2436 C C . ILE B 1 50 ? -15.226 17.645 29.733 1.00 40.49 38 ILE B C 1
ATOM 2437 O O . ILE B 1 50 ? -14.268 18.253 29.333 1.00 38.20 38 ILE B O 1
ATOM 2442 N N . GLU B 1 51 ? -16.417 18.219 29.818 1.00 41.33 39 GLU B N 1
ATOM 2443 C CA . GLU B 1 51 ? -16.622 19.672 29.595 1.00 41.92 39 GLU B CA 1
ATOM 2444 C C . GLU B 1 51 ? -15.800 20.540 30.586 1.00 40.93 39 GLU B C 1
ATOM 2445 O O . GLU B 1 51 ? -15.262 21.548 30.262 1.00 41.42 39 GLU B O 1
ATOM 2451 N N . GLU B 1 52 ? -15.720 20.091 31.825 1.00 43.46 40 GLU B N 1
ATOM 2452 C CA . GLU B 1 52 ? -14.894 20.656 32.884 1.00 46.24 40 GLU B CA 1
ATOM 2453 C C . GLU B 1 52 ? -13.355 20.708 32.550 1.00 44.41 40 GLU B C 1
ATOM 2454 O O . GLU B 1 52 ? -12.642 21.736 32.701 1.00 41.21 40 GLU B O 1
ATOM 2460 N N . VAL B 1 53 ? -12.851 19.539 32.162 1.00 43.07 41 VAL B N 1
ATOM 2461 C CA . VAL B 1 53 ? -11.480 19.409 31.735 1.00 41.67 41 VAL B CA 1
ATOM 2462 C C . VAL B 1 53 ? -11.193 20.301 30.505 1.00 41.87 41 VAL B C 1
ATOM 2463 O O . VAL B 1 53 ? -10.273 21.146 30.558 1.00 39.91 41 VAL B O 1
ATOM 2467 N N . THR B 1 54 ? -12.008 20.201 29.420 1.00 41.48 42 THR B N 1
ATOM 2468 C CA . THR B 1 54 ? -11.730 21.053 28.250 1.00 42.05 42 THR B CA 1
ATOM 2469 C C . THR B 1 54 ? -11.706 22.512 28.680 1.00 43.21 42 THR B C 1
ATOM 2470 O O . THR B 1 54 ? -10.834 23.275 28.224 1.00 43.88 42 THR B O 1
ATOM 2474 N N . ALA B 1 55 ? -12.648 22.925 29.538 1.00 44.09 43 ALA B N 1
ATOM 2475 C CA . ALA B 1 55 ? -12.809 24.393 29.790 1.00 42.87 43 ALA B CA 1
ATOM 2476 C C . ALA B 1 55 ? -11.627 24.788 30.567 1.00 43.32 43 ALA B C 1
ATOM 2477 O O . ALA B 1 55 ? -11.093 25.922 30.393 1.00 43.89 43 ALA B O 1
ATOM 2479 N N . ALA B 1 56 ? -11.180 23.882 31.425 1.00 42.77 44 ALA B N 1
ATOM 2480 C CA . ALA B 1 56 ? -10.000 24.170 32.232 1.00 45.86 44 ALA B CA 1
ATOM 2481 C C . ALA B 1 56 ? -8.692 24.211 31.410 1.00 48.31 44 ALA B C 1
ATOM 2482 O O . ALA B 1 56 ? -7.785 25.053 31.612 1.00 48.12 44 ALA B O 1
ATOM 2484 N N . TYR B 1 57 ? -8.665 23.417 30.379 1.00 50.24 45 TYR B N 1
ATOM 2485 C CA . TYR B 1 57 ? -7.489 23.404 29.570 1.00 53.61 45 TYR B CA 1
ATOM 2486 C C . TYR B 1 57 ? -7.530 24.638 28.621 1.00 55.00 45 TYR B C 1
ATOM 2487 O O . TYR B 1 57 ? -6.489 25.241 28.349 1.00 55.97 45 TYR B O 1
ATOM 2496 N N . GLN B 1 58 ? -8.716 25.038 28.177 1.00 55.14 46 GLN B N 1
ATOM 2497 C CA . GLN B 1 58 ? -8.806 26.209 27.375 1.00 57.05 46 GLN B CA 1
ATOM 2498 C C . GLN B 1 58 ? -8.105 27.426 28.068 1.00 58.06 46 GLN B C 1
ATOM 2499 O O . GLN B 1 58 ? -7.470 28.209 27.405 1.00 59.33 46 GLN B O 1
ATOM 2505 N N . LYS B 1 59 ? -8.154 27.555 29.388 1.00 60.65 47 LYS B N 1
ATOM 2506 C CA . LYS B 1 59 ? -7.505 28.680 30.142 1.00 62.21 47 LYS B CA 1
ATOM 2507 C C . LYS B 1 59 ? -5.962 28.606 30.136 1.00 63.62 47 LYS B C 1
ATOM 2508 O O . LYS B 1 59 ? -5.214 29.619 30.259 1.00 63.78 47 LYS B O 1
ATOM 2514 N N . GLU B 1 60 ? -5.480 27.387 30.002 1.00 64.15 48 GLU B N 1
ATOM 2515 C CA . GLU B 1 60 ? -4.047 27.145 29.957 1.00 64.99 48 GLU B CA 1
ATOM 2516 C C . GLU B 1 60 ? -3.440 27.599 28.586 1.00 66.10 48 GLU B C 1
ATOM 2517 O O . GLU B 1 60 ? -2.240 28.007 28.494 1.00 66.38 48 GLU B O 1
ATOM 2523 N N . ARG B 1 61 ? -4.270 27.524 27.544 1.00 65.43 49 ARG B N 1
ATOM 2524 C CA . ARG B 1 61 ? -3.798 27.787 26.168 1.00 66.41 49 ARG B CA 1
ATOM 2525 C C . ARG B 1 61 ? -3.576 29.259 25.854 1.00 67.71 49 ARG B C 1
ATOM 2526 O O . ARG B 1 61 ? -3.167 29.605 24.724 1.00 67.76 49 ARG B O 1
ATOM 2534 N N . VAL B 1 62 ? -3.830 30.113 26.853 1.00 68.78 50 VAL B N 1
ATOM 2535 C CA . VAL B 1 62 ? -3.777 31.549 26.657 1.00 68.68 50 VAL B CA 1
ATOM 2536 C C . VAL B 1 62 ? -2.294 32.019 26.574 1.00 67.19 50 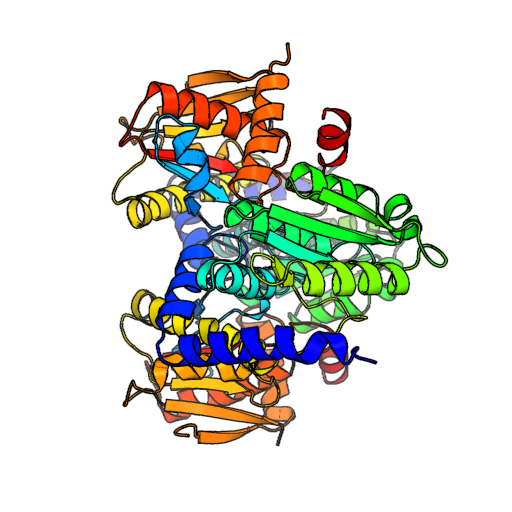VAL B C 1
ATOM 2537 O O . VAL B 1 62 ? -1.929 32.845 25.695 1.00 66.69 50 VAL B O 1
ATOM 2541 N N . SER B 1 63 ? -1.467 31.413 27.445 1.00 65.26 51 SER B N 1
ATOM 2542 C CA . SER B 1 63 ? -0.017 31.677 27.626 1.00 62.55 51 SER B CA 1
ATOM 2543 C C . SER B 1 63 ? 0.837 30.398 27.255 1.00 61.62 51 SER B C 1
ATOM 2544 O O . SER B 1 63 ? 0.271 29.291 27.130 1.00 58.42 51 SER B O 1
ATOM 2547 N N . GLN B 1 64 ? 2.170 30.569 27.114 1.00 60.04 52 GLN B N 1
ATOM 2548 C CA . GLN B 1 64 ? 3.124 29.428 27.122 1.00 59.46 52 GLN B CA 1
ATOM 2549 C C . GLN B 1 64 ? 3.381 28.714 28.520 1.00 58.78 52 GLN B C 1
ATOM 2550 O O . GLN B 1 64 ? 4.037 27.660 28.581 1.00 58.24 52 GLN B O 1
ATOM 2556 N N . ASP B 1 65 ? 2.847 29.304 29.596 1.00 57.21 53 ASP B N 1
ATOM 2557 C CA . ASP B 1 65 ? 3.111 28.921 30.993 1.00 56.86 53 ASP B CA 1
ATOM 2558 C C . ASP B 1 65 ? 2.802 27.439 31.362 1.00 55.01 53 ASP B C 1
ATOM 2559 O O . ASP B 1 65 ? 3.620 26.728 32.051 1.00 52.28 53 ASP B O 1
ATOM 2564 N N . PHE B 1 66 ? 1.672 26.925 30.892 1.00 51.01 54 PHE B N 1
ATOM 2565 C CA . PHE B 1 66 ? 1.450 25.559 31.220 1.00 50.78 54 PHE B CA 1
ATOM 2566 C C . PHE B 1 66 ? 2.663 24.694 30.690 1.00 49.89 54 PHE B C 1
ATOM 2567 O O . PHE B 1 66 ? 3.302 23.879 31.421 1.00 47.81 54 PHE B O 1
ATOM 2575 N N . LEU B 1 67 ? 2.948 24.929 29.411 1.00 49.30 55 LEU B N 1
ATOM 2576 C CA . LEU B 1 67 ? 3.832 24.119 28.577 1.00 49.74 55 LEU B CA 1
ATOM 2577 C C . LEU B 1 67 ? 5.244 24.254 29.124 1.00 49.10 55 LEU B C 1
ATOM 2578 O O . LEU B 1 67 ? 5.948 23.250 29.374 1.00 46.12 55 LEU B O 1
ATOM 2583 N N . ASP B 1 68 ? 5.593 25.545 29.384 1.00 48.94 56 ASP B N 1
ATOM 2584 C CA . ASP B 1 68 ? 6.838 25.915 30.001 1.00 48.79 56 ASP B CA 1
ATOM 2585 C C . ASP B 1 68 ? 7.068 25.156 31.316 1.00 48.82 56 ASP B C 1
ATOM 2586 O O . ASP B 1 68 ? 8.178 24.929 31.714 1.00 45.34 56 ASP B O 1
ATOM 2591 N N . ASP B 1 69 ? 5.974 24.846 32.012 1.00 48.56 57 ASP B N 1
ATOM 2592 C CA . ASP B 1 69 ? 5.998 24.367 33.360 1.00 49.50 57 ASP B CA 1
ATOM 2593 C C . ASP B 1 69 ? 6.185 22.823 33.246 1.00 47.05 57 ASP B C 1
ATOM 2594 O O . ASP B 1 69 ? 6.990 22.214 33.891 1.00 46.00 57 ASP B O 1
ATOM 2599 N N . LEU B 1 70 ? 5.356 22.205 32.454 1.00 46.19 58 LEU B N 1
ATOM 2600 C CA . LEU B 1 70 ? 5.575 20.827 32.067 1.00 45.87 58 LEU B CA 1
ATOM 2601 C C . LEU B 1 70 ? 7.104 20.570 31.694 1.00 46.58 58 LEU B C 1
ATOM 2602 O O . LEU B 1 70 ? 7.688 19.618 32.167 1.00 48.06 58 LEU B O 1
ATOM 2607 N N . ASP B 1 71 ? 7.715 21.463 30.917 1.00 48.49 59 ASP B N 1
ATOM 2608 C CA . ASP B 1 71 ? 9.037 21.269 30.265 1.00 49.13 59 ASP B CA 1
ATOM 2609 C C . ASP B 1 71 ? 10.132 21.294 31.351 1.00 51.81 59 ASP B C 1
ATOM 2610 O O . ASP B 1 71 ? 11.095 20.529 31.266 1.00 50.46 59 ASP B O 1
ATOM 2615 N N . ARG B 1 72 ? 9.952 22.206 32.336 1.00 51.26 60 ARG B N 1
ATOM 2616 C CA . ARG B 1 72 ? 10.653 22.291 33.578 1.00 54.17 60 ARG B CA 1
ATOM 2617 C C . ARG B 1 72 ? 10.545 21.038 34.389 1.00 52.01 60 ARG B C 1
ATOM 2618 O O . ARG B 1 72 ? 11.477 20.596 34.988 1.00 52.95 60 ARG B O 1
ATOM 2626 N N . LEU B 1 73 ? 9.330 20.611 34.622 1.00 50.23 61 LEU B N 1
ATOM 2627 C CA . LEU B 1 73 ? 9.089 19.480 35.471 1.00 47.82 61 LEU B CA 1
ATOM 2628 C C . LEU B 1 73 ? 9.703 18.155 34.863 1.00 46.76 61 LEU B C 1
ATOM 2629 O O . LEU B 1 73 ? 10.232 17.334 35.587 1.00 44.89 61 LEU B O 1
ATOM 2634 N N . GLN B 1 74 ? 9.583 17.959 33.523 1.00 42.60 62 GLN B N 1
ATOM 2635 C CA . GLN B 1 74 ? 9.994 16.724 32.955 1.00 38.89 62 GLN B CA 1
ATOM 2636 C C . GLN B 1 74 ? 11.453 16.670 32.544 1.00 35.55 62 GLN B C 1
ATOM 2637 O O . GLN B 1 74 ? 11.916 15.618 32.056 1.00 34.67 62 GLN B O 1
ATOM 2643 N N . ALA B 1 75 ? 12.177 17.777 32.786 1.00 34.24 63 ALA B N 1
ATOM 2644 C CA . ALA B 1 75 ? 13.578 17.976 32.322 1.00 33.45 63 ALA B CA 1
ATOM 2645 C C . ALA B 1 75 ? 14.351 16.839 32.938 1.00 32.95 63 ALA B C 1
ATOM 2646 O O . ALA B 1 75 ? 14.377 16.729 34.180 1.00 32.30 63 ALA B O 1
ATOM 2648 N N . ASN B 1 76 ? 15.020 16.008 32.139 1.00 32.33 64 ASN B N 1
ATOM 2649 C CA . ASN B 1 76 ? 15.897 14.930 32.707 1.00 33.60 64 ASN B CA 1
ATOM 2650 C C . ASN B 1 76 ? 15.183 13.877 33.529 1.00 32.99 64 ASN B C 1
ATOM 2651 O O . ASN B 1 76 ? 15.839 13.161 34.237 1.00 32.18 64 ASN B O 1
ATOM 2656 N N . TYR B 1 77 ? 13.879 13.739 33.374 1.00 34.29 65 TYR B N 1
ATOM 2657 C CA . TYR B 1 77 ? 13.136 12.858 34.238 1.00 35.83 65 TYR B CA 1
ATOM 2658 C C . TYR B 1 77 ? 12.962 11.494 33.587 1.00 35.81 65 TYR B C 1
ATOM 2659 O O . TYR B 1 77 ? 13.163 10.534 34.255 1.00 37.68 65 TYR B O 1
ATOM 2668 N N . ALA B 1 78 ? 12.553 11.421 32.313 1.00 34.33 66 ALA B N 1
ATOM 2669 C CA . ALA B 1 78 ? 12.316 10.162 31.654 1.00 36.36 66 ALA B CA 1
ATOM 2670 C C . ALA B 1 78 ? 12.547 10.314 30.151 1.00 37.29 66 ALA B C 1
ATOM 2671 O O . ALA B 1 78 ? 11.694 9.869 29.404 1.00 38.74 66 ALA B O 1
ATOM 2673 N N . GLY B 1 79 ? 13.631 10.925 29.663 1.00 36.54 67 GLY B N 1
ATOM 2674 C CA . GLY B 1 79 ? 13.747 10.941 28.169 1.00 34.78 67 GLY B CA 1
ATOM 2675 C C . GLY B 1 79 ? 13.624 12.321 27.619 1.00 36.01 67 GLY B C 1
ATOM 2676 O O . GLY B 1 79 ? 14.141 12.621 26.526 1.00 37.42 67 GLY B O 1
ATOM 2677 N N . ARG B 1 80 ? 13.060 13.242 28.400 1.00 32.49 68 ARG B N 1
ATOM 2678 C CA . ARG B 1 80 ? 12.907 14.504 27.799 1.00 32.47 68 ARG B CA 1
ATOM 2679 C C . ARG B 1 80 ? 13.950 15.427 28.369 1.00 33.87 68 ARG B C 1
ATOM 2680 O O . ARG B 1 80 ? 14.179 15.491 29.630 1.00 34.28 68 ARG B O 1
ATOM 2688 N N . PRO B 1 81 ? 14.539 16.262 27.486 1.00 31.49 69 PRO B N 1
ATOM 2689 C CA . PRO B 1 81 ? 14.322 16.574 26.100 1.00 29.51 69 PRO B CA 1
ATOM 2690 C C . PRO B 1 81 ? 15.018 15.587 25.282 1.00 29.25 69 PRO B C 1
ATOM 2691 O O . PRO B 1 81 ? 16.164 15.226 25.611 1.00 30.30 69 PRO B O 1
ATOM 2695 N N . SER B 1 82 ? 14.392 15.161 24.219 1.00 29.79 70 SER B N 1
ATOM 2696 C CA . SER B 1 82 ? 15.005 14.230 23.323 1.00 31.12 70 SER B CA 1
ATOM 2697 C C . SER B 1 82 ? 16.220 14.943 22.676 1.00 31.27 70 SER B C 1
ATOM 2698 O O . SER B 1 82 ? 16.293 16.210 22.574 1.00 32.52 70 SER B O 1
ATOM 2701 N N . PRO B 1 83 ? 17.244 14.136 22.398 1.00 31.47 71 PRO B N 1
ATOM 2702 C CA . PRO B 1 83 ? 18.523 14.741 21.834 1.00 30.72 71 PRO B CA 1
ATOM 2703 C C . PRO B 1 83 ? 18.406 15.363 20.432 1.00 30.92 71 PRO B C 1
ATOM 2704 O O . PRO B 1 83 ? 17.494 14.985 19.680 1.00 31.23 71 PRO B O 1
ATOM 2708 N N . LEU B 1 84 ? 19.265 16.378 20.207 1.00 29.15 72 LEU B N 1
ATOM 2709 C CA . LEU B 1 84 ? 19.408 17.062 18.895 1.00 28.56 72 LEU B CA 1
ATOM 2710 C C . LEU B 1 84 ? 20.739 16.612 18.463 1.00 25.80 72 LEU B C 1
ATOM 2711 O O . LEU B 1 84 ? 21.666 16.816 19.180 1.00 26.39 72 LEU B O 1
ATOM 2716 N N . TYR B 1 85 ? 20.866 15.894 17.320 1.00 25.25 73 TYR B N 1
ATOM 2717 C CA . TYR B 1 85 ? 22.166 15.320 16.916 1.00 22.56 73 TYR B CA 1
ATOM 2718 C C . TYR B 1 85 ? 22.685 15.899 15.627 1.00 22.54 73 TYR B C 1
ATOM 2719 O O . TYR B 1 85 ? 21.959 15.846 14.700 1.00 26.53 73 TYR B O 1
ATOM 2728 N N . GLU B 1 86 ? 23.931 16.355 15.497 1.00 25.36 74 GLU B N 1
ATOM 2729 C CA . GLU B 1 86 ? 24.444 16.965 14.254 1.00 25.80 74 GLU B CA 1
ATOM 2730 C C . GLU B 1 86 ? 24.984 15.806 13.447 1.00 26.99 74 GLU B C 1
ATOM 2731 O O . GLU B 1 86 ? 25.906 15.105 13.921 1.00 23.14 74 GLU B O 1
ATOM 2737 N N . ALA B 1 87 ? 24.326 15.546 12.327 1.00 28.11 75 ALA B N 1
ATOM 2738 C CA . ALA B 1 87 ? 24.671 14.425 11.495 1.00 28.04 75 ALA B CA 1
ATOM 2739 C C . ALA B 1 87 ? 25.820 14.923 10.522 1.00 30.98 75 ALA B C 1
ATOM 2740 O O . ALA B 1 87 ? 25.547 15.173 9.358 1.00 26.49 75 ALA B O 1
ATOM 2742 N N . THR B 1 88 ? 27.081 14.877 10.965 1.00 32.22 76 THR B N 1
ATOM 2743 C CA . THR B 1 88 ? 28.164 15.519 10.281 1.00 34.08 76 THR B CA 1
ATOM 2744 C C . THR B 1 88 ? 28.495 14.786 8.965 1.00 35.89 76 THR B C 1
ATOM 2745 O O . THR B 1 88 ? 28.832 15.392 7.938 1.00 34.86 76 THR B O 1
ATOM 2749 N N . ARG B 1 89 ? 28.272 13.492 8.957 1.00 35.19 77 ARG B N 1
ATOM 2750 C CA . ARG B 1 89 ? 28.526 12.674 7.766 1.00 36.70 77 ARG B CA 1
ATOM 2751 C C . ARG B 1 89 ? 27.489 12.847 6.613 1.00 35.35 77 ARG B C 1
ATOM 2752 O O . ARG B 1 89 ? 27.800 12.540 5.408 1.00 36.73 77 ARG B O 1
ATOM 2760 N N . LEU B 1 90 ? 26.239 13.223 6.926 1.00 36.73 78 LEU B N 1
ATOM 2761 C CA . LEU B 1 90 ? 25.231 13.791 5.836 1.00 37.86 78 LEU B CA 1
ATOM 2762 C C . LEU B 1 90 ? 25.636 15.084 5.255 1.00 40.05 78 LEU B C 1
ATOM 2763 O O . LEU B 1 90 ? 25.280 15.367 4.115 1.00 40.82 78 LEU B O 1
ATOM 2768 N N . SER B 1 91 ? 26.376 15.929 6.028 1.00 41.42 79 SER B N 1
ATOM 2769 C CA . SER B 1 91 ? 26.770 17.244 5.485 1.00 40.91 79 SER B CA 1
ATOM 2770 C C . SER B 1 91 ? 27.151 17.274 3.961 1.00 40.28 79 SER B C 1
ATOM 2771 O O . SER B 1 91 ? 26.603 18.080 3.158 1.00 37.81 79 SER B O 1
ATOM 2774 N N . GLN B 1 92 ? 28.103 16.417 3.569 1.00 40.47 80 GLN B N 1
ATOM 2775 C CA . GLN B 1 92 ? 28.603 16.321 2.163 1.00 40.79 80 GLN B CA 1
ATOM 2776 C C . GLN B 1 92 ? 27.498 16.045 1.147 1.00 39.71 80 GLN B C 1
ATOM 2777 O O . GLN B 1 92 ? 27.609 16.366 -0.067 1.00 42.33 80 GLN B O 1
ATOM 2783 N N . HIS B 1 93 ? 26.342 15.537 1.589 1.00 38.71 81 HIS B N 1
ATOM 2784 C CA . HIS B 1 93 ? 25.265 15.139 0.628 1.00 35.67 81 HIS B CA 1
ATOM 2785 C C . HIS B 1 93 ? 24.194 16.201 0.703 1.00 35.18 81 HIS B C 1
ATOM 2786 O O . HIS B 1 93 ? 23.132 16.096 0.055 1.00 38.50 81 HIS B O 1
ATOM 2793 N N . ALA B 1 94 ? 24.469 17.286 1.455 1.00 35.58 82 ALA B N 1
ATOM 2794 C CA . ALA B 1 94 ? 23.525 18.395 1.631 1.00 34.74 82 ALA B CA 1
ATOM 2795 C C . ALA B 1 94 ? 24.198 19.734 1.405 1.00 34.52 82 ALA B C 1
ATOM 2796 O O . ALA B 1 94 ? 23.954 20.689 2.132 1.00 35.03 82 ALA B O 1
ATOM 2798 N N . GLY B 1 95 ? 25.032 19.815 0.379 1.00 34.64 83 GLY B N 1
ATOM 2799 C CA . GLY B 1 95 ? 25.647 21.106 -0.037 1.00 33.28 83 GLY B CA 1
ATOM 2800 C C . GLY B 1 95 ? 26.591 21.706 1.026 1.00 36.45 83 GLY B C 1
ATOM 2801 O O . GLY B 1 95 ? 26.925 22.934 1.024 1.00 36.27 83 GLY B O 1
ATOM 2802 N N . SER B 1 96 ? 27.025 20.841 1.908 1.00 34.59 84 SER B N 1
ATOM 2803 C CA . SER B 1 96 ? 27.783 21.171 3.110 1.00 37.89 84 SER B CA 1
ATOM 2804 C C . SER B 1 96 ? 27.043 22.048 4.197 1.00 35.14 84 SER B C 1
ATOM 2805 O O . SER B 1 96 ? 27.641 22.524 5.142 1.00 35.16 84 SER B O 1
ATOM 2808 N N . ALA B 1 97 ? 25.712 22.080 4.119 1.00 35.01 85 ALA B N 1
ATOM 2809 C CA . ALA B 1 97 ? 24.934 22.557 5.209 1.00 35.52 85 ALA B CA 1
ATOM 2810 C C . ALA B 1 97 ? 25.034 21.640 6.327 1.00 36.44 85 ALA B C 1
ATOM 2811 O O . ALA B 1 97 ? 25.564 20.527 6.168 1.00 40.22 85 ALA B O 1
ATOM 2813 N N . ARG B 1 98 ? 24.642 22.143 7.520 1.00 37.32 86 ARG B N 1
ATOM 2814 C CA . ARG B 1 98 ? 24.703 21.397 8.791 1.00 33.66 86 ARG B CA 1
ATOM 2815 C C . ARG B 1 98 ? 23.333 20.920 9.037 1.00 33.47 86 ARG B C 1
ATOM 2816 O O . ARG B 1 98 ? 22.434 21.705 9.263 1.00 31.58 86 ARG B O 1
ATOM 2824 N N . ILE B 1 99 ? 23.185 19.588 9.010 1.00 31.73 87 ILE B N 1
ATOM 2825 C CA . ILE B 1 99 ? 21.921 18.909 9.310 1.00 31.19 87 ILE B CA 1
ATOM 2826 C C . ILE B 1 99 ? 21.875 18.387 10.783 1.00 31.23 87 ILE B C 1
ATOM 2827 O O . ILE B 1 99 ? 22.719 17.540 11.218 1.00 30.07 87 ILE B O 1
ATOM 2832 N N . PHE B 1 100 ? 20.852 18.833 11.519 1.00 27.92 88 PHE B N 1
ATOM 2833 C CA . PHE B 1 100 ? 20.651 18.482 12.949 1.00 28.27 88 PHE B CA 1
ATOM 2834 C C . PHE B 1 100 ? 19.366 17.667 13.046 1.00 28.58 88 PHE B C 1
ATOM 2835 O O . PHE B 1 100 ? 18.296 18.072 12.560 1.00 27.30 88 PHE B O 1
ATOM 2843 N N . LEU B 1 101 ? 19.475 16.448 13.610 1.00 29.82 89 LEU 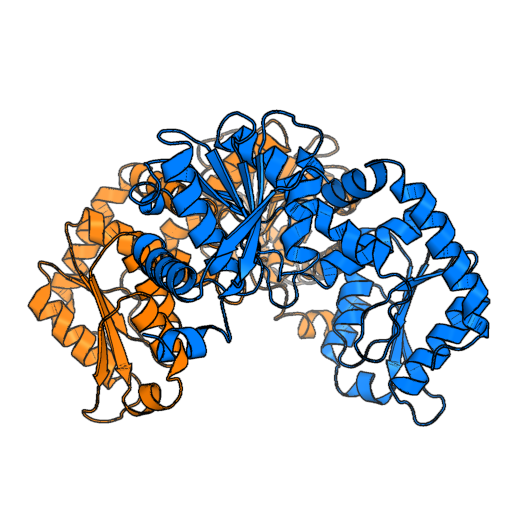B N 1
ATOM 2844 C CA . LEU B 1 101 ? 18.302 15.574 13.551 1.00 27.20 89 LEU B CA 1
ATOM 2845 C C . LEU B 1 101 ? 17.664 15.598 14.998 1.00 27.65 89 LEU B C 1
ATOM 2846 O O . LEU B 1 101 ? 18.307 15.239 15.946 1.00 29.87 89 LEU B O 1
ATOM 2851 N N . LYS B 1 102 ? 16.445 16.075 15.156 1.00 28.00 90 LYS B N 1
ATOM 2852 C CA . LYS B 1 102 ? 15.790 16.162 16.431 1.00 27.92 90 LYS B CA 1
ATOM 2853 C C . LYS B 1 102 ? 15.313 14.721 16.771 1.00 30.64 90 LYS B C 1
ATOM 2854 O O . LYS B 1 102 ? 14.545 14.138 15.988 1.00 30.77 90 LYS B O 1
ATOM 2860 N N . ARG B 1 103 ? 15.793 14.118 17.847 1.00 30.17 91 ARG B N 1
ATOM 2861 C CA . ARG B 1 103 ? 15.803 12.640 17.784 1.00 32.96 91 ARG B CA 1
ATOM 2862 C C . ARG B 1 103 ? 14.559 12.006 18.459 1.00 35.25 91 ARG B C 1
ATOM 2863 O O . ARG B 1 103 ? 14.651 11.328 19.579 1.00 35.84 91 ARG B O 1
ATOM 2871 N N . GLU B 1 104 ? 13.406 12.170 17.848 1.00 34.58 92 GLU B N 1
ATOM 2872 C CA . GLU B 1 104 ? 12.228 11.674 18.549 1.00 35.13 92 GLU B CA 1
ATOM 2873 C C . GLU B 1 104 ? 12.261 10.128 18.443 1.00 36.51 92 GLU B C 1
ATOM 2874 O O . GLU B 1 104 ? 11.566 9.390 19.224 1.00 35.10 92 GLU B O 1
ATOM 2880 N N . ASP B 1 105 ? 13.109 9.624 17.565 1.00 36.67 93 ASP B N 1
ATOM 2881 C CA . ASP B 1 105 ? 13.199 8.129 17.444 1.00 39.26 93 ASP B CA 1
ATOM 2882 C C . ASP B 1 105 ? 13.878 7.479 18.671 1.00 40.99 93 ASP B C 1
ATOM 2883 O O . ASP B 1 105 ? 13.739 6.289 18.872 1.00 40.16 93 ASP B O 1
ATOM 2888 N N . LEU B 1 106 ? 14.625 8.225 19.512 1.00 42.51 94 LEU B N 1
ATOM 2889 C CA . LEU B 1 106 ? 15.299 7.549 20.695 1.00 44.14 94 LEU B CA 1
ATOM 2890 C C . LEU B 1 106 ? 14.400 7.197 21.835 1.00 51.04 94 LEU B C 1
ATOM 2891 O O . LEU B 1 106 ? 14.787 7.132 22.957 1.00 52.38 94 LEU B O 1
ATOM 2896 N N . ASN B 1 107 ? 13.161 6.927 21.554 1.00 61.74 95 ASN B N 1
ATOM 2897 C CA . ASN B 1 107 ? 12.145 6.589 22.610 1.00 69.59 95 ASN B CA 1
ATOM 2898 C C . ASN B 1 107 ? 11.814 5.108 22.450 1.00 74.28 95 ASN B C 1
ATOM 2899 O O . ASN B 1 107 ? 11.572 4.641 21.318 1.00 74.57 95 ASN B O 1
ATOM 2904 N N . HIS B 1 108 ? 11.796 4.357 23.557 1.00 80.10 96 HIS B N 1
ATOM 2905 C CA . HIS B 1 108 ? 11.233 2.981 23.486 1.00 84.78 96 HIS B CA 1
ATOM 2906 C C . HIS B 1 108 ? 10.617 2.718 24.854 1.00 85.81 96 HIS B C 1
ATOM 2907 O O . HIS B 1 108 ? 10.001 3.668 25.429 1.00 86.38 96 HIS B O 1
ATOM 2914 N N . THR B 1 109 ? 10.856 1.472 25.353 1.00 87.28 97 THR B N 1
ATOM 2915 C CA . THR B 1 109 ? 10.335 0.808 26.641 1.00 87.12 97 THR B CA 1
ATOM 2916 C C . THR B 1 109 ? 10.506 1.671 27.946 1.00 87.93 97 THR B C 1
ATOM 2917 O O . THR B 1 109 ? 11.548 1.589 28.692 1.00 86.57 97 THR B O 1
ATOM 2921 N N . GLY B 1 110 ? 9.460 2.489 28.179 1.00 88.23 98 GLY B N 1
ATOM 2922 C CA . GLY B 1 110 ? 9.446 3.555 29.207 1.00 88.81 98 GLY B CA 1
ATOM 2923 C C . GLY B 1 110 ? 9.073 4.973 28.734 1.00 88.60 98 GLY B C 1
ATOM 2924 O O . GLY B 1 110 ? 7.888 5.348 28.820 1.00 89.08 98 GLY B O 1
ATOM 2925 N N . SER B 1 111 ? 10.093 5.706 28.220 1.00 88.42 99 SER B N 1
ATOM 2926 C CA . SER B 1 111 ? 10.135 7.201 27.951 1.00 87.86 99 SER B CA 1
ATOM 2927 C C . SER B 1 111 ? 8.800 7.905 27.508 1.00 86.60 99 SER B C 1
ATOM 2928 O O . SER B 1 111 ? 8.129 8.565 28.355 1.00 86.77 99 SER B O 1
ATOM 2931 N N . HIS B 1 112 ? 8.484 7.832 26.210 1.00 83.72 100 HIS B N 1
ATOM 2932 C CA . HIS B 1 112 ? 7.117 7.666 25.735 1.00 81.95 100 HIS B CA 1
ATOM 2933 C C . HIS B 1 112 ? 5.905 8.156 26.641 1.00 79.08 100 HIS B C 1
ATOM 2934 O O . HIS B 1 112 ? 5.481 9.336 26.628 1.00 77.56 100 HIS B O 1
ATOM 2941 N N . LYS B 1 113 ? 5.359 7.196 27.407 1.00 75.68 101 LYS B N 1
ATOM 2942 C CA . LYS B 1 113 ? 4.005 7.254 27.960 1.00 72.35 101 LYS B CA 1
ATOM 2943 C C . LYS B 1 113 ? 3.851 8.203 29.127 1.00 68.77 101 LYS B C 1
ATOM 2944 O O . LYS B 1 113 ? 2.784 8.804 29.326 1.00 66.68 101 LYS B O 1
ATOM 2950 N N . ILE B 1 114 ? 4.926 8.292 29.910 1.00 64.88 102 ILE B N 1
ATOM 2951 C CA . ILE B 1 114 ? 5.013 9.260 30.986 1.00 62.54 102 ILE B CA 1
ATOM 2952 C C . ILE B 1 114 ? 4.770 10.706 30.498 1.00 60.07 102 ILE B C 1
ATOM 2953 O O . ILE B 1 114 ? 4.341 11.530 31.258 1.00 57.71 102 ILE B O 1
ATOM 2958 N N . ASN B 1 115 ? 5.033 10.960 29.227 1.00 57.47 103 ASN B N 1
ATOM 2959 C CA . ASN B 1 115 ? 4.960 12.292 28.627 1.00 58.23 103 ASN B CA 1
ATOM 2960 C C . ASN B 1 115 ? 3.482 12.845 28.595 1.00 56.75 103 ASN B C 1
ATOM 2961 O O . ASN B 1 115 ? 3.187 13.909 29.178 1.00 58.82 103 ASN B O 1
ATOM 2966 N N . ASN B 1 116 ? 2.575 12.135 27.911 1.00 56.25 104 ASN B N 1
ATOM 2967 C CA . ASN B 1 116 ? 1.115 12.339 28.018 1.00 55.12 104 ASN B CA 1
ATOM 2968 C C . ASN B 1 116 ? 0.683 12.486 29.530 1.00 53.82 104 ASN B C 1
ATOM 2969 O O . ASN B 1 116 ? 0.072 13.526 29.970 1.00 55.23 104 ASN B O 1
ATOM 2974 N N . VAL B 1 117 ? 1.080 11.500 30.340 1.00 49.22 105 VAL B N 1
ATOM 2975 C CA . VAL B 1 117 ? 0.586 11.349 31.699 1.00 47.10 105 VAL B CA 1
ATOM 2976 C C . VAL B 1 117 ? 0.963 12.494 32.523 1.00 44.78 105 VAL B C 1
ATOM 2977 O O . VAL B 1 117 ? 0.203 12.935 33.330 1.00 42.10 105 VAL B O 1
ATOM 2981 N N . LEU B 1 118 ? 2.095 13.080 32.253 1.00 43.40 106 LEU B N 1
ATOM 2982 C CA . LEU B 1 118 ? 2.628 14.011 33.220 1.00 43.81 106 LEU B CA 1
ATOM 2983 C C . LEU B 1 118 ? 1.924 15.342 32.943 1.00 44.28 106 LEU B C 1
ATOM 2984 O O . LEU B 1 118 ? 1.667 16.125 33.886 1.00 46.74 106 LEU B O 1
ATOM 2989 N N . GLY B 1 119 ? 1.655 15.602 31.665 1.00 43.68 107 GLY B N 1
ATOM 2990 C CA . GLY B 1 119 ? 0.808 16.671 31.257 1.00 43.03 107 GLY B CA 1
ATOM 2991 C C . GLY B 1 119 ? -0.565 16.674 31.950 1.00 43.73 107 GLY B C 1
ATOM 2992 O O . GLY B 1 119 ? -1.055 17.701 32.415 1.00 42.98 107 GLY B O 1
ATOM 2993 N N . GLN B 1 120 ? -1.126 15.490 32.064 1.00 41.91 108 GLN B N 1
ATOM 2994 C CA . GLN B 1 120 ? -2.441 15.339 32.604 1.00 42.16 108 GLN B CA 1
ATOM 2995 C C . GLN B 1 120 ? -2.364 15.578 34.037 1.00 42.21 108 GLN B C 1
ATOM 2996 O O . GLN B 1 120 ? -3.073 16.443 34.456 1.00 43.06 108 GLN B O 1
ATOM 3002 N N . ALA B 1 121 ? -1.489 14.860 34.778 1.00 42.81 109 ALA B N 1
ATOM 3003 C CA . ALA B 1 121 ? -1.286 15.072 36.229 1.00 44.53 109 ALA B CA 1
ATOM 3004 C C . ALA B 1 121 ? -1.005 16.560 36.530 1.00 44.11 109 ALA B C 1
ATOM 3005 O O . ALA B 1 121 ? -1.525 17.126 37.475 1.00 45.03 109 ALA B O 1
ATOM 3007 N N . LEU B 1 122 ? -0.172 17.197 35.758 1.00 43.77 110 LEU B N 1
ATOM 3008 C CA . LEU B 1 122 ? 0.011 18.612 35.980 1.00 44.72 110 LEU B CA 1
ATOM 3009 C C . LEU B 1 122 ? -1.325 19.308 35.823 1.00 45.93 110 LEU B C 1
ATOM 3010 O O . LEU B 1 122 ? -1.671 20.190 36.630 1.00 47.11 110 LEU B O 1
ATOM 3015 N N . LEU B 1 123 ? -2.122 18.961 34.805 1.00 46.97 111 LEU B N 1
ATOM 3016 C CA . LEU B 1 123 ? -3.388 19.721 34.644 1.00 48.68 111 LEU B CA 1
ATOM 3017 C C . LEU B 1 123 ? -4.288 19.471 35.890 1.00 49.63 111 LEU B C 1
ATOM 3018 O O . LEU B 1 123 ? -4.805 20.422 36.438 1.00 50.34 111 LEU B O 1
ATOM 3023 N N . ALA B 1 124 ? -4.486 18.203 36.272 1.00 50.14 112 ALA B N 1
ATOM 3024 C CA . ALA B 1 124 ? -5.208 17.795 37.476 1.00 52.71 112 ALA B CA 1
ATOM 3025 C C . ALA B 1 124 ? -4.751 18.598 38.669 1.00 54.58 112 ALA B C 1
ATOM 3026 O O . ALA B 1 124 ? -5.532 19.119 39.423 1.00 55.35 112 ALA B O 1
ATOM 3028 N N . ARG B 1 125 ? -3.454 18.782 38.812 1.00 57.99 113 ARG B N 1
ATOM 3029 C CA . ARG B 1 125 ? -2.970 19.561 39.936 1.00 60.04 113 ARG B CA 1
ATOM 3030 C C . ARG B 1 125 ? -3.457 21.042 39.785 1.00 60.98 113 ARG B C 1
ATOM 3031 O O . ARG B 1 125 ? -4.133 21.589 40.692 1.00 61.45 113 ARG B O 1
ATOM 3039 N N . ARG B 1 126 ? -3.210 21.684 38.640 1.00 61.31 114 ARG B N 1
ATOM 3040 C CA . ARG B 1 126 ? -3.770 23.006 38.460 1.00 61.05 114 ARG B CA 1
ATOM 3041 C C . ARG B 1 126 ? -5.314 23.092 38.435 1.00 61.72 114 ARG B C 1
ATOM 3042 O O . ARG B 1 126 ? -5.846 24.173 38.665 1.00 62.61 114 ARG B O 1
ATOM 3050 N N . MET B 1 127 ? -6.068 21.989 38.259 1.00 60.68 115 MET B N 1
ATOM 3051 C CA . MET B 1 127 ? -7.528 22.138 38.379 1.00 58.89 115 MET B CA 1
ATOM 3052 C C . MET B 1 127 ? -7.892 22.037 39.854 1.00 61.25 115 MET B C 1
ATOM 3053 O O . MET B 1 127 ? -9.076 21.964 40.196 1.00 61.83 115 MET B O 1
ATOM 3058 N N . GLY B 1 128 ? -6.889 22.049 40.726 1.00 61.69 116 GLY B N 1
ATOM 3059 C CA . GLY B 1 128 ? -7.114 21.779 42.136 1.00 61.46 116 GLY B CA 1
ATOM 3060 C C . GLY B 1 128 ? -7.648 20.385 42.381 1.00 61.19 116 GLY B C 1
ATOM 3061 O O . GLY B 1 128 ? -8.105 20.101 43.485 1.00 62.43 116 GLY B O 1
ATOM 3062 N N . LYS B 1 129 ? -7.592 19.481 41.413 1.00 59.86 117 LYS B N 1
ATOM 3063 C CA . LYS B 1 129 ? -7.834 18.034 41.768 1.00 59.84 117 LYS B CA 1
ATOM 3064 C C . LYS B 1 129 ? -6.755 17.418 42.821 1.00 59.93 117 LYS B C 1
ATOM 3065 O O . LYS B 1 129 ? -5.612 17.963 43.017 1.00 60.97 117 LYS B O 1
ATOM 3071 N N . THR B 1 130 ? -7.101 16.359 43.569 1.00 58.77 118 THR B N 1
ATOM 3072 C CA . THR B 1 130 ? -6.120 15.903 44.567 1.00 57.19 118 THR B CA 1
ATOM 3073 C C . THR B 1 130 ? -5.766 14.428 44.375 1.00 54.80 118 THR B C 1
ATOM 3074 O O . THR B 1 130 ? -4.811 13.929 44.978 1.00 54.53 118 THR B O 1
ATOM 3078 N N . ARG B 1 131 ? -6.477 13.794 43.447 1.00 52.85 119 ARG B N 1
ATOM 3079 C CA . ARG B 1 131 ? -6.586 12.328 43.316 1.00 51.67 119 ARG B CA 1
ATOM 3080 C C . ARG B 1 131 ? -6.715 11.993 41.772 1.00 51.25 119 ARG B C 1
ATOM 3081 O O . ARG B 1 131 ? -7.314 12.796 41.051 1.00 51.23 119 ARG B O 1
ATOM 3089 N N . VAL B 1 132 ? -6.162 10.862 41.263 1.00 48.46 120 VAL B N 1
ATOM 3090 C CA . VAL B 1 132 ? -6.159 10.559 39.847 1.00 46.87 120 VAL B CA 1
ATOM 3091 C C . VAL B 1 132 ? -6.434 9.055 39.629 1.00 47.49 120 VAL B C 1
ATOM 3092 O O . VAL B 1 132 ? -5.970 8.225 40.438 1.00 46.45 120 VAL B O 1
ATOM 3096 N N . ILE B 1 133 ? -7.196 8.711 38.552 1.00 48.24 121 ILE B N 1
ATOM 3097 C CA . ILE B 1 133 ? -7.629 7.341 38.255 1.00 49.15 121 ILE B CA 1
ATOM 3098 C C . ILE B 1 133 ? -7.315 6.922 36.838 1.00 51.11 121 ILE B C 1
ATOM 3099 O O . ILE B 1 133 ? -7.194 7.748 35.893 1.00 52.13 121 ILE B O 1
ATOM 3104 N N . ALA B 1 134 ? -7.215 5.626 36.630 1.00 52.63 122 ALA B N 1
ATOM 3105 C CA . ALA B 1 134 ? -7.028 5.207 35.270 1.00 52.99 122 ALA B CA 1
ATOM 3106 C C . ALA B 1 134 ? -7.293 3.711 35.171 1.00 54.96 122 ALA B C 1
ATOM 3107 O O . ALA B 1 134 ? -7.468 3.062 36.137 1.00 57.23 122 ALA B O 1
ATOM 3109 N N . GLU B 1 135 ? -7.356 3.190 33.983 1.00 56.29 123 GLU B N 1
ATOM 3110 C CA . GLU B 1 135 ? -7.535 1.853 33.791 1.00 57.51 123 GLU B CA 1
ATOM 3111 C C . GLU B 1 135 ? -6.330 1.499 32.983 1.00 59.67 123 GLU B C 1
ATOM 3112 O O . GLU B 1 135 ? -5.685 2.357 32.290 1.00 59.60 123 GLU B O 1
ATOM 3118 N N . THR B 1 136 ? -6.029 0.200 33.060 1.00 60.08 124 THR B N 1
ATOM 3119 C CA . THR B 1 136 ? -4.880 -0.356 32.403 1.00 60.63 124 THR B CA 1
ATOM 3120 C C . THR B 1 136 ? -5.230 -1.824 32.200 1.00 60.23 124 THR B C 1
ATOM 3121 O O . THR B 1 136 ? -6.045 -2.379 32.944 1.00 61.01 124 THR B O 1
ATOM 3125 N N . GLY B 1 137 ? -4.710 -2.416 31.145 1.00 59.42 125 GLY B N 1
ATOM 3126 C CA . GLY B 1 137 ? -4.941 -3.820 30.933 1.00 60.47 125 GLY B CA 1
ATOM 3127 C C . GLY B 1 137 ? -3.747 -4.566 31.551 1.00 59.79 125 GLY B C 1
ATOM 3128 O O . GLY B 1 137 ? -3.702 -4.778 32.756 1.00 61.14 125 GLY B O 1
ATOM 3129 N N . ALA B 1 138 ? -2.796 -4.920 30.710 1.00 59.10 126 ALA B N 1
ATOM 3130 C CA . ALA B 1 138 ? -1.502 -5.442 31.083 1.00 59.68 126 ALA B CA 1
ATOM 3131 C C . ALA B 1 138 ? -0.690 -4.585 32.181 1.00 60.42 126 ALA B C 1
ATOM 3132 O O . ALA B 1 138 ? 0.164 -5.142 32.924 1.00 60.76 126 ALA B O 1
ATOM 3134 N N . GLY B 1 139 ? -0.923 -3.255 32.288 1.00 59.74 127 GLY B N 1
ATOM 3135 C CA . GLY B 1 139 ? -0.477 -2.482 33.511 1.00 57.06 127 GLY B CA 1
ATOM 3136 C C . GLY B 1 139 ? 0.456 -1.307 33.208 1.00 57.06 127 GLY B C 1
ATOM 3137 O O . GLY B 1 139 ? 0.790 -0.512 34.080 1.00 57.70 127 GLY B O 1
ATOM 3138 N N . GLN B 1 140 ? 0.860 -1.189 31.966 1.00 54.99 128 GLN B N 1
ATOM 3139 C CA . GLN B 1 140 ? 1.792 -0.176 31.591 1.00 56.57 128 GLN B CA 1
ATOM 3140 C C . GLN B 1 140 ? 1.317 1.252 31.809 1.00 56.10 128 GLN B C 1
ATOM 3141 O O . GLN B 1 140 ? 2.146 2.119 32.156 1.00 59.22 128 GLN B O 1
ATOM 3147 N N . HIS B 1 141 ? 0.013 1.511 31.651 1.00 54.81 129 HIS B N 1
ATOM 3148 C CA . HIS B 1 141 ? -0.506 2.870 31.765 1.00 51.90 129 HIS B CA 1
ATOM 3149 C C . HIS B 1 141 ? -0.759 3.166 33.207 1.00 52.07 129 HIS B C 1
ATOM 3150 O O . HIS B 1 141 ? -0.630 4.352 33.684 1.00 55.03 129 HIS B O 1
ATOM 3157 N N . GLY B 1 142 ? -1.111 2.122 33.960 1.00 48.76 130 GLY B N 1
ATOM 3158 C CA . GLY B 1 142 ? -1.257 2.300 35.384 1.00 48.06 130 GLY B CA 1
ATOM 3159 C C . GLY B 1 142 ? 0.051 2.641 36.064 1.00 48.00 130 GLY B C 1
ATOM 3160 O O . GLY B 1 142 ? 0.038 3.422 37.087 1.00 48.20 130 GLY B O 1
ATOM 3161 N N . VAL B 1 143 ? 1.168 2.049 35.543 1.00 47.43 131 VAL B N 1
ATOM 3162 C CA . VAL B 1 143 ? 2.536 2.303 36.091 1.00 47.70 131 VAL B CA 1
ATOM 3163 C C . VAL B 1 143 ? 2.926 3.758 35.761 1.00 45.58 131 VAL B C 1
ATOM 3164 O O . VAL B 1 143 ? 3.274 4.495 36.646 1.00 47.44 131 VAL B O 1
ATOM 3168 N N . ALA B 1 144 ? 2.818 4.169 34.513 1.00 45.02 132 ALA B N 1
ATOM 3169 C CA . ALA B 1 144 ? 3.012 5.585 34.126 1.00 42.67 132 ALA B CA 1
ATOM 3170 C C . ALA B 1 144 ? 2.131 6.525 34.952 1.00 42.89 132 ALA B C 1
ATOM 3171 O O . ALA B 1 144 ? 2.557 7.589 35.418 1.00 39.48 132 ALA B O 1
ATOM 3173 N N . THR B 1 145 ? 0.864 6.163 35.088 1.00 42.84 133 THR B N 1
ATOM 3174 C CA . THR B 1 145 ? -0.029 7.048 35.865 1.00 42.12 133 THR B CA 1
ATOM 3175 C C . THR B 1 145 ? 0.461 7.168 37.325 1.00 41.48 133 THR B C 1
ATOM 3176 O O . THR B 1 145 ? 0.541 8.271 37.908 1.00 39.91 133 THR B O 1
ATOM 3180 N N . ALA B 1 146 ? 0.868 6.012 37.875 1.00 40.64 134 ALA B N 1
ATOM 3181 C CA . ALA B 1 146 ? 1.301 5.896 39.279 1.00 39.87 134 ALA B CA 1
ATOM 3182 C C . ALA B 1 146 ? 2.593 6.675 39.384 1.00 40.82 134 ALA B C 1
ATOM 3183 O O . ALA B 1 146 ? 2.812 7.365 40.379 1.00 40.96 134 ALA B O 1
ATOM 3185 N N . THR B 1 147 ? 3.470 6.589 38.330 1.00 39.51 135 THR B N 1
ATOM 3186 C CA . THR B 1 147 ? 4.662 7.368 38.319 1.00 38.60 135 THR B CA 1
ATOM 3187 C C . THR B 1 147 ? 4.446 8.875 38.386 1.00 38.72 135 THR B C 1
ATOM 3188 O O . THR B 1 147 ? 5.072 9.569 39.189 1.00 37.99 135 THR B O 1
ATOM 3192 N N . ALA B 1 148 ? 3.633 9.408 37.438 1.00 38.00 136 ALA B N 1
ATOM 3193 C CA . ALA B 1 148 ? 3.303 10.852 37.384 1.00 36.66 136 ALA B CA 1
ATOM 3194 C C . ALA B 1 148 ? 2.761 11.220 38.809 1.00 37.18 136 ALA B C 1
ATOM 3195 O O . ALA B 1 148 ? 3.149 12.228 39.359 1.00 38.07 136 ALA B O 1
ATOM 3197 N N . CYS B 1 149 ? 1.831 10.418 39.396 1.00 38.00 137 CYS B N 1
ATOM 3198 C CA . CYS B 1 149 ? 1.272 10.785 40.725 1.00 40.06 137 CYS B CA 1
ATOM 3199 C C . CYS B 1 149 ? 2.227 10.843 41.939 1.00 42.32 137 CYS B C 1
ATOM 3200 O O . CYS B 1 149 ? 2.008 11.676 42.776 1.00 41.90 137 CYS B O 1
ATOM 3203 N N . ALA B 1 150 ? 3.193 9.892 42.095 1.00 42.76 138 ALA B N 1
ATOM 3204 C CA . ALA B 1 150 ? 4.232 9.993 43.134 1.00 42.02 138 ALA B CA 1
ATOM 3205 C C . ALA B 1 150 ? 4.976 11.274 42.864 1.00 44.83 138 ALA B C 1
ATOM 3206 O O . ALA B 1 150 ? 5.295 12.049 43.752 1.00 45.37 138 ALA B O 1
ATOM 3208 N N . LEU B 1 151 ? 5.304 11.514 41.604 1.00 45.62 139 LEU B N 1
ATOM 3209 C CA . LEU B 1 151 ? 6.152 12.650 41.288 1.00 43.01 139 LEU B CA 1
ATOM 3210 C C . LEU B 1 151 ? 5.482 13.952 41.709 1.00 44.05 139 LEU B C 1
ATOM 3211 O O . LEU B 1 151 ? 6.101 14.809 42.328 1.00 45.32 139 LEU B O 1
ATOM 3216 N N . LEU B 1 152 ? 4.208 14.088 41.375 1.00 45.13 140 LEU B N 1
ATOM 3217 C CA . LEU B 1 152 ? 3.492 15.331 41.594 1.00 46.10 140 LEU B CA 1
ATOM 3218 C C . LEU B 1 152 ? 2.780 15.348 42.934 1.00 48.19 140 LEU B C 1
ATOM 3219 O O . LEU B 1 152 ? 2.340 16.393 43.396 1.00 49.56 140 LEU B O 1
ATOM 3224 N N . GLY B 1 153 ? 2.679 14.183 43.559 1.00 47.59 141 GLY B N 1
ATOM 3225 C CA . GLY B 1 153 ? 2.215 14.098 44.927 1.00 48.97 141 GLY B CA 1
ATOM 3226 C C . GLY B 1 153 ? 0.706 14.076 45.028 1.00 51.45 141 GLY B C 1
ATOM 3227 O O . GLY B 1 153 ? 0.109 14.937 45.664 1.00 52.55 141 GLY B O 1
ATOM 3228 N N . LEU B 1 154 ? 0.093 13.081 44.399 1.00 50.78 142 LEU B N 1
ATOM 3229 C CA . LEU B 1 154 ? -1.334 13.038 44.251 1.00 51.79 142 LEU B CA 1
ATOM 3230 C C . LEU B 1 154 ? -1.770 11.611 44.472 1.00 52.45 142 LEU B C 1
ATOM 3231 O O . LEU B 1 154 ? -1.226 10.716 43.860 1.00 49.95 142 LEU B O 1
ATOM 3236 N N . ASP B 1 155 ? -2.799 11.399 45.286 1.00 53.47 143 ASP B N 1
ATOM 3237 C CA . ASP B 1 155 ? -3.257 10.058 45.473 1.00 55.40 143 ASP B CA 1
ATOM 3238 C C . ASP B 1 155 ? -3.617 9.564 44.145 1.00 54.06 143 ASP B C 1
ATOM 3239 O O . ASP B 1 155 ? -3.880 10.339 43.245 1.00 55.28 143 ASP B O 1
ATOM 3244 N N . CYS B 1 156 ? -3.676 8.275 44.026 1.00 52.45 144 CYS B N 1
ATOM 3245 C CA . CYS B 1 156 ? -3.900 7.758 42.772 1.00 54.41 144 CYS B CA 1
ATOM 3246 C C . CYS B 1 156 ? -4.411 6.402 42.981 1.00 54.64 144 CYS B C 1
ATOM 3247 O O . CYS B 1 156 ? -3.880 5.674 43.807 1.00 56.37 144 CYS B O 1
ATOM 3250 N N . VAL B 1 157 ? -5.352 6.013 42.122 1.00 55.92 145 VAL B N 1
ATOM 3251 C CA . VAL B 1 157 ? -5.983 4.718 42.120 1.00 54.91 145 VAL B CA 1
ATOM 3252 C C . VAL B 1 157 ? -6.033 4.198 40.707 1.00 56.09 145 VAL B C 1
ATOM 3253 O O . VAL B 1 157 ? -6.394 4.924 39.788 1.00 57.66 145 VAL B O 1
ATOM 3257 N N . ILE B 1 158 ? -5.765 2.917 40.533 1.00 57.53 146 ILE B N 1
ATOM 3258 C CA . ILE B 1 158 ? -5.752 2.323 39.199 1.00 60.59 146 ILE B CA 1
ATOM 3259 C C . ILE B 1 158 ? -6.682 1.073 39.030 1.00 64.11 146 ILE B C 1
ATOM 3260 O O . ILE B 1 158 ? -6.720 0.174 39.923 1.00 66.25 146 ILE B O 1
ATOM 3265 N N . TYR B 1 159 ? -7.468 0.999 37.933 1.00 64.88 147 TYR B N 1
ATOM 3266 C CA . TYR B 1 159 ? -8.425 -0.111 37.795 1.00 65.60 147 TYR B CA 1
ATOM 3267 C C . TYR B 1 159 ? -7.867 -1.191 36.873 1.00 68.10 147 TYR B C 1
ATOM 3268 O O . TYR B 1 159 ? -7.526 -0.944 35.707 1.00 67.33 147 TYR B O 1
ATOM 3277 N N . MET B 1 160 ? -7.744 -2.400 37.424 1.00 71.08 148 MET B N 1
ATOM 3278 C CA . MET B 1 160 ? -7.129 -3.541 36.701 1.00 73.79 148 MET B CA 1
ATOM 3279 C C . MET B 1 160 ? -8.151 -4.676 36.578 1.00 75.39 148 MET B C 1
ATOM 3280 O O . MET B 1 160 ? -8.896 -4.939 37.527 1.00 74.90 148 MET B O 1
ATOM 3285 N N . GLY B 1 161 ? -8.180 -5.335 35.414 1.00 78.02 149 GLY B N 1
ATOM 3286 C CA . GLY B 1 161 ? -9.066 -6.478 35.234 1.00 82.01 149 GLY B CA 1
ATOM 3287 C C . GLY B 1 161 ? -8.676 -7.651 36.141 1.00 84.71 149 GLY B C 1
ATOM 3288 O O . GLY B 1 161 ? -7.484 -7.979 36.271 1.00 84.64 149 GLY B O 1
ATOM 3289 N N . GLY B 1 162 ? -9.680 -8.279 36.764 1.00 86.94 150 GLY B N 1
ATOM 3290 C CA . GLY B 1 162 ? -9.474 -9.467 37.621 1.00 89.22 150 GLY B CA 1
ATOM 3291 C C . GLY B 1 162 ? -8.461 -10.537 37.192 1.00 90.63 150 GLY B C 1
ATOM 3292 O O . GLY B 1 162 ? -7.656 -10.992 38.018 1.00 91.27 150 GLY B O 1
ATOM 3293 N N . ILE B 1 163 ? -8.479 -10.959 35.929 1.00 91.45 151 ILE B N 1
ATOM 3294 C CA . ILE B 1 163 ? -7.568 -12.039 35.528 1.00 92.81 151 ILE B CA 1
ATOM 3295 C C . ILE B 1 163 ? -6.302 -11.424 34.884 1.00 93.65 151 ILE B C 1
ATOM 3296 O O . ILE B 1 163 ? -5.232 -12.051 34.834 1.00 93.87 151 ILE B O 1
ATOM 3301 N N . ASP B 1 164 ? -6.437 -10.162 34.451 1.00 94.94 152 ASP B N 1
ATOM 3302 C CA . ASP B 1 164 ? -5.311 -9.210 34.213 1.00 95.06 152 ASP B CA 1
ATOM 3303 C C . ASP B 1 164 ? -4.411 -8.964 35.445 1.00 95.05 152 ASP B C 1
ATOM 3304 O O . ASP B 1 164 ? -3.185 -8.871 35.310 1.00 94.25 152 ASP B O 1
ATOM 3309 N N . THR B 1 165 ? -5.043 -8.835 36.624 1.00 95.36 153 THR B N 1
ATOM 3310 C CA . THR B 1 165 ? -4.348 -8.709 37.898 1.00 96.11 153 THR B CA 1
ATOM 3311 C C . THR B 1 165 ? -3.408 -9.910 38.112 1.00 96.80 153 THR B C 1
ATOM 3312 O O . THR B 1 165 ? -2.151 -9.773 38.102 1.00 96.92 153 THR B O 1
ATOM 3316 N N . ALA B 1 166 ? -4.013 -11.089 38.292 1.00 96.56 154 ALA B N 1
ATOM 3317 C CA . ALA B 1 166 ? -3.245 -12.270 38.671 1.00 95.99 154 ALA B CA 1
ATOM 3318 C C . ALA B 1 166 ? -2.338 -12.831 37.553 1.00 95.35 154 ALA B C 1
ATOM 3319 O O . ALA B 1 166 ? -1.665 -13.845 37.772 1.00 95.72 154 ALA B O 1
ATOM 3321 N N . ARG B 1 167 ? -2.272 -12.164 36.396 1.00 93.88 155 ARG B N 1
ATOM 3322 C CA . ARG B 1 167 ? -1.208 -12.506 35.427 1.00 93.40 155 ARG B CA 1
ATOM 3323 C C . ARG B 1 167 ? -0.154 -11.421 35.093 1.00 91.78 155 ARG B C 1
ATOM 3324 O O . ARG B 1 167 ? 0.466 -11.471 33.990 1.00 91.74 155 ARG B O 1
ATOM 3332 N N . GLN B 1 168 ? -0.015 -10.442 36.013 1.00 89.36 156 GLN B N 1
ATOM 3333 C CA . GLN B 1 168 ? 1.220 -9.570 36.205 1.00 86.73 156 GLN B CA 1
ATOM 3334 C C . GLN B 1 168 ? 1.310 -8.927 37.588 1.00 85.31 156 GLN B C 1
ATOM 3335 O O . GLN B 1 168 ? 1.208 -7.687 37.716 1.00 85.64 156 GLN B O 1
ATOM 3341 N N . ALA B 1 169 ? 1.549 -9.774 38.597 1.00 83.03 157 ALA B N 1
ATOM 3342 C CA . ALA B 1 169 ? 1.718 -9.337 39.994 1.00 79.90 157 ALA B CA 1
ATOM 3343 C C . ALA B 1 169 ? 2.764 -8.203 40.126 1.00 76.57 157 ALA B C 1
ATOM 3344 O O . ALA B 1 169 ? 2.720 -7.417 41.091 1.00 75.13 157 ALA B O 1
ATOM 3346 N N . LEU B 1 170 ? 3.625 -8.136 39.105 1.00 73.58 158 LEU B N 1
ATOM 3347 C CA . LEU B 1 170 ? 4.809 -7.272 38.960 1.00 73.17 158 LEU B CA 1
ATOM 3348 C C . LEU B 1 170 ? 4.480 -5.791 38.704 1.00 72.09 158 LEU B C 1
ATOM 3349 O O . LEU B 1 170 ? 5.033 -4.924 39.368 1.00 71.57 158 LEU B O 1
ATOM 3354 N N . ASN B 1 171 ? 3.635 -5.499 37.699 1.00 70.82 159 ASN B N 1
ATOM 3355 C CA . ASN B 1 171 ? 3.301 -4.109 37.391 1.00 66.44 159 ASN B CA 1
ATOM 3356 C C . ASN B 1 171 ? 2.432 -3.658 38.500 1.00 64.94 159 ASN B C 1
ATOM 3357 O O . ASN B 1 171 ? 2.463 -2.507 38.917 1.00 63.49 159 ASN B O 1
ATOM 3362 N N . VAL B 1 172 ? 1.737 -4.622 39.067 1.00 62.05 160 VAL B N 1
ATOM 3363 C CA . VAL B 1 172 ? 0.960 -4.270 40.180 1.00 60.48 160 VAL B CA 1
ATOM 3364 C C . VAL B 1 172 ? 1.909 -3.845 41.224 1.00 59.08 160 VAL B C 1
ATOM 3365 O O . VAL B 1 172 ? 1.610 -2.929 42.063 1.00 58.84 160 VAL B O 1
ATOM 3369 N N . ALA B 1 173 ? 3.041 -4.585 41.223 1.00 58.25 161 ALA B N 1
ATOM 3370 C CA . ALA B 1 173 ? 4.036 -4.459 42.294 1.00 56.13 161 ALA B CA 1
ATOM 3371 C C . ALA B 1 173 ? 4.566 -3.059 42.183 1.00 53.42 161 ALA B C 1
ATOM 3372 O O . ALA B 1 173 ? 4.516 -2.265 43.188 1.00 54.62 161 ALA B O 1
ATOM 3374 N N . ARG B 1 174 ? 5.041 -2.729 40.994 1.00 51.77 162 ARG B N 1
ATOM 3375 C CA . ARG B 1 174 ? 5.474 -1.317 40.626 1.00 50.71 162 ARG B CA 1
ATOM 3376 C C . ARG B 1 174 ? 4.456 -0.303 41.051 1.00 50.14 162 ARG B C 1
ATOM 3377 O O . ARG B 1 174 ? 4.702 0.611 41.869 1.00 49.08 162 ARG B O 1
ATOM 3385 N N . MET B 1 175 ? 3.222 -0.535 40.604 1.00 51.19 163 MET B N 1
ATOM 3386 C CA . MET B 1 175 ? 2.159 0.417 40.977 1.00 52.68 163 MET B CA 1
ATOM 3387 C C . MET B 1 175 ? 1.979 0.595 42.464 1.00 51.41 163 MET B C 1
ATOM 3388 O O . MET B 1 175 ? 1.889 1.723 42.929 1.00 50.92 163 MET B O 1
ATOM 3393 N N . ARG B 1 176 ? 1.939 -0.506 43.241 1.00 52.34 164 ARG B N 1
ATOM 3394 C CA . ARG B 1 176 ? 1.866 -0.353 44.737 1.00 51.88 164 ARG B CA 1
ATOM 3395 C C . ARG B 1 176 ? 3.143 0.200 45.351 1.00 50.07 164 ARG B C 1
ATOM 3396 O O . ARG B 1 176 ? 3.083 1.052 46.268 1.00 49.45 164 ARG B O 1
ATOM 3404 N N . LEU B 1 177 ? 4.304 -0.240 44.834 1.00 49.97 165 LEU B N 1
ATOM 3405 C CA . LEU B 1 177 ? 5.615 0.461 45.159 1.00 50.02 165 LEU B CA 1
ATOM 3406 C C . LEU B 1 177 ? 5.526 1.996 44.942 1.00 51.83 165 LEU B C 1
ATOM 3407 O O . LEU B 1 177 ? 6.070 2.831 45.713 1.00 51.20 165 LEU B O 1
ATOM 3412 N N . LEU B 1 178 ? 4.781 2.381 43.894 1.00 52.49 166 LEU B N 1
ATOM 3413 C CA . LEU B 1 178 ? 4.660 3.789 43.576 1.00 53.87 166 LEU B CA 1
ATOM 3414 C C . LEU B 1 178 ? 3.678 4.458 44.479 1.00 55.61 166 LEU B C 1
ATOM 3415 O O . LEU B 1 178 ? 3.572 5.687 44.453 1.00 55.42 166 LEU B O 1
ATOM 3420 N N . GLY B 1 179 ? 2.991 3.648 45.306 1.00 58.09 167 GLY B N 1
ATOM 3421 C CA . GLY B 1 179 ? 1.996 4.146 46.291 1.00 59.34 167 GLY B CA 1
ATOM 3422 C C . GLY B 1 179 ? 0.522 4.165 45.813 1.00 61.01 167 GLY B C 1
ATOM 3423 O O . GLY B 1 179 ? -0.313 4.862 46.379 1.00 60.66 167 GLY B O 1
ATOM 3424 N N . ALA B 1 180 ? 0.191 3.400 44.783 1.00 62.78 168 ALA B N 1
ATOM 3425 C CA . ALA B 1 180 ? -1.103 3.566 44.174 1.00 65.02 168 ALA B CA 1
ATOM 3426 C C . ALA B 1 180 ? -2.001 2.398 44.615 1.00 67.94 168 ALA B C 1
ATOM 3427 O O . ALA B 1 180 ? -1.605 1.206 44.359 1.00 67.07 168 ALA B O 1
ATOM 3429 N N . GLU B 1 181 ? -3.165 2.732 45.257 1.00 69.37 169 GLU B N 1
ATOM 3430 C CA . GLU B 1 181 ? -4.259 1.757 45.495 1.00 71.62 169 GLU B CA 1
ATOM 3431 C C . GLU B 1 181 ? -4.636 1.028 44.184 1.00 71.77 169 GLU B C 1
ATOM 3432 O O . GLU B 1 181 ? -5.064 1.649 43.222 1.00 70.78 169 GLU B O 1
ATOM 3438 N N . VAL B 1 182 ? -4.367 -0.276 44.122 1.00 73.49 170 VAL B N 1
ATOM 3439 C CA . VAL B 1 182 ? -4.829 -1.094 43.001 1.00 75.22 170 VAL B CA 1
ATOM 3440 C C . VAL B 1 182 ? -6.144 -1.858 43.308 1.00 77.41 170 VAL B C 1
ATOM 3441 O O . VAL B 1 182 ? -6.227 -2.763 44.193 1.00 77.94 170 VAL B O 1
ATOM 3445 N N . VAL B 1 183 ? -7.180 -1.480 42.559 1.00 79.22 171 VAL B N 1
ATOM 3446 C CA . VAL B 1 183 ? -8.533 -2.015 42.706 1.00 79.53 171 VAL B CA 1
ATOM 3447 C C . VAL B 1 183 ? -8.694 -3.040 41.592 1.00 80.50 171 VAL B C 1
ATOM 3448 O O . VAL B 1 183 ? -8.810 -2.680 40.419 1.00 79.85 171 VAL B O 1
ATOM 3452 N N . ALA B 1 184 ? -8.655 -4.322 41.994 1.00 82.51 172 ALA B N 1
ATOM 3453 C CA . ALA B 1 184 ? -8.625 -5.515 41.085 1.00 84.73 172 ALA B CA 1
ATOM 3454 C C . ALA B 1 184 ? -10.060 -6.023 40.809 1.00 85.95 172 ALA B C 1
ATOM 3455 O O . ALA B 1 184 ? -10.664 -6.678 41.672 1.00 86.43 172 ALA B O 1
ATOM 3457 N N . VAL B 1 185 ? -10.609 -5.698 39.634 1.00 87.53 173 VAL B N 1
ATOM 3458 C CA . VAL B 1 185 ? -12.087 -5.557 39.527 1.00 88.95 173 VAL B CA 1
ATOM 3459 C C . VAL B 1 185 ? -12.660 -6.868 39.008 1.00 90.80 173 VAL B C 1
ATOM 3460 O O . VAL B 1 185 ? -12.248 -7.381 37.924 1.00 90.90 173 VAL B O 1
ATOM 3464 N N . GLN B 1 186 ? -13.553 -7.431 39.839 1.00 92.12 174 GLN B N 1
ATOM 3465 C CA . GLN B 1 186 ? -13.945 -8.840 39.691 1.00 93.98 174 GLN B CA 1
ATOM 3466 C C . GLN B 1 186 ? -15.139 -9.000 38.705 1.00 94.68 174 GLN B C 1
ATOM 3467 O O . GLN B 1 186 ? -14.973 -9.612 37.626 1.00 95.10 174 GLN B O 1
ATOM 3473 N N . THR B 1 187 ? -16.288 -8.398 39.083 1.00 95.42 175 THR B N 1
ATOM 3474 C CA . THR B 1 187 ? -17.490 -8.026 38.247 1.00 95.50 175 THR B CA 1
ATOM 3475 C C . THR B 1 187 ? -17.494 -8.209 36.700 1.00 96.04 175 THR B C 1
ATOM 3476 O O . THR B 1 187 ? -17.089 -7.297 35.979 1.00 95.77 175 THR B O 1
ATOM 3480 N N . GLY B 1 188 ? -18.008 -9.336 36.201 1.00 96.87 176 GLY B N 1
ATOM 3481 C CA . GLY B 1 188 ? -18.134 -9.571 34.750 1.00 97.73 176 GLY B CA 1
ATOM 3482 C C . GLY B 1 188 ? -16.801 -9.689 34.014 1.00 98.63 176 GLY B C 1
ATOM 3483 O O . GLY B 1 188 ? -15.739 -9.593 34.641 1.00 98.62 176 GLY B O 1
ATOM 3484 N N . SER B 1 189 ? -16.881 -9.861 32.689 1.00 99.42 177 SER B N 1
ATOM 3485 C CA . SER B 1 189 ? -15.764 -10.167 31.747 1.00 100.80 177 SER B CA 1
ATOM 3486 C C . SER B 1 189 ? -14.322 -10.492 32.265 1.00 101.78 177 SER B C 1
ATOM 3487 O O . SER B 1 189 ? -13.659 -11.414 31.723 1.00 101.46 177 SER B O 1
ATOM 3490 N N . LYS B 1 190 ? -13.853 -9.726 33.279 1.00 102.69 178 LYS B N 1
ATOM 3491 C CA . LYS B 1 190 ? -12.462 -9.791 33.885 1.00 102.57 178 LYS B CA 1
ATOM 3492 C C . LYS B 1 190 ? -11.290 -9.151 33.053 1.00 102.35 178 LYS B C 1
ATOM 3493 O O . LYS B 1 190 ? -10.124 -9.128 33.511 1.00 101.78 178 LYS B O 1
ATOM 3499 N N . THR B 1 191 ? -11.633 -8.611 31.869 1.00 101.77 179 THR B N 1
ATOM 3500 C CA . THR B 1 191 ? -10.670 -8.256 30.794 1.00 101.23 179 THR B CA 1
ATOM 3501 C C . THR B 1 191 ? -10.719 -6.769 30.279 1.00 100.13 179 THR B C 1
ATOM 3502 O O . THR B 1 191 ? -10.854 -6.515 29.056 1.00 99.92 179 THR B O 1
ATOM 3506 N N . LEU B 1 192 ? -10.610 -5.823 31.234 1.00 97.95 180 LEU B N 1
ATOM 3507 C CA . LEU B 1 192 ? -10.395 -4.383 30.985 1.00 96.24 180 LEU B CA 1
ATOM 3508 C C . LEU B 1 192 ? -11.673 -3.545 31.014 1.00 95.57 180 LEU B C 1
ATOM 3509 O O . LEU B 1 192 ? -11.711 -2.499 31.690 1.00 95.12 180 LEU B O 1
ATOM 3514 N N . LYS B 1 193 ? -12.693 -4.018 30.278 1.00 93.99 181 LYS B N 1
ATOM 3515 C CA . LYS B 1 193 ? -13.915 -3.264 29.986 1.00 92.24 181 LYS B CA 1
ATOM 3516 C C . LYS B 1 193 ? -14.694 -2.987 31.256 1.00 90.66 181 LYS B C 1
ATOM 3517 O O . LYS B 1 193 ? -15.298 -1.902 31.447 1.00 89.90 181 LYS B O 1
ATOM 3523 N N . ASP B 1 194 ? -14.633 -3.962 32.145 1.00 88.43 182 ASP B N 1
ATOM 3524 C CA . ASP B 1 194 ? -15.271 -3.809 33.429 1.00 87.49 182 ASP B CA 1
ATOM 3525 C C . ASP B 1 194 ? -14.588 -2.783 34.340 1.00 85.34 182 ASP B C 1
ATOM 3526 O O . ASP B 1 194 ? -15.216 -2.203 35.266 1.00 84.19 182 ASP B O 1
ATOM 3531 N N . ALA B 1 195 ? -13.284 -2.605 34.076 1.00 82.62 183 ALA B N 1
ATOM 3532 C CA . ALA B 1 195 ? -12.440 -1.676 34.838 1.00 79.67 183 ALA B CA 1
ATOM 3533 C C . ALA B 1 195 ? -12.679 -0.231 34.349 1.00 76.74 183 ALA B C 1
ATOM 3534 O O . ALA B 1 195 ? -13.027 0.623 35.173 1.00 75.78 183 ALA B O 1
ATOM 3536 N N . ILE B 1 196 ? -12.540 0.003 33.029 1.00 74.09 184 ILE B N 1
ATOM 3537 C CA . ILE B 1 196 ? -13.116 1.224 32.336 1.00 72.44 184 ILE B CA 1
ATOM 3538 C C . ILE B 1 196 ? -14.424 1.752 32.972 1.00 71.53 184 ILE B C 1
ATOM 3539 O O . ILE B 1 196 ? -14.562 2.949 33.295 1.00 70.88 184 ILE B O 1
ATOM 3544 N N . ASN B 1 197 ? -15.338 0.849 33.250 1.00 70.04 185 ASN B N 1
ATOM 3545 C CA . ASN B 1 197 ? -16.579 1.245 33.826 1.00 70.39 185 ASN B CA 1
ATOM 3546 C C . ASN B 1 197 ? -16.604 1.761 35.294 1.00 71.26 185 ASN B C 1
ATOM 3547 O O . ASN B 1 197 ? -17.323 2.753 35.651 1.00 70.01 185 ASN B O 1
ATOM 3552 N N . GLU B 1 198 ? -15.821 1.080 36.141 1.00 71.15 186 GLU B N 1
ATOM 3553 C CA . GLU B 1 198 ? -15.713 1.395 37.568 1.00 70.73 186 GLU B CA 1
ATOM 3554 C C . GLU B 1 198 ? -14.943 2.691 37.659 1.00 68.68 186 GLU B C 1
ATOM 3555 O O . GLU B 1 198 ? -15.196 3.589 38.512 1.00 67.23 186 GLU B O 1
ATOM 3561 N N . ALA B 1 199 ? -13.966 2.726 36.760 1.00 66.22 187 ALA B N 1
ATOM 3562 C CA . ALA B 1 199 ? -13.135 3.894 36.574 1.00 66.22 187 ALA B CA 1
ATOM 3563 C C . ALA B 1 199 ? -14.047 5.021 36.183 1.00 64.69 187 ALA B C 1
ATOM 3564 O O . ALA B 1 199 ? -14.084 6.013 36.869 1.00 65.12 187 ALA B O 1
ATOM 3566 N N . PHE B 1 200 ? -14.867 4.794 35.147 1.00 64.60 188 PHE B N 1
ATOM 3567 C CA . PHE B 1 200 ? -15.965 5.747 34.795 1.00 63.29 188 PHE B CA 1
ATOM 3568 C C . PHE B 1 200 ? -16.926 6.050 35.941 1.00 63.80 188 PHE B C 1
ATOM 3569 O O . PHE B 1 200 ? -17.259 7.271 36.187 1.00 63.12 188 PHE B O 1
ATOM 3577 N N . ARG B 1 201 ? -17.288 4.994 36.706 1.00 63.50 189 ARG B N 1
ATOM 3578 C CA . ARG B 1 201 ? -18.274 5.154 37.804 1.00 63.88 189 ARG B CA 1
ATOM 3579 C C . ARG B 1 201 ? -17.704 6.074 38.873 1.00 62.88 189 ARG B C 1
ATOM 3580 O O . ARG B 1 201 ? -18.364 6.981 39.465 1.00 60.95 189 ARG B O 1
ATOM 3588 N N . ASP B 1 202 ? -16.412 5.823 39.095 1.00 62.30 190 ASP B N 1
ATOM 3589 C CA . ASP B 1 202 ? -15.630 6.563 40.043 1.00 60.66 190 ASP B CA 1
ATOM 3590 C C . ASP B 1 202 ? -15.599 8.060 39.751 1.00 59.23 190 ASP B C 1
ATOM 3591 O O . ASP B 1 202 ? -15.815 8.936 40.659 1.00 58.96 190 ASP B O 1
ATOM 3596 N N . TRP B 1 203 ? -15.267 8.330 38.477 1.00 58.28 191 TRP B N 1
ATOM 3597 C CA . TRP B 1 203 ? -14.928 9.711 37.969 1.00 57.90 191 TRP B CA 1
ATOM 3598 C C . TRP B 1 203 ? -16.123 10.656 38.144 1.00 57.90 191 TRP B C 1
ATOM 3599 O O . TRP B 1 203 ? -15.988 11.786 38.691 1.00 59.60 191 TRP B O 1
ATOM 3610 N N . VAL B 1 204 ? -17.302 10.181 37.752 1.00 60.47 192 VAL B N 1
ATOM 3611 C CA . VAL B 1 204 ? -18.593 10.934 37.964 1.00 61.46 192 VAL B CA 1
ATOM 3612 C C . VAL B 1 204 ? -18.924 11.258 39.427 1.00 62.07 192 VAL B C 1
ATOM 3613 O O . VAL B 1 204 ? -19.214 12.419 39.776 1.00 61.87 192 VAL B O 1
ATOM 3617 N N . ALA B 1 205 ? -18.819 10.234 40.283 1.00 63.49 193 ALA B N 1
ATOM 3618 C CA . ALA B 1 205 ? -18.939 10.409 41.761 1.00 63.59 193 ALA B CA 1
ATOM 3619 C C . ALA B 1 205 ? -18.079 11.554 42.303 1.00 64.90 193 ALA B C 1
ATOM 3620 O O . ALA B 1 205 ? -18.552 12.481 43.024 1.00 62.96 193 ALA B O 1
ATOM 3622 N N . ASN B 1 206 ? -16.793 11.497 41.907 1.00 66.40 194 ASN B N 1
ATOM 3623 C CA . ASN B 1 206 ? -15.739 12.162 42.677 1.00 66.07 194 ASN B CA 1
ATOM 3624 C C . ASN B 1 206 ? -15.144 13.363 42.050 1.00 65.43 194 ASN B C 1
ATOM 3625 O O . ASN B 1 206 ? -14.241 13.982 42.608 1.00 65.32 194 ASN B O 1
ATOM 3630 N N . ALA B 1 207 ? -15.763 13.713 40.932 1.00 64.99 195 ALA B N 1
ATOM 3631 C CA . ALA B 1 207 ? -15.314 14.696 39.998 1.00 65.36 195 ALA B CA 1
ATOM 3632 C C . ALA B 1 207 ? -14.795 15.984 40.579 1.00 65.33 195 ALA B C 1
ATOM 3633 O O . ALA B 1 207 ? -14.217 16.761 39.859 1.00 64.91 195 ALA B O 1
ATOM 3635 N N . ASP B 1 208 ? -14.994 16.211 41.874 1.00 65.66 196 ASP B N 1
ATOM 3636 C CA . ASP B 1 208 ? -14.655 17.498 42.491 1.00 66.02 196 ASP B CA 1
ATOM 3637 C C . ASP B 1 208 ? -13.206 17.503 42.960 1.00 64.28 196 ASP B C 1
ATOM 3638 O O . ASP B 1 208 ? -12.547 18.579 43.134 1.00 61.73 196 ASP B O 1
ATOM 3643 N N . ASN B 1 209 ? -12.739 16.272 43.157 1.00 62.54 197 ASN B N 1
ATOM 3644 C CA . ASN B 1 209 ? -11.385 16.010 43.678 1.00 62.13 197 ASN B CA 1
ATOM 3645 C C . ASN B 1 209 ? -10.509 15.096 42.723 1.00 59.20 197 ASN B C 1
ATOM 3646 O O . ASN B 1 209 ? -9.261 15.067 42.824 1.00 59.64 197 ASN B O 1
ATOM 3651 N N . THR B 1 210 ? -11.186 14.325 41.888 1.00 55.59 198 THR B N 1
ATOM 3652 C CA . THR B 1 210 ? -10.617 13.366 40.967 1.00 55.25 198 THR B CA 1
ATOM 3653 C C . THR B 1 210 ? -10.421 13.823 39.460 1.00 53.72 198 THR B C 1
ATOM 3654 O O . THR B 1 210 ? -11.317 14.405 38.858 1.00 54.47 198 THR B O 1
ATOM 3658 N N . TYR B 1 211 ? -9.278 13.500 38.855 1.00 51.64 199 TYR B N 1
ATOM 3659 C CA . TYR B 1 211 ? -9.036 13.641 37.431 1.00 46.27 199 TYR B CA 1
ATOM 3660 C C . TYR B 1 211 ? -8.921 12.240 36.846 1.00 46.48 199 TYR B C 1
ATOM 3661 O O . TYR B 1 211 ? -8.261 11.399 37.436 1.00 46.10 199 TYR B O 1
ATOM 3670 N N . TYR B 1 212 ? -9.551 11.959 35.709 1.00 46.29 200 TYR B N 1
ATOM 3671 C CA . TYR B 1 212 ? -9.301 10.751 34.984 1.00 48.28 200 TYR B CA 1
ATOM 3672 C C . TYR B 1 212 ? -8.078 10.851 33.981 1.00 49.02 200 TYR B C 1
ATOM 3673 O O . TYR B 1 212 ? -8.064 11.657 33.027 1.00 46.28 200 TYR B O 1
ATOM 3682 N N . CYS B 1 213 ? -7.093 9.988 34.187 1.00 48.85 201 CYS B N 1
ATOM 3683 C CA . CYS B 1 213 ? -5.941 9.943 33.313 1.00 49.32 201 CYS B CA 1
ATOM 3684 C C . CYS B 1 213 ? -6.063 8.936 32.126 1.00 50.35 201 CYS B C 1
ATOM 3685 O O . CYS B 1 213 ? -6.084 7.717 32.326 1.00 49.50 201 CYS B O 1
ATOM 3688 N N . PHE B 1 214 ? -6.166 9.491 30.908 1.00 49.70 202 PHE B N 1
ATOM 3689 C CA . PHE B 1 214 ? -6.488 8.713 29.726 1.00 53.23 202 PHE B CA 1
ATOM 3690 C C . PHE B 1 214 ? -5.138 8.247 29.100 1.00 53.04 202 PHE B C 1
ATOM 3691 O O . PHE B 1 214 ? -4.103 8.974 29.223 1.00 52.71 202 PHE B O 1
ATOM 3699 N N . GLY B 1 215 ? -5.122 7.116 28.403 1.00 53.71 203 GLY B N 1
ATOM 3700 C CA . GLY B 1 215 ? -3.864 6.662 27.731 1.00 56.28 203 GLY B CA 1
ATOM 3701 C C . GLY B 1 215 ? -3.862 5.248 27.165 1.00 60.00 203 GLY B C 1
ATOM 3702 O O . GLY B 1 215 ? -3.088 4.945 26.240 1.00 58.64 203 GLY B O 1
ATOM 3703 N N . THR B 1 216 ? -4.739 4.365 27.703 1.00 62.85 204 THR B N 1
ATOM 3704 C CA . THR B 1 216 ? -5.007 3.068 27.033 1.00 66.45 204 THR B CA 1
ATOM 3705 C C . THR B 1 216 ? -5.660 3.252 25.606 1.00 67.29 204 THR B C 1
ATOM 3706 O O . THR B 1 216 ? -6.549 4.116 25.403 1.00 67.44 204 THR B O 1
ATOM 3710 N N . ALA B 1 217 ? -5.159 2.494 24.607 1.00 69.31 205 ALA B N 1
ATOM 3711 C CA . ALA B 1 217 ? -5.768 2.479 23.249 1.00 68.38 205 ALA B CA 1
ATOM 3712 C C . ALA B 1 217 ? -7.247 2.022 23.300 1.00 68.90 205 ALA B C 1
ATOM 3713 O O . ALA B 1 217 ? -8.096 2.455 22.503 1.00 68.68 205 ALA B O 1
ATOM 3715 N N . ALA B 1 218 ? -7.565 1.175 24.259 1.00 68.56 206 ALA B N 1
ATOM 3716 C CA . ALA B 1 218 ? -8.939 0.671 24.396 1.00 69.14 206 ALA B CA 1
ATOM 3717 C C . ALA B 1 218 ? -9.879 1.657 25.173 1.00 68.42 206 ALA B C 1
ATOM 3718 O O . ALA B 1 218 ? -11.098 1.407 25.386 1.00 69.89 206 ALA B O 1
ATOM 3720 N N . GLY B 1 219 ? -9.313 2.754 25.625 1.00 65.11 207 GLY B N 1
ATOM 3721 C CA . GLY B 1 219 ? -10.082 3.704 26.365 1.00 61.93 207 GLY B CA 1
ATOM 3722 C C . GLY B 1 219 ? -10.288 4.907 25.462 1.00 58.46 207 GLY B C 1
ATOM 3723 O O . GLY B 1 219 ? -9.841 4.942 24.344 1.00 58.42 207 GLY B O 1
ATOM 3724 N N . PRO B 1 220 ? -11.032 5.874 25.959 1.00 57.95 208 PRO B N 1
ATOM 3725 C CA . PRO B 1 220 ? -11.478 7.201 25.369 1.00 56.90 208 PRO B CA 1
ATOM 3726 C C . PRO B 1 220 ? -10.348 8.173 25.129 1.00 55.43 208 PRO B C 1
ATOM 3727 O O . PRO B 1 220 ? -9.463 8.286 25.968 1.00 56.44 208 PRO B O 1
ATOM 3731 N N . HIS B 1 221 ? -10.390 8.883 24.013 1.00 54.28 209 HIS B N 1
ATOM 3732 C CA . HIS B 1 221 ? -9.398 9.917 23.710 1.00 53.16 209 HIS B CA 1
ATOM 3733 C C . HIS B 1 221 ? -10.188 11.213 23.617 1.00 51.78 209 HIS B C 1
ATOM 3734 O O . HIS B 1 221 ? -10.404 11.761 22.524 1.00 51.92 209 HIS B O 1
ATOM 3741 N N . PRO B 1 222 ? -10.667 11.723 24.796 1.00 49.78 210 PRO B N 1
ATOM 3742 C CA . PRO B 1 222 ? -11.655 12.758 24.746 1.00 48.60 210 PRO B CA 1
ATOM 3743 C C . PRO B 1 222 ? -11.114 14.160 24.410 1.00 48.78 210 PRO B C 1
ATOM 3744 O O . PRO B 1 222 ? -11.942 15.028 24.057 1.00 49.30 210 PRO B O 1
ATOM 3748 N N . PHE B 1 223 ? -9.768 14.364 24.466 1.00 46.73 211 PHE B N 1
ATOM 3749 C CA . PHE B 1 223 ? -9.161 15.693 24.467 1.00 45.92 211 PHE B CA 1
ATOM 3750 C C . PHE B 1 223 ? -8.059 15.730 23.477 1.00 47.32 211 PHE B C 1
ATOM 3751 O O . PHE B 1 223 ? -6.880 15.847 23.859 1.00 47.11 211 PHE B O 1
ATOM 3759 N N . PRO B 1 224 ? -8.425 15.640 22.202 1.00 48.27 212 PRO B N 1
ATOM 3760 C CA . PRO B 1 224 ? -7.441 15.613 21.165 1.00 47.71 212 PRO B CA 1
ATOM 3761 C C . PRO B 1 224 ? -6.620 16.860 21.067 1.00 47.02 212 PRO B C 1
ATOM 3762 O O . PRO B 1 224 ? -5.497 16.672 20.689 1.00 46.32 212 PRO B O 1
ATOM 3766 N N . THR B 1 225 ? -7.112 18.086 21.368 1.00 43.96 213 THR B N 1
ATOM 3767 C CA . THR B 1 225 ? -6.238 19.310 21.255 1.00 46.49 213 THR B CA 1
ATOM 3768 C C . THR B 1 225 ? -5.229 19.314 22.341 1.00 47.34 213 THR B C 1
ATOM 3769 O O . THR B 1 225 ? -4.062 19.798 22.216 1.00 47.92 213 THR B O 1
ATOM 3773 N N . MET B 1 226 ? -5.653 18.794 23.473 1.00 46.99 214 MET B N 1
ATOM 3774 C CA . MET B 1 226 ? -4.671 18.751 24.560 1.00 47.25 214 MET B CA 1
ATOM 3775 C C . MET B 1 226 ? -3.496 17.837 24.161 1.00 44.98 214 MET B C 1
ATOM 3776 O O . MET B 1 226 ? -2.437 18.252 24.277 1.00 44.35 214 MET B O 1
ATOM 3781 N N . VAL B 1 227 ? -3.697 16.626 23.679 1.00 44.94 215 VAL B N 1
ATOM 3782 C CA . VAL B 1 227 ? -2.677 15.812 23.045 1.00 47.96 215 VAL B CA 1
ATOM 3783 C C . VAL B 1 227 ? -1.724 16.498 21.936 1.00 48.18 215 VAL B C 1
ATOM 3784 O O . VAL B 1 227 ? -0.442 16.504 22.067 1.00 47.34 215 VAL B O 1
ATOM 3788 N N . ARG B 1 228 ? -2.326 17.138 20.931 1.00 48.11 216 ARG B N 1
ATOM 3789 C CA . ARG B 1 228 ? -1.593 17.945 19.928 1.00 50.05 216 ARG B CA 1
ATOM 3790 C C . ARG B 1 228 ? -0.612 18.929 20.595 1.00 47.91 216 ARG B C 1
ATOM 3791 O O . ARG B 1 228 ? 0.502 19.115 20.114 1.00 44.76 216 ARG B O 1
ATOM 3799 N N . ASP B 1 229 ? -1.075 19.598 21.651 1.00 45.48 217 ASP B N 1
ATOM 3800 C CA . ASP B 1 229 ? -0.338 20.675 22.265 1.00 43.86 217 ASP B CA 1
ATOM 3801 C C . ASP B 1 229 ? 0.875 20.153 22.997 1.00 43.19 217 ASP B C 1
ATOM 3802 O O . ASP B 1 229 ? 1.960 20.772 23.009 1.00 41.48 217 ASP B O 1
ATOM 3807 N N . PHE B 1 230 ? 0.677 19.005 23.612 1.00 42.12 218 PHE B N 1
ATOM 3808 C CA . PHE B 1 230 ? 1.744 18.372 24.321 1.00 43.02 218 PHE B CA 1
ATOM 3809 C C . PHE B 1 230 ? 2.882 18.171 23.232 1.00 42.63 218 PHE B C 1
ATOM 3810 O O . PHE B 1 230 ? 4.032 18.335 23.580 1.00 42.26 218 PHE B O 1
ATOM 3818 N N . GLN B 1 231 ? 2.544 17.818 21.970 1.00 41.04 219 GLN B N 1
ATOM 3819 C CA . GLN B 1 231 ? 3.573 17.697 20.897 1.00 41.29 219 GLN B CA 1
ATOM 3820 C C . GLN B 1 231 ? 4.414 18.911 20.639 1.00 40.94 219 GLN B C 1
ATOM 3821 O O . GLN B 1 231 ? 5.519 18.705 20.157 1.00 42.28 219 GLN B O 1
ATOM 3827 N N . ARG B 1 232 ? 3.966 20.134 20.987 1.00 39.63 220 ARG B N 1
ATOM 3828 C CA . ARG B 1 232 ? 4.745 21.396 20.664 1.00 38.87 220 ARG B CA 1
ATOM 3829 C C . ARG B 1 232 ? 5.998 21.495 21.440 1.00 37.63 220 ARG B C 1
ATOM 3830 O O . ARG B 1 232 ? 6.867 22.318 21.191 1.00 35.90 220 ARG B O 1
ATOM 3838 N N . ILE B 1 233 ? 6.059 20.720 22.499 1.00 37.22 221 ILE B N 1
ATOM 3839 C CA . ILE B 1 233 ? 7.309 20.589 23.307 1.00 36.90 221 ILE B CA 1
ATOM 3840 C C . ILE B 1 233 ? 8.628 20.171 22.514 1.00 32.53 221 ILE B C 1
ATOM 3841 O O . ILE B 1 233 ? 9.707 20.570 22.891 1.00 32.80 221 ILE B O 1
ATOM 3846 N N . ILE B 1 234 ? 8.475 19.502 21.389 1.00 31.88 222 ILE B N 1
ATOM 3847 C CA . ILE B 1 234 ? 9.495 19.047 20.502 1.00 30.93 222 ILE B CA 1
ATOM 3848 C C . ILE B 1 234 ? 10.148 20.211 19.956 1.00 28.18 222 ILE B C 1
ATOM 3849 O O . ILE B 1 234 ? 11.356 20.292 20.059 1.00 27.56 222 ILE B O 1
ATOM 3854 N N . GLY B 1 235 ? 9.368 21.211 19.528 1.00 31.08 223 GLY B N 1
ATOM 3855 C CA . GLY B 1 235 ? 9.929 22.440 18.924 1.00 31.25 223 GLY B CA 1
ATOM 3856 C C . GLY B 1 235 ? 10.423 23.324 19.984 1.00 32.31 223 GLY B C 1
ATOM 3857 O O . GLY B 1 235 ? 11.395 23.978 19.805 1.00 37.77 223 GLY B O 1
ATOM 3858 N N . MET B 1 236 ? 9.771 23.326 21.134 1.00 34.37 224 MET B N 1
ATOM 3859 C CA . MET B 1 236 ? 10.209 24.149 22.228 1.00 37.37 224 MET B CA 1
ATOM 3860 C C . MET B 1 236 ? 11.622 23.703 22.669 1.00 35.53 224 MET B C 1
ATOM 3861 O O . MET B 1 236 ? 12.519 24.544 22.882 1.00 32.62 224 MET B O 1
ATOM 3866 N N . GLU B 1 237 ? 11.806 22.375 22.762 1.00 32.23 225 GLU B N 1
ATOM 3867 C CA . GLU B 1 237 ? 13.120 21.847 23.235 1.00 29.58 225 GLU B CA 1
ATOM 3868 C C . GLU B 1 237 ? 14.114 22.130 22.090 1.00 28.46 225 GLU B C 1
ATOM 3869 O O . GLU B 1 237 ? 15.225 22.530 22.320 1.00 30.83 225 GLU B O 1
ATOM 3875 N N . ALA B 1 238 ? 13.692 21.914 20.850 1.00 28.41 226 ALA B N 1
ATOM 3876 C CA . ALA B 1 238 ? 14.669 21.936 19.658 1.00 28.52 226 ALA B CA 1
ATOM 3877 C C . ALA B 1 238 ? 15.124 23.411 19.489 1.00 29.59 226 ALA B C 1
ATOM 3878 O O . ALA B 1 238 ? 16.179 23.636 19.004 1.00 29.92 226 ALA B O 1
ATOM 3880 N N . ARG B 1 239 ? 14.280 24.394 19.865 1.00 30.67 227 ARG B N 1
ATOM 3881 C CA . ARG B 1 239 ? 14.676 25.837 19.648 1.00 31.98 227 ARG B CA 1
ATOM 3882 C C . ARG B 1 239 ? 15.770 26.201 20.613 1.00 34.53 227 ARG B C 1
ATOM 3883 O O . ARG B 1 239 ? 16.618 26.995 20.293 1.00 37.08 227 ARG B O 1
ATOM 3891 N N . VAL B 1 240 ? 15.717 25.706 21.868 1.00 36.64 228 VAL B N 1
ATOM 3892 C CA . VAL B 1 240 ? 16.847 25.896 22.846 1.00 35.26 228 VAL B CA 1
ATOM 3893 C C . VAL B 1 240 ? 18.053 25.125 22.329 1.00 33.89 228 VAL B C 1
ATOM 3894 O O . VAL B 1 240 ? 19.114 25.617 22.348 1.00 35.85 228 VAL B O 1
ATOM 3898 N N . GLN B 1 241 ? 17.915 23.883 21.881 1.00 34.43 229 GLN B N 1
ATOM 3899 C CA . GLN B 1 241 ? 19.103 23.059 21.584 1.00 31.43 229 GLN B CA 1
ATOM 3900 C C . GLN B 1 241 ? 19.845 23.591 20.371 1.00 31.02 229 GLN B C 1
ATOM 3901 O O . GLN B 1 241 ? 21.071 23.677 20.320 1.00 33.51 229 GLN B O 1
ATOM 3907 N N . ILE B 1 242 ? 19.133 23.970 19.343 1.00 32.02 230 ILE B N 1
ATOM 3908 C CA . ILE B 1 242 ? 19.838 24.364 18.076 1.00 31.30 230 ILE B CA 1
ATOM 3909 C C . ILE B 1 242 ? 20.637 25.688 18.326 1.00 31.67 230 ILE B C 1
ATOM 3910 O O . ILE B 1 242 ? 21.732 25.897 17.769 1.00 31.48 230 ILE B O 1
ATOM 3915 N N . GLN B 1 243 ? 20.098 26.575 19.162 1.00 28.70 231 GLN B N 1
ATOM 3916 C CA . GLN B 1 243 ? 20.882 27.835 19.422 1.00 31.33 231 GLN B CA 1
ATOM 3917 C C . GLN B 1 243 ? 22.033 27.563 20.300 1.00 30.48 231 GLN B C 1
ATOM 3918 O O . GLN B 1 243 ? 23.090 28.076 20.003 1.00 30.78 231 GLN B O 1
ATOM 3924 N N . GLY B 1 244 ? 21.891 26.677 21.286 1.00 31.52 232 GLY B N 1
ATOM 3925 C CA . GLY B 1 244 ? 23.123 26.248 22.018 1.00 32.30 232 GLY B CA 1
ATOM 3926 C C . GLY B 1 244 ? 24.132 25.414 21.187 1.00 37.85 232 GLY B C 1
ATOM 3927 O O . GLY B 1 244 ? 25.358 25.604 21.368 1.00 39.45 232 GLY B O 1
ATOM 3928 N N . GLN B 1 245 ? 23.680 24.439 20.348 1.00 36.10 233 GLN B N 1
ATOM 3929 C CA . GLN B 1 245 ? 24.600 23.606 19.599 1.00 34.88 233 GLN B CA 1
ATOM 3930 C C . GLN B 1 245 ? 25.090 24.324 18.355 1.00 37.53 233 GLN B C 1
ATOM 3931 O O . GLN B 1 245 ? 26.303 24.080 17.810 1.00 35.11 233 GLN B O 1
ATOM 3937 N N . ALA B 1 246 ? 24.206 25.190 17.799 1.00 37.41 234 ALA B N 1
ATOM 3938 C CA . ALA B 1 246 ? 24.645 25.770 16.511 1.00 36.18 234 ALA B CA 1
ATOM 3939 C C . ALA B 1 246 ? 25.001 27.301 16.664 1.00 38.54 234 ALA B C 1
ATOM 3940 O O . ALA B 1 246 ? 25.584 27.919 15.730 1.00 32.22 234 ALA B O 1
ATOM 3942 N N . GLY B 1 247 ? 24.638 27.884 17.833 1.00 37.06 235 GLY B N 1
ATOM 3943 C CA . GLY B 1 247 ? 25.077 29.211 18.137 1.00 37.96 235 GLY B CA 1
ATOM 3944 C C . GLY B 1 247 ? 24.077 30.201 17.516 1.00 41.06 235 GLY B C 1
ATOM 3945 O O . GLY B 1 247 ? 24.262 31.426 17.674 1.00 41.24 235 GLY B O 1
ATOM 3946 N N . ARG B 1 248 ? 23.015 29.716 16.836 1.00 38.57 236 ARG B N 1
ATOM 3947 C CA . ARG B 1 248 ? 21.891 30.649 16.384 1.00 37.91 236 ARG B CA 1
ATOM 3948 C C . ARG B 1 248 ? 20.667 29.819 16.082 1.00 37.60 236 ARG B C 1
ATOM 3949 O O . ARG B 1 248 ? 20.755 28.650 16.078 1.00 38.78 236 ARG B O 1
ATOM 3957 N N . LEU B 1 249 ? 19.571 30.477 15.790 1.00 37.27 237 LEU B N 1
ATOM 3958 C CA . LEU B 1 249 ? 18.393 29.951 15.092 1.00 37.93 237 LEU B CA 1
ATOM 3959 C C . LEU B 1 249 ? 18.669 29.339 13.646 1.00 36.68 237 LEU B C 1
ATOM 3960 O O . LEU B 1 249 ? 19.520 29.752 12.928 1.00 36.26 237 LEU B O 1
ATOM 3965 N N . PRO B 1 250 ? 17.983 28.239 13.277 1.00 36.86 238 PRO B N 1
ATOM 3966 C CA . PRO B 1 250 ? 18.267 27.557 12.045 1.00 33.50 238 PRO B CA 1
ATOM 3967 C C . PRO B 1 250 ? 17.729 28.345 10.731 1.00 35.47 238 PRO B C 1
ATOM 3968 O O . PRO B 1 250 ? 16.877 29.296 10.847 1.00 37.28 238 PRO B O 1
ATOM 3972 N N . ASP B 1 251 ? 18.220 27.998 9.532 1.00 33.10 239 ASP B N 1
ATOM 3973 C CA . ASP B 1 251 ? 17.689 28.454 8.284 1.00 34.09 239 ASP B CA 1
ATOM 3974 C C . ASP B 1 251 ? 16.355 27.819 8.026 1.00 35.28 239 ASP B C 1
ATOM 3975 O O . ASP B 1 251 ? 15.612 28.292 7.241 1.00 35.15 239 ASP B O 1
ATOM 3980 N N . ALA B 1 252 ? 16.072 26.689 8.697 1.00 34.75 240 ALA B N 1
ATOM 3981 C CA . ALA B 1 252 ? 14.956 25.848 8.324 1.00 35.13 240 ALA B CA 1
ATOM 3982 C C . ALA B 1 252 ? 14.757 24.828 9.352 1.00 34.09 240 ALA B C 1
ATOM 3983 O O . ALA B 1 252 ? 15.747 24.294 9.857 1.00 33.38 240 ALA B O 1
ATOM 3985 N N . VAL B 1 253 ? 13.485 24.494 9.549 1.00 34.05 241 VAL B N 1
ATOM 3986 C CA . VAL B 1 253 ? 13.019 23.419 10.414 1.00 33.41 241 VAL B CA 1
ATOM 3987 C C . VAL B 1 253 ? 12.028 22.687 9.538 1.00 35.37 241 VAL B C 1
ATOM 3988 O O . VAL B 1 253 ? 11.111 23.370 8.952 1.00 32.41 241 VAL B O 1
ATOM 3992 N N . VAL B 1 254 ? 12.156 21.320 9.513 1.00 32.24 242 VAL B N 1
ATOM 3993 C CA . VAL B 1 254 ? 11.599 20.530 8.379 1.00 31.55 242 VAL B CA 1
ATOM 3994 C C . VAL B 1 254 ? 10.937 19.281 9.084 1.00 31.05 242 VAL B C 1
ATOM 3995 O O . VAL B 1 254 ? 11.421 18.823 10.149 1.00 26.53 242 VAL B O 1
ATOM 3999 N N . ALA B 1 255 ? 9.794 18.811 8.587 1.00 30.82 243 ALA B N 1
ATOM 4000 C CA . ALA B 1 255 ? 9.149 17.640 9.158 1.00 33.60 243 ALA B CA 1
ATOM 4001 C C . ALA B 1 255 ? 8.403 16.921 8.027 1.00 35.84 243 ALA B C 1
ATOM 4002 O O . ALA B 1 255 ? 8.043 17.585 7.062 1.00 37.79 243 ALA B O 1
ATOM 4004 N N . CYS B 1 256 ? 8.213 15.571 8.106 1.00 38.65 244 CYS B N 1
ATOM 4005 C CA . CYS B 1 256 ? 7.296 14.873 7.181 1.00 39.09 244 CYS B CA 1
ATOM 4006 C C . CYS B 1 256 ? 5.850 15.100 7.711 1.00 41.99 244 CYS B C 1
ATOM 4007 O O . CYS B 1 256 ? 5.512 15.007 8.908 1.00 39.51 244 CYS B O 1
ATOM 4010 N N . VAL B 1 257 ? 4.995 15.518 6.821 1.00 44.06 245 VAL B N 1
ATOM 4011 C CA . VAL B 1 257 ? 3.634 15.935 7.217 1.00 49.70 245 VAL B CA 1
ATOM 4012 C C . VAL B 1 257 ? 2.631 14.748 7.481 1.00 52.72 245 VAL B C 1
ATOM 4013 O O . VAL B 1 257 ? 1.589 14.942 8.150 1.00 51.84 245 VAL B O 1
ATOM 4017 N N . GLY B 1 258 ? 2.927 13.526 6.949 1.00 54.05 246 GLY B N 1
ATOM 4018 C CA . GLY B 1 258 ? 2.138 12.313 7.306 1.00 54.74 246 GLY B CA 1
ATOM 4019 C C . GLY B 1 258 ? 2.468 11.732 8.669 1.00 56.75 246 GLY B C 1
ATOM 4020 O O . GLY B 1 258 ? 1.880 10.699 9.057 1.00 58.47 246 GLY B O 1
ATOM 4021 N N . GLY B 1 259 ? 3.392 12.351 9.426 1.00 56.59 247 GLY B N 1
ATOM 4022 C CA . GLY B 1 259 ? 3.534 11.975 10.850 1.00 55.94 247 GLY B CA 1
ATOM 4023 C C . GLY B 1 259 ? 2.449 12.603 11.740 1.00 57.23 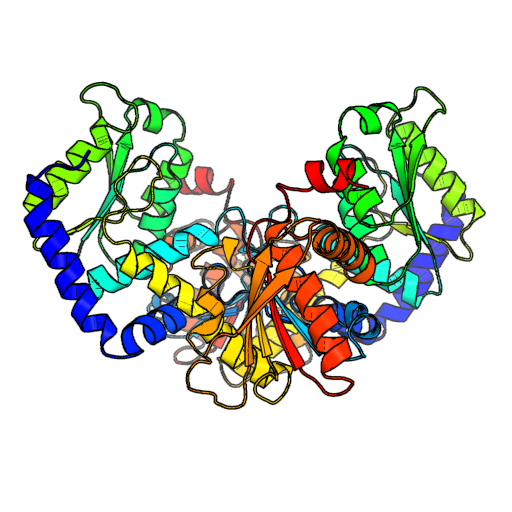247 GLY B C 1
ATOM 4024 O O . GLY B 1 259 ? 2.356 12.383 12.967 1.00 56.00 247 GLY B O 1
ATOM 4025 N N . GLY B 1 260 ? 1.621 13.440 11.132 1.00 58.03 248 GLY B N 1
ATOM 4026 C CA . GLY B 1 260 ? 0.614 14.159 11.909 1.00 59.17 248 GLY B CA 1
ATOM 4027 C C . GLY B 1 260 ? 1.308 14.978 12.993 1.00 60.40 248 GLY B C 1
ATOM 4028 O O . GLY B 1 260 ? 2.374 15.571 12.721 1.00 57.68 248 GLY B O 1
ATOM 4029 N N . SER B 1 261 ? 0.714 15.036 14.200 1.00 60.49 249 SER B N 1
ATOM 4030 C CA . SER B 1 261 ? 1.092 16.137 15.082 1.00 63.17 249 SER B CA 1
ATOM 4031 C C . SER B 1 261 ? 2.123 15.476 15.889 1.00 63.63 249 SER B C 1
ATOM 4032 O O . SER B 1 261 ? 1.904 14.365 16.363 1.00 65.40 249 SER B O 1
ATOM 4035 N N . ASN B 1 262 ? 3.287 16.061 16.038 1.00 63.05 250 ASN B N 1
ATOM 4036 C CA . ASN B 1 262 ? 4.339 15.144 16.547 1.00 62.16 250 ASN B CA 1
ATOM 4037 C C . ASN B 1 262 ? 5.427 14.898 15.527 1.00 59.54 250 ASN B C 1
ATOM 4038 O O . ASN B 1 262 ? 6.616 14.749 15.903 1.00 59.31 250 ASN B O 1
ATOM 4043 N N . ALA B 1 263 ? 5.015 14.765 14.272 1.00 55.25 251 ALA B N 1
ATOM 4044 C CA . ALA B 1 263 ? 5.885 15.235 13.262 1.00 52.20 251 ALA B CA 1
ATOM 4045 C C . ALA B 1 263 ? 5.760 16.813 13.131 1.00 51.47 251 ALA B C 1
ATOM 4046 O O . ALA B 1 263 ? 6.757 17.549 13.315 1.00 48.59 251 ALA B O 1
ATOM 4048 N N . ILE B 1 264 ? 4.558 17.330 12.928 1.00 49.79 252 ILE B N 1
ATOM 4049 C CA . ILE B 1 264 ? 4.261 18.809 12.815 1.00 51.20 252 ILE B CA 1
ATOM 4050 C C . ILE B 1 264 ? 4.511 19.602 14.112 1.00 47.02 252 ILE B C 1
ATOM 4051 O O . ILE B 1 264 ? 4.821 20.777 14.070 1.00 47.15 252 ILE B O 1
ATOM 4056 N N . GLY B 1 265 ? 4.440 18.941 15.278 1.00 45.61 253 GLY B N 1
ATOM 4057 C CA . GLY B 1 265 ? 4.765 19.580 16.564 1.00 40.67 253 GLY B CA 1
ATOM 4058 C C . GLY B 1 265 ? 6.107 20.344 16.724 1.00 39.18 253 GLY B C 1
ATOM 4059 O O . GLY B 1 265 ? 6.249 21.218 17.633 1.00 38.42 253 GLY B O 1
ATOM 4060 N N . ILE B 1 266 ? 7.101 20.019 15.896 1.00 35.09 254 ILE B N 1
ATOM 4061 C CA . ILE B 1 266 ? 8.345 20.738 15.944 1.00 32.25 254 ILE B CA 1
ATOM 4062 C C . ILE B 1 266 ? 8.145 22.230 15.449 1.00 32.94 254 ILE B C 1
ATOM 4063 O O . ILE B 1 266 ? 8.909 23.095 15.828 1.00 33.35 254 ILE B O 1
ATOM 4068 N N . PHE B 1 267 ? 7.110 22.539 14.695 1.00 30.78 255 PHE B N 1
ATOM 4069 C CA . PHE B 1 267 ? 7.048 23.900 14.064 1.00 34.05 255 PHE B CA 1
ATOM 4070 C C . PHE B 1 267 ? 6.682 25.106 14.932 1.00 35.61 255 PHE B C 1
ATOM 4071 O O . PHE B 1 267 ? 7.209 26.209 14.668 1.00 37.05 255 PHE B O 1
ATOM 4079 N N . HIS B 1 268 ? 5.826 24.885 15.964 1.00 37.11 256 HIS B N 1
ATOM 4080 C CA . HIS B 1 268 ? 5.047 25.888 16.646 1.00 36.07 256 HIS B CA 1
ATOM 4081 C C . HIS B 1 268 ? 5.941 26.889 17.332 1.00 38.04 256 HIS B C 1
ATOM 4082 O O . HIS B 1 268 ? 5.702 28.093 17.210 1.00 35.79 256 HIS B O 1
ATOM 4089 N N . ALA B 1 269 ? 7.007 26.425 17.999 1.00 34.75 257 ALA B N 1
ATOM 4090 C CA . ALA B 1 269 ? 7.928 27.324 18.641 1.00 35.75 257 ALA B CA 1
ATOM 4091 C C . ALA B 1 269 ? 8.764 28.306 17.769 1.00 35.31 257 ALA B C 1
ATOM 4092 O O . ALA B 1 269 ? 9.319 29.237 18.303 1.00 38.48 257 ALA B O 1
ATOM 4094 N N . PHE B 1 270 ? 8.884 28.050 16.480 1.00 36.65 258 PHE B N 1
ATOM 4095 C CA . PHE B 1 270 ? 9.520 28.876 15.420 1.00 35.82 258 PHE B CA 1
ATOM 4096 C C . PHE B 1 270 ? 8.525 29.751 14.605 1.00 37.59 258 PHE B C 1
ATOM 4097 O O . PHE B 1 270 ? 8.925 30.346 13.516 1.00 40.32 258 PHE B O 1
ATOM 4105 N N . LEU B 1 271 ? 7.271 29.880 15.040 1.00 39.45 259 LEU B N 1
ATOM 4106 C CA . LEU B 1 271 ? 6.324 30.610 14.128 1.00 41.53 259 LEU B CA 1
ATOM 4107 C C . LEU B 1 271 ? 6.669 32.086 14.077 1.00 40.38 259 LEU B C 1
ATOM 4108 O O . LEU B 1 271 ? 6.635 32.635 12.996 1.00 39.81 259 LEU B O 1
ATOM 4113 N N . ASP B 1 272 ? 7.097 32.639 15.206 1.00 40.08 260 ASP B N 1
ATOM 4114 C CA . ASP B 1 272 ? 7.429 34.071 15.274 1.00 43.92 260 ASP B CA 1
ATOM 4115 C C . ASP B 1 272 ? 8.875 34.413 14.952 1.00 42.22 260 ASP B C 1
ATOM 4116 O O . ASP B 1 272 ? 9.310 35.505 15.272 1.00 42.75 260 ASP B O 1
ATOM 4121 N N . ASP B 1 273 ? 9.602 33.449 14.330 1.00 42.31 261 ASP B N 1
ATOM 4122 C CA . ASP B 1 273 ? 11.006 33.610 13.937 1.00 41.34 261 ASP B CA 1
ATOM 4123 C C . ASP B 1 273 ? 10.915 33.737 12.396 1.00 44.34 261 ASP B C 1
ATOM 4124 O O . ASP B 1 273 ? 10.988 32.761 11.666 1.00 42.82 261 ASP B O 1
ATOM 4129 N N . PRO B 1 274 ? 10.731 34.979 11.908 1.00 45.46 262 PRO B N 1
ATOM 4130 C CA . PRO B 1 274 ? 10.595 35.355 10.537 1.00 46.48 262 PRO B CA 1
ATOM 4131 C C . PRO B 1 274 ? 11.751 34.831 9.636 1.00 46.43 262 PRO B C 1
ATOM 4132 O O . PRO B 1 274 ? 11.465 34.444 8.450 1.00 48.07 262 PRO B O 1
ATOM 4136 N N . GLY B 1 275 ? 12.999 34.855 10.110 1.00 41.61 263 GLY B N 1
ATOM 4137 C CA . GLY B 1 275 ? 14.063 34.198 9.325 1.00 39.97 263 GLY B CA 1
ATOM 4138 C C . GLY B 1 275 ? 14.056 32.655 9.130 1.00 38.54 263 GLY B C 1
ATOM 4139 O O . GLY B 1 275 ? 14.832 32.160 8.331 1.00 39.87 263 GLY B O 1
ATOM 4140 N N . VAL B 1 276 ? 13.221 31.929 9.835 1.00 35.10 264 VAL B N 1
ATOM 4141 C CA . VAL B 1 276 ? 13.303 30.445 9.874 1.00 34.53 264 VAL B CA 1
ATOM 4142 C C . VAL B 1 276 ? 12.283 29.898 8.893 1.00 33.76 264 VAL B C 1
ATOM 4143 O O . VAL B 1 276 ? 11.164 30.007 9.163 1.00 35.99 264 VAL B O 1
ATOM 4147 N N . ARG B 1 277 ? 12.678 29.263 7.818 1.00 34.09 265 ARG B N 1
ATOM 4148 C CA . ARG B 1 277 ? 11.681 28.586 6.974 1.00 37.84 265 ARG B CA 1
ATOM 4149 C C . ARG B 1 277 ? 11.127 27.306 7.616 1.00 38.50 265 ARG B C 1
ATOM 4150 O O . ARG B 1 277 ? 11.857 26.544 8.218 1.00 38.34 265 ARG B O 1
ATOM 4158 N N . LEU B 1 278 ? 9.824 27.084 7.456 1.00 37.82 266 LEU B N 1
ATOM 4159 C CA . LEU B 1 278 ? 9.154 25.948 7.996 1.00 37.57 266 LEU B CA 1
ATOM 4160 C C . LEU B 1 278 ? 8.678 25.168 6.777 1.00 38.62 266 LEU B C 1
ATOM 4161 O O . LEU B 1 278 ? 7.997 25.738 5.859 1.00 37.80 266 LEU B O 1
ATOM 4166 N N . VAL B 1 279 ? 9.161 23.928 6.635 1.00 36.43 267 VAL B N 1
ATOM 4167 C CA . VAL B 1 279 ? 8.887 23.169 5.357 1.00 33.30 267 VAL B CA 1
ATOM 4168 C C . VAL B 1 279 ? 8.364 21.772 5.706 1.00 34.32 267 VAL B C 1
ATOM 4169 O O . VAL B 1 279 ? 8.960 21.020 6.521 1.00 33.11 267 VAL B O 1
ATOM 4173 N N . GLY B 1 280 ? 7.183 21.437 5.235 1.00 34.06 268 GLY B N 1
ATOM 4174 C CA . GLY B 1 280 ? 6.557 20.154 5.619 1.00 36.06 268 GLY B CA 1
ATOM 4175 C C . GLY B 1 280 ? 6.691 19.298 4.357 1.00 37.70 268 GLY B C 1
ATOM 4176 O O . GLY B 1 280 ? 6.261 19.705 3.255 1.00 37.08 268 GLY B O 1
ATOM 4177 N N . PHE B 1 281 ? 7.314 18.142 4.468 1.00 35.88 269 PHE B N 1
ATOM 4178 C CA . PHE B 1 281 ? 7.482 17.338 3.279 1.00 36.07 269 PHE B CA 1
ATOM 4179 C C . PHE B 1 281 ? 6.382 16.308 3.084 1.00 35.71 269 PHE B C 1
ATOM 4180 O O . PHE B 1 281 ? 6.090 15.515 3.970 1.00 35.00 269 PHE B O 1
ATOM 4188 N N . GLU B 1 282 ? 5.760 16.365 1.911 1.00 20.00 270 GLU B N 1
ATOM 4189 C CA . GLU B 1 282 ? 4.597 15.556 1.577 1.00 20.00 270 GLU B CA 1
ATOM 4190 C C . GLU B 1 282 ? 5.102 14.328 0.821 1.00 20.00 270 GLU B C 1
ATOM 4191 O O . GLU B 1 282 ? 5.931 14.442 -0.073 1.00 39.85 270 GLU B O 1
ATOM 4197 N N . ALA B 1 283 ? 4.608 13.155 1.186 1.00 43.34 271 ALA B N 1
ATOM 4198 C CA . ALA B 1 283 ? 4.967 11.940 0.473 1.00 47.23 271 ALA B CA 1
ATOM 4199 C C . ALA B 1 283 ? 4.190 11.821 -0.829 1.00 51.15 271 ALA B C 1
ATOM 4200 O O . ALA B 1 283 ? 2.973 11.930 -0.836 1.00 54.25 271 ALA B O 1
ATOM 4202 N N . ALA B 1 284 ? 4.904 11.593 -1.924 1.00 54.89 272 ALA B N 1
ATOM 4203 C CA . ALA B 1 284 ? 4.353 11.746 -3.259 1.00 57.97 272 ALA B CA 1
ATOM 4204 C C . ALA B 1 284 ? 4.411 10.475 -4.105 1.00 61.73 272 ALA B C 1
ATOM 4205 O O . ALA B 1 284 ? 3.529 10.302 -4.974 1.00 64.05 272 ALA B O 1
ATOM 4207 N N . GLY B 1 285 ? 5.428 9.605 -3.924 1.00 64.02 273 GLY B N 1
ATOM 4208 C CA . GLY B 1 285 ? 5.751 8.508 -4.879 1.00 65.36 273 GLY B CA 1
ATOM 4209 C C . GLY B 1 285 ? 5.670 8.885 -6.375 1.00 68.89 273 GLY B C 1
ATOM 4210 O O . GLY B 1 285 ? 4.686 9.523 -6.846 1.00 68.59 273 GLY B O 1
ATOM 4211 N N . ASP B 1 286 ? 6.744 8.556 -7.110 1.00 71.36 274 ASP B N 1
ATOM 4212 C CA . ASP B 1 286 ? 6.780 8.326 -8.607 1.00 73.44 274 ASP B CA 1
ATOM 4213 C C . ASP B 1 286 ? 7.115 9.502 -9.545 1.00 73.53 274 ASP B C 1
ATOM 4214 O O . ASP B 1 286 ? 6.454 9.680 -10.588 1.00 73.79 274 ASP B O 1
ATOM 4219 N N . ARG B 1 347 ? 2.794 30.682 5.839 1.00 44.09 335 ARG B N 1
ATOM 4220 C CA . ARG B 1 347 ? 3.925 30.407 6.813 1.00 47.20 335 ARG B CA 1
ATOM 4221 C C . ARG B 1 347 ? 4.778 29.061 6.695 1.00 46.28 335 ARG B C 1
ATOM 4222 O O . ARG B 1 347 ? 6.044 29.069 6.740 1.00 50.02 335 ARG B O 1
ATOM 4230 N N . VAL B 1 348 ? 4.101 27.925 6.623 1.00 44.40 336 VAL B N 1
ATOM 4231 C CA . VAL B 1 348 ? 4.689 26.699 6.172 1.00 42.20 336 VAL B CA 1
ATOM 4232 C C . VAL B 1 348 ? 4.671 26.469 4.673 1.00 44.87 336 VAL B C 1
ATOM 4233 O O . VAL B 1 348 ? 3.655 26.604 4.006 1.00 44.52 336 VAL B O 1
ATOM 4237 N N . ASP B 1 349 ? 5.848 26.247 4.108 1.00 45.47 337 ASP B N 1
ATOM 4238 C CA . ASP B 1 349 ? 5.921 25.791 2.746 1.00 47.46 337 ASP B CA 1
ATOM 4239 C C . ASP B 1 349 ? 5.773 24.250 2.706 1.00 47.25 337 ASP B C 1
ATOM 4240 O O . ASP B 1 349 ? 6.531 23.585 3.452 1.00 46.24 337 ASP B O 1
ATOM 4245 N N . TYR B 1 350 ? 4.936 23.712 1.788 1.00 45.64 338 TYR B N 1
ATOM 4246 C CA . TYR B 1 350 ? 4.743 22.267 1.590 1.00 45.04 338 TYR B CA 1
ATOM 4247 C C . TYR B 1 350 ? 5.402 21.782 0.332 1.00 45.87 338 TYR B C 1
ATOM 4248 O O . TYR B 1 350 ? 5.271 22.422 -0.671 1.00 47.32 338 TYR B O 1
ATOM 4257 N N . ARG B 1 351 ? 6.140 20.677 0.355 1.00 44.92 339 ARG B N 1
ATOM 4258 C CA . ARG B 1 351 ? 6.893 20.248 -0.858 1.00 46.45 339 ARG B CA 1
ATOM 4259 C C . ARG B 1 351 ? 6.850 18.713 -0.944 1.00 43.23 339 ARG B C 1
ATOM 4260 O O . ARG B 1 351 ? 6.844 18.044 0.095 1.00 42.48 339 ARG B O 1
ATOM 4268 N N . PRO B 1 352 ? 6.780 18.172 -2.182 1.00 42.68 340 PRO B N 1
ATOM 4269 C CA . PRO B 1 352 ? 6.629 16.783 -2.376 1.00 40.31 340 PRO B CA 1
ATOM 4270 C C . PRO B 1 352 ? 8.018 16.021 -2.379 1.00 39.53 340 PRO B C 1
ATOM 4271 O O . PRO B 1 352 ? 9.054 16.537 -2.760 1.00 40.24 340 PRO B O 1
ATOM 4275 N N . ILE B 1 353 ? 8.019 14.796 -1.918 1.00 38.98 341 ILE B N 1
ATOM 4276 C CA . ILE B 1 353 ? 9.230 13.990 -1.834 1.00 37.66 341 ILE B CA 1
ATOM 4277 C C . ILE B 1 353 ? 8.791 12.600 -2.342 1.00 37.36 341 ILE B C 1
ATOM 4278 O O . ILE B 1 353 ? 7.808 12.088 -1.881 1.00 34.34 341 ILE B O 1
ATOM 4283 N N . THR B 1 354 ? 9.410 12.054 -3.360 1.00 39.24 342 THR B N 1
ATOM 4284 C CA . THR B 1 354 ? 8.882 10.726 -3.971 1.00 40.70 342 THR B CA 1
ATOM 4285 C C . THR B 1 354 ? 9.426 9.518 -3.226 1.00 41.74 342 THR B C 1
ATOM 4286 O O . THR B 1 354 ? 10.179 9.657 -2.263 1.00 40.85 342 THR B O 1
ATOM 4290 N N . ASP B 1 355 ? 9.059 8.317 -3.661 1.00 43.67 343 ASP B N 1
ATOM 4291 C CA . ASP B 1 355 ? 9.365 7.111 -2.902 1.00 43.93 343 ASP B CA 1
ATOM 4292 C C . ASP B 1 355 ? 10.817 6.931 -3.083 1.00 43.74 343 ASP B C 1
ATOM 4293 O O . ASP B 1 355 ? 11.590 6.608 -2.167 1.00 45.23 343 ASP B O 1
ATOM 4298 N N . SER B 1 356 ? 11.239 7.137 -4.293 1.00 42.59 344 SER B N 1
ATOM 4299 C CA . SER B 1 356 ? 12.647 6.979 -4.541 1.00 43.44 344 SER B CA 1
ATOM 4300 C C . SER B 1 356 ? 13.530 7.881 -3.706 1.00 41.75 344 SER B C 1
ATOM 4301 O O . SER B 1 356 ? 14.578 7.461 -3.300 1.00 43.44 344 SER B O 1
ATOM 4304 N N . GLU B 1 357 ? 13.188 9.160 -3.626 1.00 40.74 345 GLU B N 1
ATOM 4305 C CA . GLU B 1 357 ? 13.992 10.093 -2.968 1.00 39.20 345 GLU B CA 1
ATOM 4306 C C . GLU B 1 357 ? 14.026 9.718 -1.470 1.00 39.30 345 GLU B C 1
ATOM 4307 O O . GLU B 1 357 ? 15.079 9.743 -0.859 1.00 36.37 345 GLU B O 1
ATOM 4313 N N . ALA B 1 358 ? 12.857 9.416 -0.876 1.00 39.59 346 ALA B N 1
ATOM 4314 C CA . ALA B 1 358 ? 12.777 8.924 0.528 1.00 38.86 346 ALA B CA 1
ATOM 4315 C C . ALA B 1 358 ? 13.665 7.698 0.713 1.00 38.68 346 ALA B C 1
ATOM 4316 O O . ALA B 1 358 ? 14.480 7.592 1.676 1.00 36.51 346 ALA B O 1
ATOM 4318 N N . MET B 1 359 ? 13.502 6.754 -0.217 1.00 39.88 347 MET B N 1
ATOM 4319 C CA . MET B 1 359 ? 14.249 5.496 -0.120 1.00 39.56 347 MET B CA 1
ATOM 4320 C C . MET B 1 359 ? 15.732 5.706 -0.135 1.00 39.06 347 MET B C 1
ATOM 4321 O O . MET B 1 359 ? 16.397 5.206 0.781 1.00 41.10 347 MET B O 1
ATOM 4326 N N . ASP B 1 360 ? 16.240 6.461 -1.088 1.00 39.16 348 ASP B N 1
ATOM 4327 C CA . ASP B 1 360 ? 17.672 6.754 -1.168 1.00 41.39 348 ASP B CA 1
ATOM 4328 C C . ASP B 1 360 ? 18.167 7.472 0.121 1.00 40.80 348 ASP B C 1
ATOM 4329 O O . ASP B 1 360 ? 19.291 7.300 0.531 1.00 38.20 348 ASP B O 1
ATOM 4334 N N . ALA B 1 361 ? 17.313 8.327 0.723 1.00 38.11 349 ALA B N 1
ATOM 4335 C CA . ALA B 1 361 ? 17.759 8.996 1.933 1.00 35.87 349 ALA B CA 1
ATOM 4336 C C . ALA B 1 361 ? 17.761 7.968 3.060 1.00 32.80 349 ALA B C 1
ATOM 4337 O O . ALA B 1 361 ? 18.500 8.066 3.983 1.00 33.87 349 ALA B O 1
ATOM 4339 N N . PHE B 1 362 ? 16.845 7.057 3.036 1.00 31.76 350 PHE B N 1
ATOM 4340 C CA . PHE B 1 362 ? 16.746 6.089 4.111 1.00 31.97 350 PHE B CA 1
ATOM 4341 C C . PHE B 1 362 ? 18.088 5.369 4.165 1.00 33.91 350 PHE B C 1
ATOM 4342 O O . PHE B 1 362 ? 18.773 5.380 5.173 1.00 33.92 350 PHE B O 1
ATOM 4350 N N . GLY B 1 363 ? 18.539 4.822 3.016 1.00 35.53 351 GLY B N 1
ATOM 4351 C CA . GLY B 1 363 ? 19.796 4.114 2.934 1.00 32.81 351 GLY B CA 1
ATOM 4352 C C . GLY B 1 363 ? 21.021 4.951 3.177 1.00 34.28 351 GLY B C 1
ATOM 4353 O O . GLY B 1 363 ? 21.946 4.509 3.877 1.00 34.72 351 GLY B O 1
ATOM 4354 N N . LEU B 1 364 ? 21.109 6.173 2.634 1.00 33.14 352 LEU B N 1
ATOM 4355 C CA . LEU B 1 364 ? 22.235 7.048 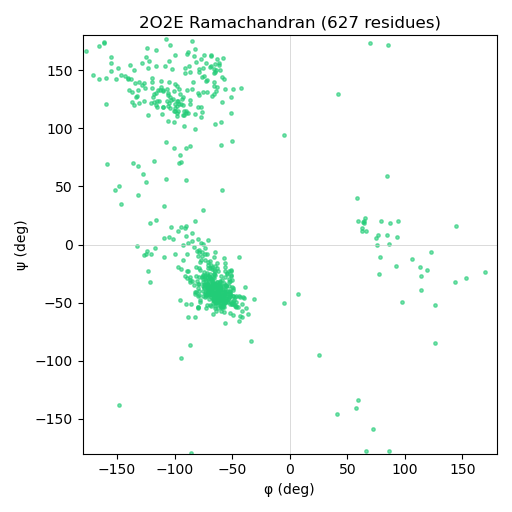2.941 1.00 32.03 352 LEU B CA 1
ATOM 4356 C C . LEU B 1 364 ? 22.394 7.296 4.425 1.00 31.79 352 LEU B C 1
ATOM 4357 O O . LEU B 1 364 ? 23.545 7.331 4.976 1.00 34.33 352 LEU B O 1
ATOM 4362 N N . LEU B 1 365 ? 21.265 7.449 5.149 1.00 32.61 353 LEU B N 1
ATOM 4363 C CA . LEU B 1 365 ? 21.294 7.786 6.618 1.00 29.85 353 LEU B CA 1
ATOM 4364 C C . LEU B 1 365 ? 21.826 6.565 7.328 1.00 31.35 353 LEU B C 1
ATOM 4365 O O . LEU B 1 365 ? 22.591 6.724 8.263 1.00 33.77 353 LEU B O 1
ATOM 4370 N N . CYS B 1 366 ? 21.455 5.325 6.909 1.00 30.49 354 CYS B N 1
ATOM 4371 C CA . CYS B 1 366 ? 21.912 4.109 7.544 1.00 29.67 354 CYS B CA 1
ATOM 4372 C C . CYS B 1 366 ? 23.341 4.092 7.258 1.00 29.52 354 CYS B C 1
ATOM 4373 O O . CYS B 1 366 ? 24.162 3.845 8.118 1.00 31.68 354 CYS B O 1
ATOM 4376 N N . ARG B 1 367 ? 23.742 4.270 6.006 1.00 32.83 355 ARG B N 1
ATOM 4377 C CA . ARG B 1 367 ? 25.230 4.165 5.708 1.00 31.49 355 ARG B CA 1
ATOM 4378 C C . ARG B 1 367 ? 26.133 5.315 6.239 1.00 29.64 355 ARG B C 1
ATOM 4379 O O . ARG B 1 367 ? 27.269 5.146 6.535 1.00 31.78 355 ARG B O 1
ATOM 4387 N N . MET B 1 368 ? 25.645 6.537 6.257 1.00 30.49 356 MET B N 1
ATOM 4388 C CA . MET B 1 368 ? 26.465 7.697 6.707 1.00 29.96 356 MET B CA 1
ATOM 4389 C C . MET B 1 368 ? 26.424 7.755 8.237 1.00 29.67 356 MET B C 1
ATOM 4390 O O . MET B 1 368 ? 27.437 8.041 8.803 1.00 30.77 356 MET B O 1
ATOM 4395 N N . GLU B 1 369 ? 25.313 7.533 8.907 1.00 29.30 357 GLU B N 1
ATOM 4396 C CA . GLU B 1 369 ? 25.333 7.788 10.362 1.00 29.97 357 GLU B CA 1
ATOM 4397 C C . GLU B 1 369 ? 24.990 6.500 11.165 1.00 30.96 357 GLU B C 1
ATOM 4398 O O . GLU B 1 369 ? 25.011 6.462 12.419 1.00 31.14 357 GLU B O 1
ATOM 4404 N N . GLY B 1 370 ? 24.576 5.457 10.471 1.00 30.39 358 GLY B N 1
ATOM 4405 C CA . GLY B 1 370 ? 24.295 4.226 11.193 1.00 31.39 358 GLY B CA 1
ATOM 4406 C C . GLY B 1 370 ? 22.912 4.344 11.866 1.00 31.82 358 GLY B C 1
ATOM 4407 O O . GLY B 1 370 ? 22.567 3.575 12.722 1.00 28.82 358 GLY B O 1
ATOM 4408 N N . ILE B 1 371 ? 22.061 5.255 11.397 1.00 30.40 359 ILE B N 1
ATOM 4409 C CA . ILE B 1 371 ? 20.749 5.350 12.008 1.00 29.12 359 ILE B CA 1
ATOM 4410 C C . ILE B 1 371 ? 19.712 4.908 11.019 1.00 29.57 359 ILE B C 1
ATOM 4411 O O . ILE B 1 371 ? 19.683 5.435 9.925 1.00 28.33 359 ILE B O 1
ATOM 4416 N N . ILE B 1 372 ? 18.778 4.037 11.471 1.00 30.27 360 ILE B N 1
ATOM 4417 C CA . ILE B 1 372 ? 17.788 3.358 10.560 1.00 32.99 360 ILE B CA 1
ATOM 4418 C C . ILE B 1 372 ? 16.515 4.078 10.847 1.00 34.74 360 ILE B C 1
ATOM 4419 O O . ILE B 1 372 ? 16.003 3.887 11.965 1.00 34.52 360 ILE B O 1
ATOM 4424 N N . PRO B 1 373 ? 16.051 4.986 9.870 1.00 33.42 361 PRO B N 1
ATOM 4425 C CA . PRO B 1 373 ? 14.923 5.848 10.098 1.00 32.37 361 PRO B CA 1
ATOM 4426 C C . PRO B 1 373 ? 13.613 5.055 9.814 1.00 35.62 361 PRO B C 1
ATOM 4427 O O . PRO B 1 373 ? 13.678 3.974 9.116 1.00 39.29 361 PRO B O 1
ATOM 4431 N N . ALA B 1 374 ? 12.463 5.531 10.306 1.00 33.17 362 ALA B N 1
ATOM 4432 C CA . ALA B 1 374 ? 11.155 5.229 9.757 1.00 35.44 362 ALA B CA 1
ATOM 4433 C C . ALA B 1 374 ? 11.030 5.804 8.317 1.00 36.63 362 ALA B C 1
ATOM 4434 O O . ALA B 1 374 ? 11.715 6.823 7.998 1.00 36.57 362 ALA B O 1
ATOM 4436 N N . ILE B 1 375 ? 10.248 5.141 7.438 1.00 35.14 363 ILE B N 1
ATOM 4437 C CA . ILE B 1 375 ? 10.096 5.651 6.097 1.00 36.15 363 ILE B CA 1
ATOM 4438 C C . ILE B 1 375 ? 9.580 7.142 6.094 1.00 36.29 363 ILE B C 1
ATOM 4439 O O . ILE B 1 375 ? 10.038 7.948 5.337 1.00 32.72 363 ILE B O 1
ATOM 4444 N N . GLU B 1 376 ? 8.740 7.439 7.071 1.00 37.26 364 GLU B N 1
ATOM 4445 C CA . GLU B 1 376 ? 8.289 8.800 7.443 1.00 40.62 364 GLU B CA 1
ATOM 4446 C C . GLU B 1 376 ? 9.493 9.743 7.659 1.00 37.56 364 GLU B C 1
ATOM 4447 O O . GLU B 1 376 ? 9.566 10.725 7.041 1.00 37.96 364 GLU B O 1
ATOM 4453 N N . SER B 1 377 ? 10.397 9.436 8.568 1.00 35.06 365 SER B N 1
ATOM 4454 C CA . SER B 1 377 ? 11.543 10.237 8.766 1.00 35.94 365 SER B CA 1
ATOM 4455 C C . SER B 1 377 ? 12.351 10.301 7.526 1.00 35.96 365 SER B C 1
ATOM 4456 O O . SER B 1 377 ? 12.981 11.327 7.305 1.00 35.42 365 SER B O 1
ATOM 4459 N N . ALA B 1 378 ? 12.469 9.194 6.748 1.00 35.35 366 ALA B N 1
ATOM 4460 C CA . ALA B 1 378 ? 13.338 9.326 5.550 1.00 34.53 366 ALA B CA 1
ATOM 4461 C C . ALA B 1 378 ? 12.847 10.399 4.522 1.00 35.33 366 ALA B C 1
ATOM 4462 O O . ALA B 1 378 ? 13.663 11.045 3.857 1.00 35.74 366 ALA B O 1
ATOM 4464 N N . HIS B 1 379 ? 11.533 10.568 4.325 1.00 36.21 367 HIS B N 1
ATOM 4465 C CA . HIS B 1 379 ? 11.076 11.737 3.553 1.00 36.66 367 HIS B CA 1
ATOM 4466 C C . HIS B 1 379 ? 11.594 12.995 4.135 1.00 36.52 367 HIS B C 1
ATOM 4467 O O . HIS B 1 379 ? 12.018 13.865 3.356 1.00 38.78 367 HIS B O 1
ATOM 4474 N N . ALA B 1 380 ? 11.553 13.189 5.470 1.00 35.31 368 ALA B N 1
ATOM 4475 C CA . ALA B 1 380 ? 11.984 14.570 5.952 1.00 37.02 368 ALA B CA 1
ATOM 4476 C C . ALA B 1 380 ? 13.504 14.772 5.691 1.00 36.51 368 ALA B C 1
ATOM 4477 O O . ALA B 1 380 ? 14.000 15.890 5.370 1.00 37.00 368 ALA B O 1
ATOM 4479 N N . VAL B 1 381 ? 14.228 13.682 5.840 1.00 32.80 369 VAL B N 1
ATOM 4480 C CA . VAL B 1 381 ? 15.614 13.699 5.539 1.00 32.93 369 VAL B CA 1
ATOM 4481 C C . VAL B 1 381 ? 15.893 14.018 4.059 1.00 32.66 369 VAL B C 1
ATOM 4482 O O . VAL B 1 381 ? 16.773 14.871 3.830 1.00 31.54 369 VAL B O 1
ATOM 4486 N N . ALA B 1 382 ? 15.225 13.278 3.144 1.00 29.81 370 ALA B N 1
ATOM 4487 C CA . ALA B 1 382 ? 15.447 13.350 1.690 1.00 30.62 370 ALA B CA 1
ATOM 4488 C C . ALA B 1 382 ? 15.202 14.868 1.457 1.00 29.03 370 ALA B C 1
ATOM 4489 O O . ALA B 1 382 ? 15.914 15.426 0.809 1.00 27.81 370 ALA B O 1
ATOM 4491 N N . GLY B 1 383 ? 14.161 15.437 1.950 1.00 29.27 371 GLY B N 1
ATOM 4492 C CA . GLY B 1 383 ? 13.943 17.001 1.749 1.00 31.86 371 GLY B CA 1
ATOM 4493 C C . GLY B 1 383 ? 14.971 17.921 2.386 1.00 30.14 371 GLY B C 1
ATOM 4494 O O . GLY B 1 383 ? 15.350 18.968 1.810 1.00 32.35 371 GLY B O 1
ATOM 4495 N N . ALA B 1 384 ? 15.491 17.511 3.547 1.00 30.43 372 ALA B N 1
ATOM 4496 C CA . ALA B 1 384 ? 16.552 18.219 4.193 1.00 31.30 372 ALA B CA 1
ATOM 4497 C C . ALA B 1 384 ? 17.847 18.253 3.335 1.00 32.09 372 ALA B C 1
ATOM 4498 O O . ALA B 1 384 ? 18.523 19.258 3.204 1.00 31.33 372 ALA B O 1
ATOM 4500 N N . LEU B 1 385 ? 18.180 17.181 2.695 1.00 31.60 373 LEU B N 1
ATOM 4501 C CA . LEU B 1 385 ? 19.349 17.202 1.846 1.00 33.93 373 LEU B CA 1
ATOM 4502 C C . LEU B 1 385 ? 19.208 18.083 0.558 1.00 32.34 373 LEU B C 1
ATOM 4503 O O . LEU B 1 385 ? 20.163 18.629 0.133 1.00 35.01 373 LEU B O 1
ATOM 4508 N N . LYS B 1 386 ? 18.099 17.995 -0.169 1.00 34.48 374 LYS B N 1
ATOM 4509 C CA . LYS B 1 386 ? 17.734 18.939 -1.284 1.00 32.79 374 LYS B CA 1
ATOM 4510 C C . LYS B 1 386 ? 17.788 20.401 -0.843 1.00 33.15 374 LYS B C 1
ATOM 4511 O O . LYS B 1 386 ? 18.367 21.278 -1.530 1.00 33.62 374 LYS B O 1
ATOM 4517 N N . LEU B 1 387 ? 17.226 20.632 0.317 1.00 30.63 375 LEU B N 1
ATOM 4518 C CA . LEU B 1 387 ? 17.222 21.938 0.918 1.00 32.52 375 LEU B CA 1
ATOM 4519 C C . LEU B 1 387 ? 18.642 22.335 1.254 1.00 32.25 375 LEU B C 1
ATOM 4520 O O . LEU B 1 387 ? 19.070 23.470 0.922 1.00 35.49 375 LEU B O 1
ATOM 4525 N N . GLY B 1 388 ? 19.519 21.447 1.734 1.00 32.03 376 GLY B N 1
ATOM 4526 C CA . GLY B 1 388 ? 20.891 21.943 1.971 1.00 32.65 376 GLY B CA 1
ATOM 4527 C C . GLY B 1 388 ? 21.691 22.214 0.670 1.00 35.98 376 GLY B C 1
ATOM 4528 O O . GLY B 1 388 ? 22.553 23.115 0.612 1.00 36.39 376 GLY B O 1
ATOM 4529 N N . VAL B 1 389 ? 21.442 21.399 -0.376 1.00 34.83 377 VAL B N 1
ATOM 4530 C CA . VAL B 1 389 ? 22.141 21.617 -1.628 1.00 34.39 377 VAL B CA 1
ATOM 4531 C C . VAL B 1 389 ? 21.585 23.013 -2.158 1.00 37.05 377 VAL B C 1
ATOM 4532 O O . VAL B 1 389 ? 22.368 23.822 -2.73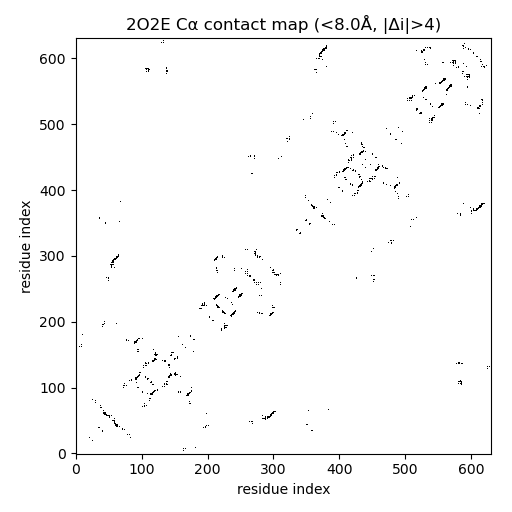6 1.00 34.97 377 VAL B O 1
ATOM 4536 N N . GLU B 1 390 ? 20.295 23.329 -1.891 1.00 35.14 378 GLU B N 1
ATOM 4537 C CA . GLU B 1 390 ? 19.737 24.700 -2.234 1.00 35.78 378 GLU B CA 1
ATOM 4538 C C . GLU B 1 390 ? 20.394 25.838 -1.512 1.00 37.41 378 GLU B C 1
ATOM 4539 O O . GLU B 1 390 ? 20.852 26.807 -2.081 1.00 40.56 378 GLU B O 1
ATOM 4545 N N . LEU B 1 391 ? 20.578 25.682 -0.224 1.00 39.49 379 LEU B N 1
ATOM 4546 C CA . LEU B 1 391 ? 21.005 26.687 0.700 1.00 38.42 379 LEU B CA 1
ATOM 4547 C C . LEU B 1 391 ? 22.507 26.835 0.809 1.00 38.95 379 LEU B C 1
ATOM 4548 O O . LEU B 1 391 ? 22.946 27.943 1.028 1.00 37.57 379 LEU B O 1
ATOM 4553 N N . GLY B 1 392 ? 23.309 25.763 0.608 1.00 39.29 380 GLY B N 1
ATOM 4554 C CA . GLY B 1 392 ? 24.721 25.904 0.500 1.00 38.26 380 GLY B CA 1
ATOM 4555 C C . GLY B 1 392 ? 25.471 25.896 1.859 1.00 41.91 380 GLY B C 1
ATOM 4556 O O . GLY B 1 392 ? 24.856 25.750 2.952 1.00 39.58 380 GLY B O 1
ATOM 4557 N N . ARG B 1 393 ? 26.793 26.079 1.775 1.00 40.39 381 ARG B N 1
ATOM 4558 C CA . ARG B 1 393 ? 27.679 25.933 2.918 1.00 43.84 381 ARG B CA 1
ATOM 4559 C C . ARG B 1 393 ? 27.290 27.030 3.929 1.00 41.73 381 ARG B C 1
ATOM 4560 O O . ARG B 1 393 ? 26.869 28.144 3.529 1.00 43.01 381 ARG B O 1
ATOM 4568 N N . GLY B 1 394 ? 27.470 26.782 5.214 1.00 40.63 382 GLY B N 1
ATOM 4569 C CA . GLY B 1 394 ? 26.993 27.731 6.244 1.00 37.87 382 GLY B CA 1
ATOM 4570 C C . GLY B 1 394 ? 25.492 27.692 6.567 1.00 37.42 382 GLY B C 1
ATOM 4571 O O . GLY B 1 394 ? 25.093 28.306 7.498 1.00 39.91 382 GLY B O 1
ATOM 4572 N N . ALA B 1 395 ? 24.649 26.995 5.797 1.00 36.18 383 ALA B N 1
ATOM 4573 C CA . ALA B 1 395 ? 23.252 26.819 6.195 1.00 35.29 383 ALA B CA 1
ATOM 4574 C C . ALA B 1 395 ? 23.084 25.825 7.393 1.00 34.05 383 ALA B C 1
ATOM 4575 O O . ALA B 1 395 ? 23.973 24.951 7.591 1.00 33.49 383 ALA B O 1
ATOM 4577 N N . VAL B 1 396 ? 21.966 25.958 8.141 1.00 32.12 384 VAL B N 1
ATOM 4578 C CA . VAL B 1 396 ? 21.729 25.148 9.358 1.00 32.71 384 VAL B CA 1
ATOM 4579 C C . VAL B 1 396 ? 20.327 24.698 9.262 1.00 33.30 384 VAL B C 1
ATOM 4580 O O . VAL B 1 396 ? 19.419 25.546 9.250 1.00 30.78 384 VAL B O 1
ATOM 4584 N N . ILE B 1 397 ? 20.123 23.382 9.239 1.00 31.17 385 ILE B N 1
ATOM 4585 C CA . ILE B 1 397 ? 18.766 22.886 9.074 1.00 30.93 385 ILE B CA 1
ATOM 4586 C C . ILE B 1 397 ? 18.414 21.908 10.196 1.00 31.51 385 ILE B C 1
ATOM 4587 O O . ILE B 1 397 ? 19.227 20.921 10.388 1.00 33.74 385 ILE B O 1
ATOM 4592 N N . VAL B 1 398 ? 17.177 21.963 10.757 1.00 29.88 386 VAL B N 1
ATOM 4593 C CA . VAL B 1 398 ? 16.757 21.063 11.841 1.00 30.61 386 VAL B CA 1
ATOM 4594 C C . VAL B 1 398 ? 15.728 20.131 11.224 1.00 33.40 386 VAL B C 1
ATOM 4595 O O . VAL B 1 398 ? 14.831 20.595 10.519 1.00 34.59 386 VAL B O 1
ATOM 4599 N N . VAL B 1 399 ? 15.863 18.808 11.459 1.00 33.59 387 VAL B N 1
ATOM 4600 C CA . VAL B 1 399 ? 14.971 17.771 10.883 1.00 32.01 387 VAL B CA 1
ATOM 4601 C C . VAL B 1 399 ? 14.237 16.979 11.978 1.00 34.66 387 VAL B C 1
ATOM 4602 O O . VAL B 1 399 ? 14.841 16.477 12.929 1.00 34.17 387 VAL B O 1
ATOM 4606 N N . ASN B 1 400 ? 12.914 16.890 11.921 1.00 35.70 388 ASN B N 1
ATOM 4607 C CA . ASN B 1 400 ? 12.235 16.079 12.956 1.00 34.80 388 ASN B CA 1
ATOM 4608 C C . ASN B 1 400 ? 12.311 14.609 12.531 1.00 33.80 388 ASN B C 1
ATOM 4609 O O . ASN B 1 400 ? 11.745 14.191 11.512 1.00 32.90 388 ASN B O 1
ATOM 4614 N N . LEU B 1 401 ? 13.050 13.845 13.259 1.00 35.31 389 LEU B N 1
ATOM 4615 C CA . LEU B 1 401 ? 13.080 12.394 12.962 1.00 38.46 389 LEU B CA 1
ATOM 4616 C C . LEU B 1 401 ? 12.003 11.663 13.738 1.00 41.23 389 LEU B C 1
ATOM 4617 O O . LEU B 1 401 ? 12.240 11.116 14.794 1.00 37.78 389 LEU B O 1
ATOM 4622 N N . SER B 1 402 ? 10.801 11.689 13.190 1.00 44.45 390 SER B N 1
ATOM 4623 C CA . SER B 1 402 ? 9.651 11.304 13.942 1.00 49.51 390 SER B CA 1
ATOM 4624 C C . SER B 1 402 ? 9.257 9.918 13.446 1.00 53.05 390 SER B C 1
ATOM 4625 O O . SER B 1 402 ? 9.616 9.506 12.335 1.00 52.37 390 SER B O 1
ATOM 4628 N N . GLY B 1 403 ? 8.542 9.170 14.251 1.00 56.71 391 GLY B N 1
ATOM 4629 C CA . GLY B 1 403 ? 8.371 7.746 13.872 1.00 61.45 391 GLY B CA 1
ATOM 4630 C C . GLY B 1 403 ? 9.528 6.842 14.339 1.00 64.55 391 GLY B C 1
ATOM 4631 O O . GLY B 1 403 ? 10.573 7.350 14.828 1.00 63.28 391 GLY B O 1
ATOM 4632 N N . ARG B 1 404 ? 9.299 5.519 14.146 1.00 67.78 392 ARG B N 1
ATOM 4633 C CA . ARG B 1 404 ? 10.032 4.351 14.757 1.00 72.14 392 ARG B CA 1
ATOM 4634 C C . ARG B 1 404 ? 11.129 3.669 13.849 1.00 71.83 392 ARG B C 1
ATOM 4635 O O . ARG B 1 404 ? 10.813 3.064 12.757 1.00 71.91 392 ARG B O 1
ATOM 4643 N N . GLY B 1 405 ? 12.401 3.761 14.284 1.00 72.44 393 GLY B N 1
ATOM 4644 C CA . GLY B 1 405 ? 13.554 3.101 13.591 1.00 72.74 393 GLY B CA 1
ATOM 4645 C C . GLY B 1 405 ? 13.200 1.740 12.988 1.00 73.40 393 GLY B C 1
ATOM 4646 O O . GLY B 1 405 ? 13.285 1.542 11.758 1.00 73.44 393 GLY B O 1
ATOM 4647 N N . ASP B 1 406 ? 12.756 0.815 13.862 1.00 73.42 394 ASP B N 1
ATOM 4648 C CA . ASP B 1 406 ? 12.062 -0.485 13.455 1.00 72.29 394 ASP B CA 1
ATOM 4649 C C . ASP B 1 406 ? 10.602 -0.226 12.923 1.00 71.47 394 ASP B C 1
ATOM 4650 O O . ASP B 1 406 ? 9.897 0.662 13.457 1.00 72.16 394 ASP B O 1
ATOM 4655 N N . LYS B 1 407 ? 10.173 -0.960 11.892 1.00 68.83 395 LYS B N 1
ATOM 4656 C CA . LYS B 1 407 ? 8.778 -0.828 11.276 1.00 67.70 395 LYS B CA 1
ATOM 4657 C C . LYS B 1 407 ? 8.834 -1.021 9.744 1.00 62.30 395 LYS B C 1
ATOM 4658 O O . LYS B 1 407 ? 7.990 -1.612 9.133 1.00 61.86 395 LYS B O 1
ATOM 4664 N N . ASP B 1 408 ? 9.934 -0.604 9.174 1.00 58.00 396 ASP B N 1
ATOM 4665 C CA . ASP B 1 408 ? 9.994 -0.214 7.786 1.00 52.55 396 ASP B CA 1
ATOM 4666 C C . ASP B 1 408 ? 11.207 -0.913 7.269 1.00 47.10 396 ASP B C 1
ATOM 4667 O O . ASP B 1 408 ? 11.585 -0.820 6.105 1.00 46.55 396 ASP B O 1
ATOM 4672 N N . VAL B 1 409 ? 11.850 -1.617 8.178 1.00 43.42 397 VAL B N 1
ATOM 4673 C CA . VAL B 1 409 ? 13.105 -2.301 7.813 1.00 42.25 397 VAL B CA 1
ATOM 4674 C C . VAL B 1 409 ? 12.779 -3.290 6.714 1.00 42.55 397 VAL B C 1
ATOM 4675 O O . VAL B 1 409 ? 13.439 -3.365 5.656 1.00 42.09 397 VAL B O 1
ATOM 4679 N N . GLU B 1 410 ? 11.651 -3.936 6.890 1.00 45.38 398 GLU B N 1
ATOM 4680 C CA . GLU B 1 410 ? 11.156 -4.908 5.877 1.00 49.50 398 GLU B CA 1
ATOM 4681 C C . GLU B 1 410 ? 10.916 -4.315 4.493 1.00 48.35 398 GLU B C 1
ATOM 4682 O O . GLU B 1 410 ? 11.453 -4.790 3.431 1.00 48.50 398 GLU B O 1
ATOM 4688 N N . THR B 1 411 ? 10.057 -3.299 4.497 1.00 48.67 399 THR B N 1
ATOM 4689 C CA . THR B 1 411 ? 9.838 -2.547 3.275 1.00 49.05 399 THR B CA 1
ATOM 4690 C C . THR B 1 411 ? 11.145 -1.989 2.705 1.00 49.17 399 THR B C 1
ATOM 4691 O O . THR B 1 411 ? 11.424 -2.116 1.467 1.00 50.15 399 THR B O 1
ATOM 4695 N N . ALA B 1 412 ? 12.001 -1.380 3.582 1.00 46.78 400 ALA B N 1
ATOM 4696 C CA . ALA B 1 412 ? 13.248 -0.845 2.972 1.00 42.31 400 ALA B CA 1
ATOM 4697 C C . ALA B 1 412 ? 14.053 -1.977 2.341 1.00 41.75 400 ALA B C 1
ATOM 4698 O O . ALA B 1 412 ? 14.689 -1.770 1.265 1.00 40.12 400 ALA B O 1
ATOM 4700 N N . ALA B 1 413 ? 14.136 -3.118 3.046 1.00 40.06 401 ALA B N 1
ATOM 4701 C CA . ALA B 1 413 ? 15.014 -4.212 2.551 1.00 46.87 401 ALA B CA 1
ATOM 4702 C C . ALA B 1 413 ? 14.548 -4.814 1.192 1.00 47.57 401 ALA B C 1
ATOM 4703 O O . ALA B 1 413 ? 15.327 -4.888 0.224 1.00 50.23 401 ALA B O 1
ATOM 4705 N N . LYS B 1 414 ? 13.254 -5.086 1.095 1.00 50.38 402 LYS B N 1
ATOM 4706 C CA . LYS B 1 414 ? 12.593 -5.387 -0.247 1.00 53.85 402 LYS B CA 1
ATOM 4707 C C . LYS B 1 414 ? 13.085 -4.387 -1.282 1.00 52.19 402 LYS B C 1
ATOM 4708 O O . LYS B 1 414 ? 13.888 -4.722 -2.177 1.00 52.02 402 LYS B O 1
ATOM 4714 N N . TRP B 1 415 ? 12.709 -3.115 -1.056 1.00 51.29 403 TRP B N 1
ATOM 4715 C CA . TRP B 1 415 ? 13.045 -1.990 -1.978 1.00 49.72 403 TRP B CA 1
ATOM 4716 C C . TRP B 1 415 ? 14.435 -2.117 -2.457 1.00 49.53 403 TRP B C 1
ATOM 4717 O O . TRP B 1 415 ? 14.719 -1.960 -3.625 1.00 49.05 403 TRP B O 1
ATOM 4728 N N . PHE B 1 416 ? 15.376 -2.288 -1.559 1.00 49.94 404 PHE B N 1
ATOM 4729 C CA . PHE B 1 416 ? 16.725 -2.385 -2.075 1.00 52.28 404 PHE B CA 1
ATOM 4730 C C . PHE B 1 416 ? 17.016 -3.860 -2.519 1.00 52.05 404 PHE B C 1
ATOM 4731 O O . PHE B 1 416 ? 18.166 -4.139 -2.902 1.00 52.82 404 PHE B O 1
#

GO terms:
  GO:0004834 tryptophan synthase activity (F, IDA)
  GO:0000162 L-tryptophan biosynthetic process (P, IDA)

Radius of gyration: 25.7 Å; Cα contacts (8 Å, |Δi|>4): 1296; chains: 2; bounding box: 73×63×66 Å

Organism: Mycobacterium tuberculosis (strain ATCC 25618 / H37Rv) (NCBI:txid83332)

InterPro domains:
  IPR001926 Tryptophan synthase beta chain-like, PALP domain [PF00291] (77-402)
  IPR006653 Tryptophan synthase, beta chain, conserved site [PS00168] (105-119)
  IPR006654 Tryptophan synthase, beta chain [TIGR00263] (35-413)
  IPR006654 Tryptophan synthase, beta chain [cd06446] (49-410)
  IPR023026 Tryptophan synthase beta chain/beta chain-like [MF_00133] (23-415)
  IPR023026 Tryptophan synthase beta chain/beta chain-like [PIRSF001413] (22-413)
  IPR023026 Tryptophan synthase beta chain/beta chain-like [PTHR48077] (26-413)
  IPR036052 Tryptophan synthase beta chain-like, PALP domain superfamily [G3DSA:3.40.50.1100] (36-230)
  IPR036052 Tryptophan synthase beta chain-like, PALP domain superfamily [G3DSA:3.40.50.1100] (78-408)
  IPR036052 Tryptophan synthase beta chain-like, PALP domain superfamily [SSF53686] (35-414)

Solvent-accessible surface area: 25868 Å² total; per-residue (Å²): 268,70,49,149,76,2,85,80,10,21,126,71,4,68,64,26,12,95,163,30,88,129,57,83,92,3,14,70,26,3,49,138,23,6,39,32,6,24,33,14,58,1,32,0,16,47,0,90,81,0,27,146,68,0,31,26,0,83,0,2,0,0,5,17,36,53,48,42,143,28,19,71,99,26,24,24,4,1,0,10,1,1,0,0,100,91,43,51,15,86,47,0,0,0,1,1,16,53,0,94,14,0,29,10,0,1,18,0,1,8,8,5,45,17,95,9,13,0,23,0,0,10,90,25,34,74,190,56,62,65,18,9,17,50,0,134,16,5,48,8,103,12,44,29,4,110,60,70,96,74,55,48,156,24,0,16,80,41,0,13,168,14,4,68,84,56,24,138,52,1,2,1,0,13,44,15,109,66,10,23,110,34,15,76,39,5,61,126,7,9,17,66,9,6,0,20,7,0,76,112,31,0,69,63,74,18,62,101,47,4,40,0,0,0,0,6,33,74,13,40,30,63,0,72,5,0,8,56,16,0,63,138,20,123,70,5,85,1,0,0,2,74,71,83,111,90,27,55,115,68,93,1,63,86,56,57,0,11,96,2,0,8,20,0,0,116,27,1,5,10,24,4,2,33,44,2,0,11,0,0,5,0,0,22,86,0,0,99,93,64,20,210,31,7,1,0,0,0,0,2,1,34,117,17,51,140,22,4,76,58,0,38,168,116,130,267,64,58,158,66,2,91,77,10,28,126,70,3,76,50,22,12,111,157,32,97,138,53,90,82,3,20,61,44,3,48,147,25,10,37,36,7,13,29,19,62,0,31,0,12,47,1,88,67,0,25,117,72,0,30,32,0,87,1,1,0,0,5,15,20,39,33,79,138,40,18,80,102,24,36,38,2,2,0,0,3,12,1,0,118,93,38,52,14,90,51,1,0,0,0,1,16,46,0,107,13,0,26,4,0,1,15,0,2,10,10,20,34,16,111,7,18,0,20,1,2,6,105,9,26,88,120,34,77,90,18,11,12,63,0,151,19,9,55,4,128,21,56,34,14,94,95,56,81,61,72,22,112,35,0,16,82,33,0,14,157,13,4,70,82,53,22,138,50,1,2,2,1,9,23,16,98,58,8,19,111,32,10,94,62,4,55,135,6,17,39,47,8,5,0,20,10,0,76,117,29,0,72,70,74,19,67,96,51,4,28,0,0,0,0,5,49,70,21,38,38,48,0,56,4,0,9,68,23,0,70,140,13,128,58,3,96,0,3,0,2,80,73,53,24,166,137,38,77,111,87,87,0,37,59,58,58,0,8,87,1,0,4,23,0,0,99,29,0,6,12,22,3,5,36,45,2,0,11,0,0,4,0,0,24,97,0,0,101,106,48,21,200,55,7,6,0,0,0,0,0,0,32,137,20,73,134,25,2,106,71,0,35,197,126,121

Nearest PDB structures (foldseek):
  2o2j-assembly1_A  TM=9.910E-01  e=1.351E-51  Mycobacterium tuberculosis
  6am7-assembly2_D  TM=6.055E-01  e=5.687E-34  Pyrococcus furiosus DSM 3638
  5t6m-assembly2_D  TM=6.059E-01  e=5.420E-33  Pyrococcus furiosus
  5dw3-assembly2_D  TM=6.059E-01  e=7.965E-33  Pyrococcus furiosus DSM 3638
  6v82-assembly1_B-2  TM=6.144E-01  e=4.380E-32  Chlamydia trachomatis D/UW-3/CX

Secondary structure (DSSP, 8-state):
---GGGHHHHHHHHHHHHHHHTSTHHHHHHHHHTTTTSSPSPPEEE-GGGGGGTTT-EEEEE-GGG--SSTTHHHHHHHHHHHHHHTT--EEEEEESSSHHHHHHHHHHHHHT-EEEEEEEHHHHHHSHHHHHHHHHTT-EEEEE-STTS-HHHHHHHHHHHHHHHTTTEEE----SSS----HHHHHHHTTHHHHHHHHHHHHHSSS--SEEEEEGGGHHHHHTTSGGGTT-TT-EEEEEEE----EEEEE-HHHHHHHHHHHHHHH-----HHHHHHHHHHHHHHHHH-TT-EEEEE--S-SSSHHHHHHHH-/---GGGHHHHHHHHHHHHHHTTSSHHHHHHHHHSTTTSS-SPPEEE-TTTGGGTTT-EEEEE-GGG--SSHHHHHHHHHHHHHHHHTT--EEEEEESSSHHHHHHHHHHHHHT-EEEEEEEHHHHTT-HHHHHHHHHTT-EEEEE-SSS-SSHHHHHHHHHHHHHHTTTEEE----TTS----HHHHHHHTTHHHHHHHHHHHHHHSS--SEEEEEGGG-TTTGGGSGGGTT-TTSEEEEEEE----EEEEEE-HHHHHHHHHHHHHHH-----HHHHHHHHHHHHHHHHH-TT-EEEEE--S-SSSSHHHHHHH-

Foldseek 3Di:
DDDPLCVVLLVVLVVLVVVVVVDCVLVVVLCVLCVVPQCPPPDWAFLQLCCVLFLNATEIERPQQVDDPLNLLLLQLLSQLSVLVVVQAQEEEEEAQLQSNLLSNLQSCLSVVHAYEYFYQLVSCVVNVVSVVSSVVSVYHYHQDPPDPSHSVSSVVVRSVCCSVRSVRYDYGDDYPPDDDSDPVSSLQSLLSSLVSVQVNCCVVVVDGAQEEEFEPVLPSNTQSNCVVCVPVPRYAYEYEYAVVRYDYDYAYPVLLLVQQVVCCVRPVDRAQSRQSRRSSVSRHVSSVVHHHGYYYYYRGDYSDPCVVVSVVVD/DDDPLCVVLLVLLVVLVVVVVPDCVLLVVLLVLCPPPACPPPDWAFLQLLCVLQQNATEIELCQQPDDDTRPQLLLLLSQLSSCVVVVAAEEEEEDELQVNLLSNLQSCLSSPGAYEYEYFQVSCVVCVPSVVSSVVSVYHYDHDDPPPSGGVSRLVVSVVVCSVPVSRYDYRDGDPPHDPSCVVSVLQSLLVSLVRVQVVCCVVVVHGAQEEEFACVLPRNSVSNCPVCLPVVNYAYEYEYEDACVYHYYYAHQVLLLVQQVVCCVRPVQRADSRQSRRRSVSSVVSSVVHHPGYYYGHRGDYSPDCCVVSVVVD

Sequence (631 aa):
YVPEALMAVIEEVTAAYQKERVSQDFLDDLDRLQANYAGRPSPLYEATRLSQHAGSARIFLKREDLNHTGSHKINNVLGQALLARRMGKTRVIAETGAGQHGVATATACALLGLDCVIYMGGIDTARQALNVARMRLLGAEVVAVQTGSKTLKDAINEAFRDWVANADNTYYCFGTAAGPHPFPTMVRDFQRIIGMEARVQIQGQAGRLPDAVVACVGGGSNAIGIFHAFLDDPGVRLVGFEAAGRVDYRPITDSEAMDAFGLLCRMEGIIPAIESAHAVAGALKLGVELGRGAVIVVNLSGRGDKDVETAAKWFYVPEALMAVIEEVTAAYQKERVSQDFLDDLDRLQANYAGRPSPLYEATRLSQHAGSARIFLKREDLNHTGSHKINNVLGQALLARRMGKTRVIAETGAGQHGVATATACALLGLDCVIYMGGIDTARQALNVARMRLLGAEVVAVQTGSKTLKDAINEAFRDWVANADNTYYCFGTAAGPHPFPTMVRDFQRIIGMEARVQIQGQAGRLPDAVVACVGGGSNAIGIFHAFLDDPGVRLVGFEAAGDRVDYRPITDSEAMDAFGLLCRMEGIIPAIESAHAVAGALKLGVELGRGAVIVVNLSGRGDKDVETAAKWF

CATH classification: 3.40.50.1100 (+1 more: 3.40.50.1100)

B-factor: mean 47.74, std 15.43, range [20.0, 110.22]